Protein AF-0000000084600156 (afdb_homodimer)

Radius of gyration: 28.33 Å; Cα contacts (8 Å, |Δi|>4): 967; chains: 2; bounding box: 82×77×54 Å

InterPro domains:
  IPR011990 Tetratricopeptide-like helical domain superfamily [G3DSA:1.25.40.10] (1-361)
  IPR011990 Tetratricopeptide-like helical domain superfamily [SSF48452] (96-287)

Nearest PDB structures (foldseek):
  8rtc-assembly2_B  TM=8.611E-01  e=3.404E-13  Bacillus phage phi3T
  6t46-assembly2_G  TM=7.101E-01  e=3.518E-12  Bacillus subtilis subsp. natto
  3q15-assembly1_A-2  TM=6.998E-01  e=1.514E-11  Bacillus subtilis
  3q15-assembly2_B-3  TM=7.354E-01  e=2.166E-09  Bacillus subtilis
  3sf4-assembly2_B  TM=6.424E-01  e=2.799E-05  Homo sapiens

Solvent-accessible surface area (backbone atoms only — not comparable to full-atom values): 36882 Å² total; per-residue (Å²): 128,87,70,62,39,60,47,66,60,54,44,51,50,49,53,50,30,49,50,26,55,75,69,62,39,62,70,62,26,55,56,41,51,57,52,48,60,57,45,60,77,35,33,44,92,47,64,57,54,52,36,46,48,51,50,52,52,50,49,49,45,34,68,72,63,75,50,76,57,67,66,62,50,53,51,50,53,60,66,34,44,62,47,45,73,73,45,83,49,58,62,57,44,26,49,49,24,40,51,53,14,50,54,29,40,76,68,70,34,40,41,61,12,51,52,25,40,54,58,19,50,34,37,45,79,70,54,79,52,64,67,60,53,26,49,50,24,38,49,48,14,56,55,29,44,74,54,56,31,36,27,60,12,47,51,26,24,53,53,16,36,55,47,27,58,74,70,65,39,61,71,58,31,44,54,41,47,48,52,49,22,49,53,28,35,78,57,70,35,50,68,65,16,48,55,47,50,56,53,38,56,65,70,20,70,88,32,66,70,60,34,51,52,50,38,48,51,51,16,54,42,27,43,74,70,66,37,44,69,60,14,38,52,33,22,48,56,46,55,64,43,69,90,45,66,90,39,64,72,34,25,50,23,25,40,52,33,14,53,41,27,46,74,71,62,41,51,69,64,14,49,54,29,38,52,50,15,52,55,45,27,56,74,68,66,39,64,70,59,48,50,51,50,50,42,52,42,23,61,75,70,64,62,33,64,73,60,38,55,51,48,49,51,49,26,53,74,69,65,38,28,66,61,37,19,56,52,23,42,52,49,12,53,52,28,43,76,71,67,35,44,68,60,13,34,52,24,39,52,46,15,40,49,26,50,53,53,42,44,33,53,32,48,79,82,125,127,86,70,60,39,59,47,67,61,53,45,51,50,49,51,51,31,49,50,26,55,75,69,63,38,63,68,62,25,55,56,41,50,54,52,48,58,56,46,61,77,35,33,44,92,46,63,58,53,53,35,48,50,52,50,54,52,51,48,51,44,31,68,73,63,73,50,78,57,68,67,63,49,55,51,50,53,61,66,34,43,62,47,42,74,73,45,86,49,59,62,56,44,26,48,49,24,40,50,51,14,52,54,29,41,76,70,71,32,40,39,61,11,51,52,26,39,54,55,18,49,35,38,47,80,70,53,81,52,64,68,59,52,23,50,49,24,39,49,48,14,58,56,30,44,76,56,56,32,35,27,61,11,47,51,27,24,54,54,15,36,56,46,27,58,72,71,64,39,61,70,59,31,44,53,39,47,48,51,50,24,49,53,27,34,78,57,68,35,50,70,63,17,47,54,46,48,54,52,38,56,66,69,20,70,88,32,65,69,60,34,50,52,49,39,49,51,49,15,53,45,28,42,74,70,66,38,44,70,60,15,38,54,31,22,50,54,47,57,65,43,70,91,46,67,89,38,65,70,33,25,50,24,25,40,52,34,15,52,42,27,46,75,71,61,42,50,69,65,14,51,54,30,38,52,51,14,53,56,45,27,57,75,67,67,37,63,69,59,46,48,51,50,50,43,52,42,22,62,75,72,64,62,33,64,72,60,38,54,52,48,48,52,49,26,54,74,70,64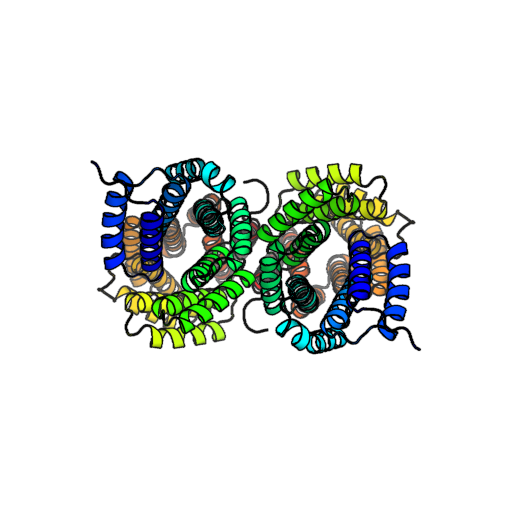,37,29,66,62,37,19,56,51,22,41,50,49,12,54,53,28,43,74,71,67,35,45,67,60,12,34,53,25,38,51,47,15,39,49,27,49,55,53,41,45,36,54,33,48,79,82,125

Secondary structure (DSSP, 8-state):
----B-HHHHHHHHHHHHHHHHHT-HHHHHHHHHHHHHHHHHBPP-HHHHHHHHHHHHHHHHHHHS---HHHHHHHHHHHHHHHHH---HHHHHHHHHHHHHHHHHTT-HHHHHHHHHHHHHTGGG---HHHHHHHHHHHHHHHHHTT-HHHHHHHHHHHHHHHHHHT-HHHHHHHHHHHHHHHHHTT-HHHHHHHHHHHHHHGGG-HHHHHHHHHHHHHHHHHTT-HHHHHHHHHHHHT-GGGTTSHHHHHHHHHHHHHHHHHT-HHHHHHHHHHHHHHHHHTT-HHHHHHHHHHIIIIII--HHHHHHHHHHHHHTT-HHHHHHHHHHHHHHHHHTT-HHHHHHHHHHHHHHHHHHTTTT-S--/----B-HHHHHHHHHHHHHHHHHT-HHHHHHHHHHHHHHHHHBPP-HHHHHHHHHHHHHHHHHHHS---HHHHHHHHHHHHHHHHH---HHHHHHHHHHHHHHHHHTT-HHHHHHHHHHHHHGGGG---HHHHHHHHHHHHHHHHHTT-HHHHHHHHHHHHHHHHHHT-HHHHHHHHHHHHHHHHHTT-HHHHHHHHHHHHHHGGG-HHHHHHHHHHHHHHHHHTT-HHHHHHHHHHHHT-GGGTTSHHHHHHHHHHHHHHHHHT-HHHHHHHHHHHHHHHHHTT-HHHHHHHHHHIIIIII--HHHHHHHHHHHHHTT-HHHHHHHHHHHHHHHHHTT-HHHHHHHHHHHHHHHHHHTTTT-S--

Foldseek 3Di:
DLQADELVVLLVLLVVLLVCLLLVVPVVNVVSVVVSVVNVVRHDDDLLSVLSNLLSVQVSVCVVVVDDDLVVLVVSLVSSVVVLVPDPDLVSLLSSLQSNLVSCLRVQVNLSSVVSLVVSVVSVVVVPDLSVQLVSLQVVLVSCVQLPVNVSSLVSLVSSLVSCVVVVSLLSNLSSLLSVLLSCLVVVVLVVSVVSLVVSCVSCPVPVVSNLSSLQSVLVSCVSVVVLVSSLVSLVVNLPDPVQPLPVSNLVSLLSNLVSCLVVVVNVVSVVSLVSSCVSCVVVVPPLVNLVSVLSCCVRPVVPPVVNVVSLVVCVVVLVLVSLLVVLQVVLVVCVVVVNNVSNVVSNVRNVVSSVVSNCRSPDDD/DLQADELVVLLVLLVVLLVCLLLVVPVVNVVSVVVSVVNVVRHDDDLLSVLSNLLSVQVSVCVVVVDDDLVVLVVSLVSSVVVLVPDPDLVSLLSSLQSNLVSCLRVQVNLSSVVSLVVSVVSVVVVPDLSVQLVSLQVCLVSCVQLPVNVSSLVSLVSSLVSCVVVVSLLSNLSSLLSVLLSCLVVVVLVVSVVSLVVSCVSCPVPVVSNLSSLQSVLVSCVSVVVLVSSLVSLVVNLPDPVQPLPVSNLVSLLSNLVSCLVVVVNVVSVVSLVVSCVSCVVVVPPLSNLVSVLSCCVRPVVPPVVNVVSLVVCVVVLVLVSLLVVLQVVLVVCVVVVNNVSNVVSNVRNVVSSVVSNCRSPDDD

Sequence (732 aa):
MQITIPSEEVGAKIVEWYSCIISRSSDEAILLHEEIKQMLKRMEPSDSILAYYSLVEYRYTMMRDQTTDEKAGDEMIERVSPAVSESLDHMLRYMYYFVSGQHEFMHHRYRSAIRLFRKAERLLEYVKDEAEEAEFQYFMGMALMKINHNAYACSYLEEAIVTFKRLGYTERIIFSTNILAGIYSISDMHEQAKEIMNENVSLSNDYPYAKQLVINTMGINAYREKDFEKAKSYFEQ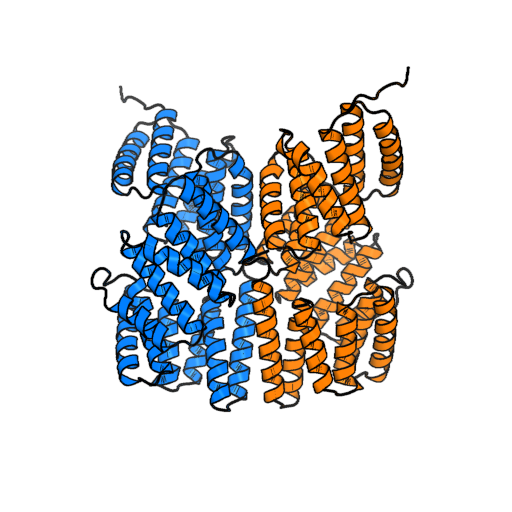NTSADEFTGYFVVAQAHYCLARVLFVLGNHKEAGTELDKAFQEVTKHNNEEFLIRCKILQKIYVEKNYKGLVHEFDLLEKRNMLYACEELAQELSALFQQQQDMEKALYFMKRAYRAKQKSLTLGVGSNMQITIPSEEVGAKIVEWYSCIISRSSDEAILLHEEIKQMLKRMEPSDSILAYYSLVEYRYTMMRDQTTDEKAGDEMIERVSPAVSESLDHMLRYMYYFVSGQHEFMHHRYRSAIRLFRKAERLLEYVKDEAEEAEFQYFMGMALMKINHNAYACSYLEEAIVTFKRLGYTERIIFSTNILAGIYSISDMHEQAKEIMNENVSLSNDYPYAKQLVINTMGINAYREKDFEKAKSYFEQNTSADEFTGYFVVAQAHYCLARVLFVLGNHKEAGTELDKAFQEVTKHNNEEFLIRCKILQKIYVEKNYKGLVHEFDLLEKRNMLYACEELAQELSALFQQQQDMEKALYFMKRAYRAKQKSLTLGVGSN

pLDDT: mean 92.1, std 6.85, range [39.62, 98.56]

Organism: NCBI:txid1246626

Structure (mmCIF, N/CA/C/O backbone):
data_AF-0000000084600156-model_v1
#
loop_
_entity.id
_entity.type
_entity.pdbx_description
1 polymer 'Uncharacterized protein'
#
loop_
_atom_site.group_PDB
_atom_site.id
_atom_site.type_symbol
_atom_site.label_atom_id
_atom_site.label_alt_id
_atom_site.label_comp_id
_atom_site.label_asym_id
_atom_site.label_entity_id
_atom_site.label_seq_id
_atom_site.pdbx_PDB_ins_code
_atom_site.Cartn_x
_atom_site.Cartn_y
_atom_site.Cartn_z
_atom_site.occupancy
_atom_site.B_iso_or_equiv
_atom_site.auth_seq_id
_atom_site.auth_comp_id
_atom_site.auth_asym_id
_atom_site.auth_atom_id
_atom_site.pdbx_PDB_model_num
ATOM 1 N N . MET A 1 1 ? 48.375 -33.844 5.113 1 39.66 1 MET A N 1
ATOM 2 C CA . MET A 1 1 ? 48.125 -32.469 5.547 1 39.66 1 MET A CA 1
ATOM 3 C C . MET A 1 1 ? 46.781 -31.969 5.008 1 39.66 1 MET A C 1
ATOM 5 O O . MET A 1 1 ? 46.562 -31.984 3.799 1 39.66 1 MET A O 1
ATOM 9 N N . GLN A 1 2 ? 45.625 -32.062 5.676 1 53.5 2 GLN A N 1
ATOM 10 C CA . GLN A 1 2 ? 44.25 -31.859 5.215 1 53.5 2 GLN A CA 1
ATOM 11 C C . GLN A 1 2 ? 44.094 -30.484 4.566 1 53.5 2 GLN A C 1
ATOM 13 O O . GLN A 1 2 ? 44.406 -29.469 5.18 1 53.5 2 GLN A O 1
ATOM 18 N N . ILE A 1 3 ? 44.312 -30.391 3.34 1 61.53 3 ILE A N 1
ATOM 19 C CA . ILE A 1 3 ? 44.406 -29.188 2.52 1 61.53 3 ILE A CA 1
ATOM 20 C C . ILE A 1 3 ? 43.219 -28.266 2.814 1 61.53 3 ILE A C 1
ATOM 22 O O . ILE A 1 3 ? 42.062 -28.656 2.639 1 61.53 3 ILE A O 1
ATOM 26 N N . THR A 1 4 ? 43.406 -27.234 3.607 1 81.62 4 THR A N 1
ATOM 27 C CA . THR A 1 4 ? 42.438 -26.219 3.979 1 81.62 4 THR A CA 1
ATOM 28 C C . THR A 1 4 ? 42.125 -25.297 2.799 1 81.62 4 THR A C 1
ATOM 30 O O . THR A 1 4 ? 43.062 -24.797 2.146 1 81.62 4 THR A O 1
ATOM 33 N N . ILE A 1 5 ? 41 -25.312 2.209 1 90.44 5 ILE A N 1
ATOM 34 C CA . ILE A 1 5 ? 40.531 -24.484 1.098 1 90.44 5 ILE A CA 1
ATOM 35 C C . ILE A 1 5 ? 40.344 -23.047 1.57 1 90.44 5 ILE A C 1
ATOM 37 O O . ILE A 1 5 ? 39.719 -22.797 2.604 1 90.44 5 ILE A O 1
ATOM 41 N N . PRO A 1 6 ? 41.062 -22.125 0.856 1 91.38 6 PRO A N 1
ATOM 42 C CA . PRO A 1 6 ? 40.812 -20.719 1.191 1 91.38 6 PRO A CA 1
ATOM 43 C C . PRO A 1 6 ? 39.312 -20.359 1.178 1 91.38 6 PRO A C 1
ATOM 45 O O . PRO A 1 6 ? 38.562 -20.812 0.306 1 91.38 6 PRO A O 1
ATOM 48 N N . SER A 1 7 ? 38.906 -19.594 2.125 1 89.44 7 SER A N 1
ATOM 49 C CA . SER A 1 7 ? 37.5 -19.234 2.268 1 89.44 7 SER A CA 1
ATOM 50 C C . SER A 1 7 ? 37 -18.453 1.055 1 89.44 7 SER A C 1
ATOM 52 O O . SER A 1 7 ? 35.844 -18.594 0.645 1 89.44 7 SER A O 1
ATOM 54 N N . GLU A 1 8 ? 37.844 -17.703 0.443 1 87.94 8 GLU A N 1
ATOM 55 C CA . GLU A 1 8 ? 37.469 -16.906 -0.723 1 87.94 8 GLU A CA 1
ATOM 56 C C . GLU A 1 8 ? 37.094 -17.781 -1.897 1 87.94 8 GLU A C 1
ATOM 58 O O . GLU A 1 8 ? 36.188 -17.438 -2.674 1 87.94 8 GLU A O 1
ATOM 63 N N . GLU A 1 9 ? 37.75 -18.891 -1.96 1 90.88 9 GLU A N 1
ATOM 64 C CA . GLU A 1 9 ? 37.438 -19.828 -3.031 1 90.88 9 GLU A CA 1
ATOM 65 C C . GLU A 1 9 ? 36.062 -20.469 -2.822 1 90.88 9 GLU A C 1
ATOM 67 O O . GLU A 1 9 ? 35.312 -20.672 -3.779 1 90.88 9 GLU A O 1
ATOM 72 N N . VAL A 1 10 ? 35.844 -20.781 -1.617 1 91.12 10 VAL A N 1
ATOM 73 C CA . VAL A 1 10 ? 34.531 -21.344 -1.282 1 91.12 10 VAL A CA 1
ATOM 74 C C . VAL A 1 10 ? 33.438 -20.297 -1.513 1 91.12 10 VAL A C 1
ATOM 76 O O . VAL A 1 10 ? 32.375 -20.609 -2.061 1 91.12 10 VAL A O 1
ATOM 79 N N . GLY A 1 11 ? 33.688 -19.062 -1.144 1 90.06 11 GLY A N 1
ATOM 80 C CA . GLY A 1 11 ? 32.781 -17.969 -1.375 1 90.06 11 GLY A CA 1
ATOM 81 C C . GLY A 1 11 ? 32.406 -17.781 -2.838 1 90.06 11 GLY A C 1
ATOM 82 O O . GLY A 1 11 ? 31.25 -17.594 -3.182 1 90.06 11 GLY A O 1
ATOM 83 N N . ALA A 1 12 ? 33.406 -17.922 -3.631 1 89.44 12 ALA A N 1
ATOM 84 C CA . ALA A 1 12 ? 33.188 -17.781 -5.07 1 89.44 12 ALA A CA 1
ATOM 85 C C . ALA A 1 12 ? 32.281 -18.875 -5.605 1 89.44 12 ALA A C 1
ATOM 87 O O . ALA A 1 12 ? 31.453 -18.625 -6.484 1 89.44 12 ALA A O 1
ATOM 88 N N . LYS A 1 13 ? 32.438 -20.047 -5.09 1 91.5 13 LYS A N 1
ATOM 89 C CA . LYS A 1 13 ? 31.609 -21.172 -5.516 1 91.5 13 LYS A CA 1
ATOM 90 C C . LYS A 1 13 ? 30.172 -21 -5.055 1 91.5 13 LYS A C 1
ATOM 92 O O . LYS A 1 13 ? 29.234 -21.391 -5.758 1 91.5 13 LYS A O 1
ATOM 97 N N . ILE A 1 14 ? 30.016 -20.453 -3.922 1 91.94 14 ILE A N 1
ATOM 98 C CA . ILE A 1 14 ? 28.672 -20.203 -3.422 1 91.94 14 ILE A CA 1
ATOM 99 C C . ILE A 1 14 ? 27.984 -19.156 -4.305 1 91.94 14 ILE A C 1
ATOM 101 O O . ILE A 1 14 ? 26.797 -19.297 -4.617 1 91.94 14 ILE A O 1
ATOM 105 N N . VAL A 1 15 ? 28.734 -18.172 -4.688 1 86.69 15 VAL A N 1
ATOM 106 C CA . VAL A 1 15 ? 28.188 -17.141 -5.57 1 86.69 15 VAL A CA 1
ATOM 107 C C . VAL A 1 15 ? 27.75 -17.781 -6.891 1 86.69 15 VAL A C 1
ATOM 109 O O . VAL A 1 15 ? 26.703 -17.438 -7.434 1 86.69 15 VAL A O 1
ATOM 112 N N . GLU A 1 16 ? 28.562 -18.672 -7.367 1 87.12 16 GLU A N 1
ATOM 113 C CA . GLU A 1 16 ? 28.219 -19.391 -8.594 1 87.12 16 GLU A CA 1
ATOM 114 C C . GLU A 1 16 ? 26.953 -20.219 -8.414 1 87.12 16 GLU A C 1
ATOM 116 O O . GLU A 1 16 ? 26.078 -20.219 -9.289 1 87.12 16 GLU A O 1
ATOM 121 N N . TRP A 1 17 ? 26.906 -20.922 -7.371 1 90.12 17 TRP A N 1
ATOM 122 C CA . TRP A 1 17 ? 25.719 -21.719 -7.039 1 90.12 17 TRP A CA 1
ATOM 123 C C . TRP A 1 17 ? 24.469 -20.828 -6.984 1 90.12 17 TRP A C 1
ATOM 125 O O . TRP A 1 17 ? 23.438 -21.172 -7.566 1 90.12 17 TRP A O 1
ATOM 135 N N . TYR A 1 18 ? 24.609 -19.75 -6.34 1 87.31 18 TYR A N 1
ATOM 136 C CA . TYR A 1 18 ? 23.5 -18.812 -6.191 1 87.31 18 TYR A CA 1
ATOM 137 C C . TYR A 1 18 ? 23.047 -18.281 -7.543 1 87.31 18 TYR A C 1
ATOM 139 O O . TYR A 1 18 ? 21.844 -18.156 -7.797 1 87.31 18 TYR A O 1
ATOM 147 N N . SER A 1 19 ? 23.953 -18 -8.359 1 82.94 19 SER A N 1
ATOM 148 C CA . SER A 1 19 ? 23.641 -17.562 -9.711 1 82.94 19 SER A CA 1
ATOM 149 C C . SER A 1 19 ? 22.844 -18.609 -10.469 1 82.94 19 SER A C 1
ATOM 151 O O . SER A 1 19 ? 21.938 -18.281 -11.234 1 82.94 19 SER A O 1
ATOM 153 N N . CYS A 1 20 ? 23.156 -19.844 -10.234 1 82.62 20 CYS A N 1
ATOM 154 C CA . CYS A 1 20 ? 22.438 -20.953 -10.867 1 82.62 20 CYS A CA 1
ATOM 155 C C . CYS A 1 20 ? 21.016 -21.047 -10.344 1 82.62 20 CYS A C 1
ATOM 157 O O . CYS A 1 20 ? 20.094 -21.344 -11.102 1 82.62 20 CYS A O 1
ATOM 159 N N . ILE A 1 21 ? 20.922 -20.734 -9.148 1 82.69 21 ILE A N 1
ATOM 160 C CA . ILE A 1 21 ? 19.594 -20.766 -8.531 1 82.69 21 ILE A CA 1
ATOM 161 C C . ILE A 1 21 ? 18.719 -19.672 -9.133 1 82.69 21 ILE A C 1
ATOM 163 O O . ILE A 1 21 ? 17.562 -19.922 -9.492 1 82.69 21 ILE A O 1
ATOM 167 N N . ILE A 1 22 ? 19.25 -18.562 -9.297 1 80 22 ILE A N 1
ATOM 168 C CA . ILE A 1 22 ? 18.516 -17.406 -9.797 1 80 22 ILE A CA 1
ATOM 169 C C . ILE A 1 22 ? 18.141 -17.641 -11.258 1 80 22 ILE A C 1
ATOM 171 O O . ILE A 1 22 ? 17.031 -17.312 -11.688 1 80 22 ILE A O 1
ATOM 175 N N . SER A 1 23 ? 19.062 -18.281 -11.984 1 74.12 23 SER A N 1
ATOM 176 C CA . SER A 1 23 ? 18.828 -18.531 -13.406 1 74.12 23 SER A CA 1
ATOM 177 C C . SER A 1 23 ? 17.953 -19.766 -13.617 1 74.12 23 SER A C 1
ATOM 179 O O . SER A 1 23 ? 17.578 -20.078 -14.75 1 74.12 23 SER A O 1
ATOM 181 N N . ARG A 1 24 ? 17.609 -20.469 -12.586 1 67.88 24 ARG A N 1
ATOM 182 C CA . ARG A 1 24 ? 16.734 -21.641 -12.539 1 67.88 24 ARG A CA 1
ATOM 183 C C . ARG A 1 24 ? 17.328 -22.781 -13.344 1 67.88 24 ARG A C 1
ATOM 185 O O . ARG A 1 24 ? 16.594 -23.516 -14.016 1 67.88 24 ARG A O 1
ATOM 192 N N . SER A 1 25 ? 18.547 -22.75 -13.336 1 67.94 25 SER A N 1
ATOM 193 C CA . SER A 1 25 ? 19.219 -23.938 -13.852 1 67.94 25 SER A CA 1
ATOM 194 C C . SER A 1 25 ? 19.344 -25.016 -12.789 1 67.94 25 SER A C 1
ATOM 196 O O . SER A 1 25 ? 20.312 -25.047 -12.039 1 67.94 25 SER A O 1
ATOM 198 N N . SER A 1 26 ? 18.406 -25.875 -12.688 1 70.06 26 SER A N 1
ATOM 199 C CA . SER A 1 26 ? 18.234 -26.781 -11.547 1 70.06 26 SER A CA 1
ATOM 200 C C . SER A 1 26 ? 19.344 -27.828 -11.492 1 70.06 26 SER A C 1
ATOM 202 O O . SER A 1 26 ? 19.906 -28.078 -10.422 1 70.06 26 SER A O 1
ATOM 204 N N . ASP A 1 27 ? 19.766 -28.359 -12.578 1 76.62 27 ASP A N 1
ATOM 205 C CA . ASP A 1 27 ? 20.734 -29.453 -12.57 1 76.62 27 ASP A CA 1
ATOM 206 C C . ASP A 1 27 ? 22.109 -28.953 -12.102 1 76.62 27 ASP A C 1
ATOM 208 O O . ASP A 1 27 ? 22.75 -29.578 -11.258 1 76.62 27 ASP A O 1
ATOM 212 N N . GLU A 1 28 ? 22.516 -27.875 -12.594 1 81.19 28 GLU A N 1
ATOM 213 C CA . GLU A 1 28 ? 23.797 -27.312 -12.211 1 81.19 28 GLU A CA 1
ATOM 214 C C . GLU A 1 28 ? 23.797 -26.875 -10.742 1 81.19 28 GLU A C 1
ATOM 216 O O . GLU A 1 28 ? 24.797 -27.031 -10.047 1 81.19 28 GLU A O 1
ATOM 221 N N . ALA A 1 29 ? 22.703 -26.406 -10.289 1 83.44 29 ALA A N 1
ATOM 222 C CA . ALA A 1 29 ? 22.594 -25.969 -8.906 1 83.44 29 ALA A CA 1
ATOM 223 C C . ALA A 1 29 ? 22.766 -27.141 -7.938 1 83.44 29 ALA A C 1
ATOM 225 O O . ALA A 1 29 ? 23.422 -27 -6.906 1 83.44 29 ALA A O 1
ATOM 226 N N . ILE A 1 30 ? 22.219 -28.281 -8.281 1 84.38 30 ILE A N 1
ATOM 227 C CA . ILE A 1 30 ? 22.312 -29.469 -7.426 1 84.38 30 ILE A CA 1
ATOM 228 C C . ILE A 1 30 ? 23.766 -29.922 -7.328 1 84.38 30 ILE A C 1
ATOM 230 O O . ILE A 1 30 ? 24.25 -30.219 -6.238 1 84.38 30 ILE A O 1
ATOM 234 N N . LEU A 1 31 ? 24.406 -29.969 -8.453 1 87 31 LEU A N 1
ATOM 235 C CA . LEU A 1 31 ? 25.812 -30.406 -8.508 1 87 31 LEU A CA 1
ATOM 236 C C . LEU A 1 31 ? 26.703 -29.469 -7.699 1 87 31 LEU A C 1
ATOM 238 O O . LEU A 1 31 ? 27.547 -29.922 -6.938 1 87 31 LEU A O 1
ATOM 242 N N . LEU A 1 32 ? 26.469 -28.203 -7.863 1 88.62 32 LEU A N 1
ATOM 243 C CA . LEU A 1 32 ? 27.281 -27.219 -7.16 1 88.62 32 LEU A CA 1
ATOM 244 C C . LEU A 1 32 ? 27.031 -27.281 -5.66 1 88.62 32 LEU A C 1
ATOM 246 O O . LEU A 1 32 ? 27.953 -27.094 -4.859 1 88.62 32 LEU A O 1
ATOM 250 N N . HIS A 1 33 ? 25.828 -27.484 -5.285 1 89.5 33 HIS A N 1
ATOM 251 C CA . HIS A 1 33 ? 25.484 -27.562 -3.869 1 89.5 33 HIS A CA 1
ATOM 252 C C . HIS A 1 33 ? 26.25 -28.688 -3.18 1 89.5 33 HIS A C 1
ATOM 254 O O . HIS A 1 33 ? 26.781 -28.5 -2.084 1 89.5 33 HIS A O 1
ATOM 260 N N . GLU A 1 34 ? 26.359 -29.828 -3.816 1 90.38 34 GLU A N 1
ATOM 261 C CA . GLU A 1 34 ? 27.078 -30.969 -3.262 1 90.38 34 GLU A CA 1
ATOM 262 C C . GLU A 1 34 ? 28.578 -30.672 -3.158 1 90.38 34 GLU A C 1
ATOM 264 O O . GLU A 1 34 ? 29.219 -31.047 -2.18 1 90.38 34 GLU A O 1
ATOM 269 N N . GLU A 1 35 ? 29.031 -30.062 -4.145 1 91.44 35 GLU A N 1
ATOM 270 C CA . GLU A 1 35 ? 30.438 -29.688 -4.133 1 91.44 35 GLU A CA 1
ATOM 271 C C . GLU A 1 35 ? 30.75 -28.734 -2.988 1 91.44 35 GLU A C 1
ATOM 273 O O . GLU A 1 35 ? 31.766 -28.875 -2.307 1 91.44 35 GLU A O 1
ATOM 278 N N . ILE A 1 36 ? 29.891 -27.75 -2.809 1 92.94 36 ILE A N 1
ATOM 279 C CA . ILE A 1 36 ? 30.094 -26.734 -1.788 1 92.94 36 ILE A CA 1
ATOM 280 C C . ILE A 1 36 ? 30.047 -27.375 -0.401 1 92.94 36 ILE A C 1
ATOM 282 O O . ILE A 1 36 ? 30.828 -27.016 0.479 1 92.94 36 ILE A O 1
ATOM 286 N N . LYS A 1 37 ? 29.172 -28.344 -0.161 1 91.62 37 LYS A N 1
ATOM 287 C CA . LYS A 1 37 ? 29.062 -29.016 1.126 1 91.62 37 LYS A CA 1
ATOM 288 C C . LYS A 1 37 ? 30.391 -29.703 1.499 1 91.62 37 LYS A C 1
ATOM 290 O O . LYS A 1 37 ? 30.797 -29.672 2.662 1 91.62 37 LYS A O 1
ATOM 295 N N . GLN A 1 38 ? 31.016 -30.188 0.516 1 91.31 38 GLN A N 1
ATOM 296 C CA . GLN A 1 38 ? 32.281 -30.859 0.738 1 91.31 38 GLN A CA 1
ATOM 297 C C . GLN A 1 38 ? 33.406 -29.828 0.973 1 91.31 38 GLN A C 1
ATOM 299 O O . GLN A 1 38 ? 34.281 -30.047 1.813 1 91.31 38 GLN A O 1
ATOM 304 N N . MET A 1 39 ? 33.312 -28.766 0.308 1 92.56 39 MET A N 1
ATOM 305 C CA . MET A 1 39 ? 34.344 -27.719 0.447 1 92.56 39 MET A CA 1
ATOM 306 C C . MET A 1 39 ? 34.25 -27.062 1.819 1 92.56 39 MET A C 1
ATOM 308 O O . MET A 1 39 ? 35.281 -26.688 2.396 1 92.56 39 MET A O 1
ATOM 312 N N . LEU A 1 40 ? 33.094 -26.906 2.318 1 92.31 40 LEU A N 1
ATOM 313 C CA . LEU A 1 40 ? 32.875 -26.25 3.605 1 92.31 40 LEU A CA 1
ATOM 314 C C . LEU A 1 40 ? 33.562 -27.031 4.73 1 92.31 40 LEU A C 1
ATOM 316 O O . LEU A 1 40 ? 34.031 -26.438 5.707 1 92.31 40 LEU A O 1
ATOM 320 N N . LYS A 1 41 ? 33.594 -28.359 4.582 1 90.06 41 LYS A N 1
ATOM 321 C CA . LYS A 1 41 ? 34.219 -29.219 5.594 1 90.06 41 LYS A CA 1
ATOM 322 C C . LYS A 1 41 ? 35.719 -29 5.656 1 90.06 41 LYS A C 1
ATOM 324 O O . LYS A 1 41 ? 36.344 -29.234 6.695 1 90.06 41 LYS A O 1
ATOM 329 N N . ARG A 1 42 ? 36.25 -28.547 4.59 1 91.69 42 ARG A N 1
ATOM 330 C CA . ARG A 1 42 ? 37.719 -28.406 4.492 1 91.69 42 ARG A CA 1
ATOM 331 C C . ARG A 1 42 ? 38.125 -26.953 4.434 1 91.69 42 ARG A C 1
ATOM 333 O O . ARG A 1 42 ? 39.312 -26.641 4.273 1 91.69 42 ARG A O 1
ATOM 340 N N . MET A 1 43 ? 37.156 -26 4.543 1 90.81 43 MET A N 1
ATOM 341 C CA . MET A 1 43 ? 37.406 -24.578 4.398 1 90.81 43 MET A CA 1
ATOM 342 C C . MET A 1 43 ? 38.062 -24 5.656 1 90.81 43 MET A C 1
ATOM 344 O O . MET A 1 43 ? 37.781 -24.453 6.766 1 90.81 43 MET A O 1
ATOM 348 N N . GLU A 1 44 ? 38.969 -23.047 5.445 1 90.5 44 GLU A N 1
ATOM 349 C CA . GLU A 1 44 ? 39.438 -22.25 6.582 1 90.5 44 GLU A CA 1
ATOM 350 C C . GLU A 1 44 ? 38.25 -21.531 7.258 1 90.5 44 GLU A C 1
ATOM 352 O O . GLU A 1 44 ? 37.344 -21.078 6.59 1 90.5 44 GLU A O 1
ATOM 357 N N . PRO A 1 45 ? 38.312 -21.516 8.547 1 86.69 45 PRO A N 1
ATOM 358 C CA . PRO A 1 45 ? 37.188 -20.938 9.266 1 86.69 45 PRO A CA 1
ATOM 359 C C . PRO A 1 45 ? 36.906 -19.484 8.859 1 86.69 45 PRO A C 1
ATOM 361 O O . PRO A 1 45 ? 37.844 -18.688 8.75 1 86.69 45 PRO A O 1
ATOM 364 N N . SER A 1 46 ? 35.719 -19.203 8.453 1 90.62 46 SER A N 1
ATOM 365 C CA . SER A 1 46 ? 35.188 -17.875 8.102 1 90.62 46 SER A CA 1
ATOM 366 C C . SER A 1 46 ? 33.719 -17.75 8.422 1 90.62 46 SER A C 1
ATOM 368 O O . SER A 1 46 ? 32.875 -18.281 7.703 1 90.62 46 SER A O 1
ATOM 370 N N . ASP A 1 47 ? 33.438 -16.922 9.375 1 88.88 47 ASP A N 1
ATOM 371 C CA . ASP A 1 47 ? 32.062 -16.766 9.812 1 88.88 47 ASP A CA 1
ATOM 372 C C . ASP A 1 47 ? 31.219 -16.094 8.734 1 88.88 47 ASP A C 1
ATOM 374 O O . ASP A 1 47 ? 30.047 -16.406 8.586 1 88.88 47 ASP A O 1
ATOM 378 N N . SER A 1 48 ? 31.828 -15.273 8.008 1 90.62 48 SER A N 1
ATOM 379 C CA . SER A 1 48 ? 31.109 -14.547 6.977 1 90.62 48 SER A CA 1
ATOM 380 C C . SER A 1 48 ? 30.688 -15.469 5.836 1 90.62 48 SER A C 1
ATOM 382 O O . SER A 1 48 ? 29.562 -15.391 5.344 1 90.62 48 SER A O 1
ATOM 384 N N . ILE A 1 49 ? 31.578 -16.375 5.492 1 91.5 49 ILE A N 1
ATOM 385 C CA . ILE A 1 49 ? 31.297 -17.281 4.391 1 91.5 49 ILE A CA 1
ATOM 386 C C . ILE A 1 49 ? 30.25 -18.312 4.832 1 91.5 49 ILE A C 1
ATOM 388 O O . ILE A 1 49 ? 2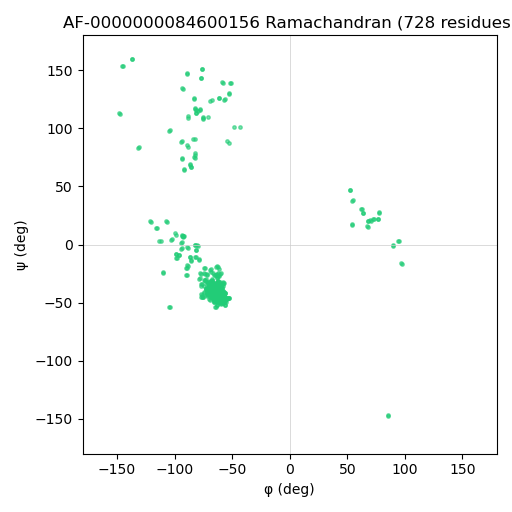9.359 -18.672 4.059 1 91.5 49 ILE A O 1
ATOM 392 N N . LEU A 1 50 ? 30.391 -18.703 6 1 92.44 50 LEU A N 1
ATOM 393 C CA . LEU A 1 50 ? 29.406 -19.641 6.535 1 92.44 50 LEU A CA 1
ATOM 394 C C . LEU A 1 50 ? 28.031 -19 6.621 1 92.44 50 LEU A C 1
ATOM 396 O O . LEU A 1 50 ? 27.016 -19.641 6.34 1 92.44 50 LEU A O 1
ATOM 400 N N . ALA A 1 51 ? 28.031 -17.781 7.031 1 93.62 51 ALA A N 1
ATOM 401 C CA . ALA A 1 51 ? 26.766 -17.047 7.09 1 93.62 51 ALA A CA 1
ATOM 402 C C . ALA A 1 51 ? 26.156 -16.891 5.703 1 93.62 51 ALA A C 1
ATOM 404 O O . ALA A 1 51 ? 24.953 -17.125 5.52 1 93.62 51 ALA A O 1
ATOM 405 N N . TYR A 1 52 ? 26.969 -16.578 4.812 1 93.19 52 TYR A N 1
ATOM 406 C CA . TYR A 1 52 ? 26.516 -16.422 3.439 1 93.19 52 TYR A CA 1
ATOM 407 C C . TYR A 1 52 ? 25.938 -17.734 2.91 1 93.19 52 TYR A C 1
ATOM 409 O O . TYR A 1 52 ? 24.875 -17.75 2.287 1 93.19 52 TYR A O 1
ATOM 417 N N . TYR A 1 53 ? 26.609 -18.766 3.191 1 93.94 53 TYR A N 1
ATOM 418 C CA . TYR A 1 53 ? 26.141 -20.078 2.773 1 93.94 53 TYR A CA 1
ATOM 419 C C . TYR A 1 53 ? 24.781 -20.391 3.387 1 93.94 53 TYR A C 1
ATOM 421 O O . TYR A 1 53 ? 23.875 -20.859 2.695 1 93.94 53 TYR A O 1
ATOM 429 N N . SER A 1 54 ? 24.641 -20.156 4.598 1 93.56 54 SER A N 1
ATOM 430 C CA . SER A 1 54 ? 23.391 -20.438 5.301 1 93.56 54 SER A CA 1
ATOM 431 C C . SER A 1 54 ? 22.234 -19.656 4.699 1 93.56 54 SER A C 1
ATOM 433 O O . SER A 1 54 ? 21.141 -20.188 4.539 1 93.56 54 SER A O 1
ATOM 435 N N . LEU A 1 55 ? 22.469 -18.438 4.379 1 94.25 55 LEU A N 1
ATOM 436 C CA . LEU A 1 55 ? 21.438 -17.594 3.785 1 94.25 55 LEU A CA 1
ATOM 437 C C . LEU A 1 55 ? 21.047 -18.109 2.406 1 94.25 55 LEU A C 1
ATOM 439 O O . LEU A 1 55 ? 19.859 -18.219 2.104 1 94.25 55 LEU A O 1
ATOM 443 N N . VAL A 1 56 ? 22.031 -18.422 1.617 1 92.69 56 VAL A N 1
ATOM 444 C CA . VAL A 1 56 ? 21.766 -18.906 0.266 1 92.69 56 VAL A CA 1
ATOM 445 C C . VAL A 1 56 ? 21.016 -20.234 0.331 1 92.69 56 VAL A C 1
ATOM 447 O O . VAL A 1 56 ? 20.062 -20.453 -0.426 1 92.69 56 VAL A O 1
ATOM 450 N N . GLU A 1 57 ? 21.391 -21.062 1.186 1 91.38 57 GLU A N 1
ATOM 451 C CA . GLU A 1 57 ? 20.734 -22.359 1.338 1 91.38 57 GLU A CA 1
ATOM 452 C C . GLU A 1 57 ? 19.281 -22.188 1.766 1 91.38 57 GLU A C 1
ATOM 454 O O . GLU A 1 57 ? 18.406 -22.891 1.268 1 91.38 57 GLU A O 1
ATOM 459 N N . TYR A 1 58 ? 19.125 -21.359 2.674 1 91.25 58 TYR A N 1
ATOM 460 C CA . TYR A 1 58 ? 17.766 -21.109 3.133 1 91.25 58 TYR A CA 1
ATOM 461 C C . TYR A 1 58 ? 16.906 -20.578 2 1 91.25 58 TYR A C 1
ATOM 463 O O . TYR A 1 58 ? 15.766 -21.016 1.818 1 91.25 58 TYR A O 1
ATOM 471 N N . ARG A 1 59 ? 17.375 -19.656 1.299 1 88.44 59 ARG A N 1
ATOM 472 C CA . ARG A 1 59 ? 16.641 -19.078 0.183 1 88.44 59 ARG A CA 1
ATOM 473 C C . ARG A 1 59 ? 16.359 -20.125 -0.888 1 88.44 59 ARG A C 1
ATOM 475 O O . ARG A 1 59 ? 15.266 -20.156 -1.466 1 88.44 59 ARG A O 1
ATOM 482 N N . TYR A 1 60 ? 17.328 -20.938 -1.124 1 86.06 60 TYR A N 1
ATOM 483 C CA . TYR A 1 60 ? 17.156 -22.031 -2.086 1 86.06 60 TYR A CA 1
ATOM 484 C C . TYR A 1 60 ? 16.016 -22.938 -1.678 1 86.06 60 TYR A C 1
ATOM 486 O O . TYR A 1 60 ? 15.18 -23.312 -2.508 1 86.06 60 TYR A O 1
ATOM 494 N N . THR A 1 61 ? 15.992 -23.234 -0.496 1 84 61 THR A N 1
ATOM 495 C CA . THR A 1 61 ? 14.93 -24.094 0.022 1 84 61 THR A CA 1
ATOM 496 C C . THR A 1 61 ? 13.578 -23.406 -0.097 1 84 61 THR A C 1
ATOM 498 O O . THR A 1 61 ? 12.586 -24.031 -0.464 1 84 61 THR A O 1
ATOM 501 N N . MET A 1 62 ? 13.586 -22.156 0.203 1 83.19 62 MET A N 1
ATOM 502 C CA . MET A 1 62 ? 12.359 -21.375 0.115 1 83.19 62 MET A CA 1
ATOM 503 C C . MET A 1 62 ? 11.828 -21.344 -1.313 1 83.19 62 MET A C 1
ATOM 505 O O . MET A 1 62 ? 10.633 -21.5 -1.536 1 83.19 62 MET A O 1
ATOM 509 N N . MET A 1 63 ? 12.711 -21.172 -2.236 1 79.19 63 MET A N 1
ATOM 510 C CA . MET A 1 63 ? 12.32 -21.078 -3.641 1 79.19 63 MET A CA 1
ATOM 511 C C . MET A 1 63 ? 11.844 -22.422 -4.172 1 79.19 63 MET A C 1
ATOM 513 O O . MET A 1 63 ? 10.891 -22.484 -4.945 1 79.19 63 MET A O 1
ATOM 517 N N . ARG A 1 64 ? 12.43 -23.422 -3.723 1 75.5 64 ARG A N 1
ATOM 518 C CA . ARG A 1 64 ? 12.125 -24.766 -4.195 1 75.5 64 ARG A CA 1
ATOM 519 C C . ARG A 1 64 ? 10.805 -25.266 -3.623 1 75.5 64 ARG A C 1
ATOM 521 O O . ARG A 1 64 ? 9.961 -25.797 -4.355 1 75.5 64 ARG A O 1
ATOM 528 N N . ASP A 1 65 ? 10.617 -25.062 -2.318 1 74.12 65 ASP A N 1
ATOM 529 C CA . ASP A 1 65 ? 9.484 -25.656 -1.624 1 74.12 65 ASP A CA 1
ATOM 530 C C . ASP A 1 65 ? 8.336 -24.672 -1.469 1 74.12 65 ASP A C 1
ATOM 532 O O . ASP A 1 65 ? 7.215 -25.047 -1.135 1 74.12 65 ASP A O 1
ATOM 536 N N . GLN A 1 66 ? 8.602 -23.438 -1.748 1 71.94 66 GLN A N 1
ATOM 537 C CA . GLN A 1 66 ? 7.629 -22.359 -1.574 1 71.94 66 GLN A CA 1
ATOM 538 C C . GLN A 1 66 ? 7.074 -22.344 -0.152 1 71.94 66 GLN A C 1
ATOM 540 O O . GLN A 1 66 ? 5.914 -21.984 0.063 1 71.94 66 GLN A O 1
ATOM 545 N N . THR A 1 67 ? 7.746 -23.031 0.803 1 73.75 67 THR A N 1
ATOM 546 C CA . THR A 1 67 ? 7.449 -23.047 2.232 1 73.75 67 THR A CA 1
ATOM 547 C C . THR A 1 67 ? 8.734 -23.141 3.049 1 73.75 67 THR A C 1
ATOM 549 O O . THR A 1 67 ? 9.805 -23.422 2.502 1 73.75 67 THR A O 1
ATOM 552 N N . THR A 1 68 ? 8.625 -22.641 4.234 1 78.81 68 THR A N 1
ATOM 553 C CA . THR A 1 68 ? 9.773 -22.766 5.125 1 78.81 68 THR A CA 1
ATOM 554 C C . THR A 1 68 ? 9.328 -23.156 6.531 1 78.81 68 THR A C 1
ATOM 556 O O . THR A 1 68 ? 8.156 -23.031 6.875 1 78.81 68 THR A O 1
ATOM 559 N N . ASP A 1 69 ? 10.32 -23.672 7.195 1 86.44 69 ASP A N 1
ATOM 560 C CA . ASP A 1 69 ? 10.117 -23.922 8.617 1 86.44 69 ASP A CA 1
ATOM 561 C C . ASP A 1 69 ? 10.336 -22.641 9.438 1 86.44 69 ASP A C 1
ATOM 563 O O . ASP A 1 69 ? 11.445 -22.109 9.484 1 86.44 69 ASP A O 1
ATOM 567 N N . GLU A 1 70 ? 9.297 -22.203 10.078 1 89.69 70 GLU A N 1
ATOM 568 C CA . GLU A 1 70 ? 9.352 -20.938 10.789 1 89.69 70 GLU A CA 1
ATOM 569 C C . GLU A 1 70 ? 10.43 -20.969 11.867 1 89.69 70 GLU A C 1
ATOM 571 O O . GLU A 1 70 ? 11.266 -20.062 11.945 1 89.69 70 GLU A O 1
ATOM 576 N N . LYS A 1 71 ? 10.469 -22.016 12.703 1 91.94 71 LYS A N 1
ATOM 577 C CA . LYS A 1 71 ? 11.414 -22.109 13.812 1 91.94 71 LYS A CA 1
ATOM 578 C C . LYS A 1 71 ? 12.852 -22.219 13.297 1 91.94 71 LYS A C 1
ATOM 580 O O . LYS A 1 71 ? 13.75 -21.547 13.797 1 91.94 71 LYS A O 1
ATOM 585 N N . ALA A 1 72 ? 13.039 -23.078 12.336 1 90.12 72 ALA A N 1
ATOM 586 C CA . ALA A 1 72 ? 14.367 -23.266 11.766 1 90.12 72 ALA A CA 1
ATOM 587 C C . ALA A 1 72 ? 14.883 -21.969 11.148 1 90.12 72 ALA A C 1
ATOM 589 O O . ALA A 1 72 ? 16.062 -21.641 11.273 1 90.12 72 ALA A O 1
ATOM 590 N N . GLY A 1 73 ? 14.016 -21.281 10.484 1 92.38 73 GLY A N 1
ATOM 591 C CA . GLY A 1 73 ? 14.383 -20.016 9.898 1 92.38 73 GLY A CA 1
ATOM 592 C C . GLY A 1 73 ? 14.758 -18.953 10.922 1 92.38 73 GLY A C 1
ATOM 593 O O . GLY A 1 73 ? 15.758 -18.25 10.766 1 92.38 73 GLY A O 1
ATOM 594 N N . ASP A 1 74 ? 13.945 -18.859 12.047 1 94.12 74 ASP A N 1
ATOM 595 C CA . ASP A 1 74 ? 14.234 -17.922 13.117 1 94.12 74 ASP A CA 1
ATOM 596 C C . ASP A 1 74 ? 15.609 -18.188 13.727 1 94.12 74 ASP A C 1
ATOM 598 O O . ASP A 1 74 ? 16.375 -17.266 13.977 1 94.12 74 ASP A O 1
ATOM 602 N N . GLU A 1 75 ? 15.891 -19.438 13.914 1 93.88 75 GLU A N 1
ATOM 603 C CA . GLU A 1 75 ? 17.156 -19.828 14.508 1 93.88 75 GLU A CA 1
ATOM 604 C C . GLU A 1 75 ? 18.328 -19.5 13.586 1 93.88 75 GLU A C 1
ATOM 606 O O . GLU A 1 75 ? 19.375 -19.047 14.039 1 93.88 75 GLU A O 1
ATOM 611 N N . MET A 1 76 ? 18.156 -19.797 12.367 1 93.38 76 MET A N 1
ATOM 612 C CA . MET A 1 76 ? 19.203 -19.516 11.391 1 93.38 76 MET A CA 1
ATOM 613 C C . MET A 1 76 ? 19.516 -18.016 11.336 1 93.38 76 MET A C 1
ATOM 615 O O . MET A 1 76 ? 20.688 -17.625 11.344 1 93.38 76 MET A O 1
ATOM 619 N N . ILE A 1 77 ? 18.531 -17.188 11.273 1 93.81 77 ILE A N 1
ATOM 620 C CA . ILE A 1 77 ? 18.688 -15.734 11.195 1 93.81 77 ILE A CA 1
ATOM 621 C C . ILE A 1 77 ? 19.406 -15.234 12.445 1 93.81 77 ILE A C 1
ATOM 623 O O . ILE A 1 77 ? 20.297 -14.383 12.359 1 93.81 77 ILE A O 1
ATOM 627 N N . GLU A 1 78 ? 19 -15.781 13.562 1 93.19 78 GLU A N 1
ATOM 628 C CA . GLU A 1 78 ? 19.656 -15.398 14.805 1 93.19 78 GLU A CA 1
ATOM 629 C C . GLU A 1 78 ? 21.141 -15.797 14.805 1 93.19 78 GLU A C 1
ATOM 631 O O . GLU A 1 78 ? 21.984 -15.047 15.289 1 93.19 78 GLU A O 1
ATOM 636 N N . ARG A 1 79 ? 21.422 -16.906 14.305 1 93.19 79 ARG A N 1
ATOM 637 C CA . ARG A 1 79 ? 22.781 -17.453 14.289 1 93.19 79 ARG A CA 1
ATOM 638 C C . ARG A 1 79 ? 23.688 -16.625 13.391 1 93.19 79 ARG A C 1
ATOM 640 O O . ARG A 1 79 ? 24.875 -16.422 13.695 1 93.19 79 ARG A O 1
ATOM 647 N N . VAL A 1 80 ? 23.172 -16.125 12.297 1 94 80 VAL A N 1
ATOM 648 C CA . VAL A 1 80 ? 24.016 -15.438 11.312 1 94 80 VAL A CA 1
ATOM 649 C C . VAL A 1 80 ? 24.109 -13.953 11.656 1 94 80 VAL A C 1
ATOM 651 O O . VAL A 1 80 ? 25.016 -13.266 11.195 1 94 80 VAL A O 1
ATOM 654 N N . SER A 1 81 ? 23.234 -13.406 12.461 1 92.31 81 SER A N 1
ATOM 655 C CA . SER A 1 81 ? 23.078 -11.977 12.734 1 92.31 81 SER A CA 1
ATOM 656 C C . SER A 1 81 ? 24.391 -11.375 13.242 1 92.31 81 SER A C 1
ATOM 658 O O . SER A 1 81 ? 24.812 -10.32 12.766 1 92.31 81 SER A O 1
ATOM 660 N N . PRO A 1 82 ? 25.141 -12.055 14.133 1 90.81 82 PRO A N 1
ATOM 661 C CA . PRO A 1 82 ? 26.391 -11.453 14.617 1 90.81 82 PRO A CA 1
ATOM 662 C C . PRO A 1 82 ? 27.438 -11.281 13.523 1 90.81 82 PRO A C 1
ATOM 664 O O . PRO A 1 82 ? 28.094 -10.25 13.445 1 90.81 82 PRO A O 1
ATOM 667 N N . ALA A 1 83 ? 27.562 -12.258 12.695 1 88.56 83 ALA A N 1
ATOM 668 C CA . ALA A 1 83 ? 28.531 -12.203 11.609 1 88.56 83 ALA A CA 1
ATOM 669 C C . ALA A 1 83 ? 28.203 -11.07 10.633 1 88.56 83 ALA A C 1
ATOM 671 O O . ALA A 1 83 ? 29.094 -10.422 10.094 1 88.56 83 ALA A O 1
ATOM 672 N N . VAL A 1 84 ? 26.969 -10.797 10.453 1 89.31 84 VAL A N 1
ATOM 673 C CA . VAL A 1 84 ? 26.516 -9.773 9.516 1 89.31 84 VAL A CA 1
ATOM 674 C C . VAL A 1 84 ? 26.719 -8.383 10.125 1 89.31 84 VAL A C 1
ATOM 676 O O . VAL A 1 84 ? 27.172 -7.465 9.445 1 89.31 84 VAL A O 1
ATOM 679 N N . SER A 1 85 ? 26.375 -8.312 11.375 1 86.06 85 SER A N 1
ATOM 680 C CA . SER A 1 85 ? 26.484 -7.023 12.055 1 86.06 85 SER A CA 1
ATOM 681 C C . SER A 1 85 ? 27.922 -6.535 12.07 1 86.06 85 SER A C 1
ATOM 683 O O . SER A 1 85 ? 28.172 -5.328 12.023 1 86.06 85 SER A O 1
ATOM 685 N N . GLU A 1 86 ? 28.859 -7.43 12.031 1 84.94 86 GLU A N 1
ATOM 686 C CA . GLU A 1 86 ? 30.266 -7.082 12.133 1 84.94 86 GLU A CA 1
ATOM 687 C C . GLU A 1 86 ? 30.906 -6.957 10.742 1 84.94 86 GLU A C 1
ATOM 689 O O . GLU A 1 86 ? 32 -6.441 10.609 1 84.94 86 GLU A O 1
ATOM 694 N N . SER A 1 87 ? 30.125 -7.352 9.812 1 84.75 87 SER A N 1
ATOM 695 C CA . SER A 1 87 ? 30.703 -7.398 8.469 1 84.75 87 SER A CA 1
ATOM 696 C C . SER A 1 87 ? 30.531 -6.07 7.746 1 84.75 87 SER A C 1
ATOM 698 O O . SER A 1 87 ? 29.5 -5.402 7.906 1 84.75 87 SER A O 1
ATOM 700 N N . LEU A 1 88 ? 31.484 -5.805 6.965 1 80.25 88 LEU A N 1
ATOM 701 C CA . LEU A 1 88 ? 31.422 -4.613 6.125 1 80.25 88 LEU A CA 1
ATOM 702 C C . LEU A 1 88 ? 31.062 -4.984 4.688 1 80.25 88 LEU A C 1
ATOM 704 O O . LEU A 1 88 ? 31 -4.117 3.816 1 80.25 88 LEU A O 1
ATOM 708 N N . ASP A 1 89 ? 30.797 -6.227 4.516 1 89 89 ASP A N 1
ATOM 709 C CA . ASP A 1 89 ? 30.453 -6.695 3.176 1 89 89 ASP A CA 1
ATOM 710 C C . ASP A 1 89 ? 29.016 -6.352 2.822 1 89 89 ASP A C 1
ATOM 712 O O . ASP A 1 89 ? 28.078 -6.91 3.396 1 89 89 ASP A O 1
ATOM 716 N N . HIS A 1 90 ? 28.859 -5.516 1.821 1 88.88 90 HIS A N 1
ATOM 717 C CA . HIS A 1 90 ? 27.547 -5.023 1.429 1 88.88 90 HIS A CA 1
ATOM 718 C C . HIS A 1 90 ? 26.688 -6.145 0.86 1 88.88 90 HIS A C 1
ATOM 720 O O . HIS A 1 90 ? 25.469 -6.156 1.055 1 88.88 90 HIS A O 1
ATOM 726 N N . MET A 1 91 ? 27.344 -7.078 0.243 1 89.44 91 MET A N 1
ATOM 727 C CA . MET A 1 91 ? 26.578 -8.18 -0.341 1 89.44 91 MET A CA 1
ATOM 728 C C . MET A 1 91 ? 26.031 -9.094 0.746 1 89.44 91 MET A C 1
ATOM 730 O O . MET A 1 91 ? 24.875 -9.547 0.663 1 89.44 91 MET A O 1
ATOM 734 N N . LEU A 1 92 ? 26.891 -9.391 1.723 1 92.38 92 LEU A N 1
ATOM 735 C CA . LEU A 1 92 ? 26.438 -10.227 2.83 1 92.38 92 LEU A CA 1
ATOM 736 C C . LEU A 1 92 ? 25.297 -9.555 3.588 1 92.38 92 LEU A C 1
ATOM 738 O O . LEU A 1 92 ? 24.297 -10.203 3.932 1 92.38 92 LEU A O 1
ATOM 742 N N . ARG A 1 93 ? 25.359 -8.273 3.801 1 94.06 93 ARG A N 1
ATOM 743 C CA . ARG A 1 93 ? 24.312 -7.523 4.488 1 94.06 93 ARG A CA 1
ATOM 744 C C . ARG A 1 93 ? 23.031 -7.504 3.674 1 94.06 93 ARG A C 1
ATOM 746 O O . ARG A 1 93 ? 21.938 -7.699 4.219 1 94.06 93 ARG A O 1
ATOM 753 N N . TYR A 1 94 ? 23.219 -7.305 2.371 1 94.75 94 TYR A N 1
ATOM 754 C CA . TYR A 1 94 ? 22.078 -7.344 1.475 1 94.75 94 TYR A CA 1
ATOM 755 C C . TYR A 1 94 ? 21.344 -8.68 1.571 1 94.75 94 TYR A C 1
ATOM 757 O O . TYR A 1 94 ? 20.125 -8.719 1.752 1 94.75 94 TYR A O 1
ATOM 765 N N . MET A 1 95 ? 22.141 -9.711 1.486 1 94.31 95 MET A N 1
ATOM 766 C CA . MET A 1 95 ? 21.547 -11.039 1.507 1 94.31 95 MET A CA 1
ATOM 767 C C . MET A 1 95 ? 20.859 -11.312 2.84 1 94.31 95 MET A C 1
ATOM 769 O O . MET A 1 95 ? 19.781 -11.922 2.877 1 94.31 95 MET A O 1
ATOM 773 N N . TYR A 1 96 ? 21.453 -10.867 3.855 1 96 96 TYR A N 1
ATOM 774 C CA . TYR A 1 96 ? 20.875 -11.047 5.184 1 96 96 TYR A CA 1
ATOM 775 C C . TYR A 1 96 ? 19.516 -10.359 5.285 1 96 96 TYR A C 1
ATOM 777 O O . TYR A 1 96 ? 18.547 -10.977 5.723 1 96 96 TYR A O 1
ATOM 785 N N . TYR A 1 97 ? 19.375 -9.117 4.883 1 96.38 97 TYR A N 1
ATOM 786 C CA . TYR A 1 97 ? 18.125 -8.367 4.98 1 96.38 97 TYR A CA 1
ATOM 787 C C . TYR A 1 97 ? 17.062 -8.945 4.047 1 96.38 97 TYR A C 1
ATOM 789 O O . TYR A 1 97 ? 15.906 -9.086 4.43 1 96.38 97 TYR A O 1
ATOM 797 N N . PHE A 1 98 ? 17.484 -9.281 2.859 1 96.81 98 PHE A N 1
ATOM 798 C CA . PHE A 1 98 ? 16.531 -9.773 1.872 1 96.81 98 PHE A CA 1
ATOM 799 C C . PHE A 1 98 ? 15.953 -11.109 2.303 1 96.81 98 PHE A C 1
ATOM 801 O O . PHE A 1 98 ? 14.727 -11.281 2.336 1 96.81 98 PHE A O 1
ATOM 808 N N . VAL A 1 99 ? 16.859 -12.016 2.686 1 95.94 99 VAL A N 1
ATOM 809 C CA . VAL A 1 99 ? 16.422 -13.352 3.066 1 95.94 99 VAL A CA 1
ATOM 810 C C . VAL A 1 99 ? 15.617 -13.289 4.363 1 95.94 99 VAL A C 1
ATOM 812 O O . VAL A 1 99 ? 14.594 -13.953 4.504 1 95.94 99 VAL A O 1
ATOM 815 N N . SER A 1 100 ? 16.094 -12.484 5.336 1 95.94 100 SER A N 1
ATOM 816 C CA . SER A 1 100 ? 15.344 -12.305 6.57 1 95.94 100 SER A CA 1
ATOM 817 C C . SER A 1 100 ? 13.969 -11.695 6.301 1 95.94 100 SER A C 1
ATOM 819 O O . SER A 1 100 ? 12.977 -12.086 6.926 1 95.94 100 SER A O 1
ATOM 821 N N . GLY A 1 101 ? 13.938 -10.703 5.375 1 96.12 101 GLY A N 1
ATOM 822 C CA . GLY A 1 101 ? 12.664 -10.125 4.98 1 96.12 101 GLY A CA 1
ATOM 823 C C . GLY A 1 101 ? 11.711 -11.133 4.371 1 96.12 101 GLY A C 1
ATOM 824 O O . GLY A 1 101 ? 10.516 -11.148 4.691 1 96.12 101 GLY A O 1
ATOM 825 N N . GLN A 1 102 ? 12.211 -12 3.506 1 94.94 102 GLN A N 1
ATOM 826 C CA . GLN A 1 102 ? 11.398 -13.047 2.898 1 94.94 102 GLN A CA 1
ATOM 827 C C . GLN A 1 102 ? 10.828 -13.984 3.961 1 94.94 102 GLN A C 1
ATOM 829 O O . GLN A 1 102 ? 9.656 -14.359 3.902 1 94.94 102 GLN A O 1
ATOM 834 N N . HIS A 1 103 ? 11.711 -14.352 4.883 1 93.5 103 HIS A N 1
ATOM 835 C CA . HIS A 1 103 ? 11.289 -15.219 5.977 1 93.5 103 HIS A CA 1
ATOM 836 C C . HIS A 1 103 ? 10.172 -14.578 6.789 1 93.5 103 HIS A C 1
ATOM 838 O O . HIS A 1 103 ? 9.148 -15.219 7.062 1 93.5 103 HIS A O 1
ATOM 844 N N . GLU A 1 104 ? 10.336 -13.328 7.191 1 94.19 104 GLU A N 1
ATOM 845 C CA . GLU A 1 104 ? 9.328 -12.609 7.957 1 94.19 104 GLU A CA 1
ATOM 846 C C . GLU A 1 104 ? 8.016 -12.5 7.176 1 94.19 104 GLU A C 1
ATOM 848 O O . GLU A 1 104 ? 6.938 -12.672 7.742 1 94.19 104 GLU A O 1
ATOM 853 N N . PHE A 1 105 ? 8.125 -12.258 5.934 1 93 105 PHE A N 1
ATOM 854 C CA . PHE A 1 105 ? 6.938 -12.094 5.098 1 93 105 PHE A CA 1
ATOM 855 C C . PHE A 1 105 ? 6.164 -13.406 4.996 1 93 105 PHE A C 1
ATOM 857 O O . PHE A 1 105 ? 4.938 -13.414 5.129 1 93 105 PHE A O 1
ATOM 864 N N . MET A 1 106 ? 6.875 -14.453 4.738 1 89.19 106 MET A N 1
ATOM 865 C CA . MET A 1 106 ? 6.254 -15.766 4.566 1 89.19 106 MET A CA 1
ATOM 866 C C . MET A 1 106 ? 5.496 -16.188 5.82 1 89.19 106 MET A C 1
ATOM 868 O O . MET A 1 106 ? 4.5 -16.906 5.738 1 89.19 106 MET A O 1
ATOM 872 N N . HIS A 1 107 ? 5.906 -15.648 6.906 1 88.38 107 HIS A N 1
ATOM 873 C CA . HIS A 1 107 ? 5.25 -16.016 8.156 1 88.38 107 HIS A CA 1
ATOM 874 C C . HIS A 1 107 ? 4.383 -14.867 8.672 1 88.38 107 HIS A C 1
ATOM 876 O O . HIS A 1 107 ? 4.164 -14.742 9.883 1 88.38 107 HIS A O 1
ATOM 882 N N . HIS A 1 108 ? 3.986 -13.93 7.91 1 87.56 108 HIS A N 1
ATOM 883 C CA . HIS A 1 108 ? 2.947 -12.914 8.07 1 87.56 108 HIS A CA 1
ATOM 884 C C . HIS A 1 108 ? 3.367 -11.852 9.07 1 87.56 108 HIS A C 1
ATOM 886 O O . HIS A 1 108 ? 2.523 -11.258 9.75 1 87.56 108 HIS A O 1
ATOM 892 N N . ARG A 1 109 ? 4.668 -11.773 9.242 1 91.75 109 ARG A N 1
ATOM 893 C CA . ARG A 1 109 ? 5.215 -10.656 10.008 1 91.75 109 ARG A CA 1
ATOM 894 C C . ARG A 1 109 ? 5.609 -9.508 9.086 1 91.75 109 ARG A C 1
ATOM 896 O O . ARG A 1 109 ? 6.797 -9.219 8.906 1 91.75 109 ARG A O 1
ATOM 903 N N . TYR A 1 110 ? 4.598 -8.844 8.609 1 93 110 TYR A N 1
ATOM 904 C CA . TYR A 1 110 ? 4.73 -7.926 7.484 1 93 110 TYR A CA 1
ATOM 905 C C . TYR A 1 110 ? 5.473 -6.66 7.891 1 93 110 TYR A C 1
ATOM 907 O O . TYR A 1 110 ? 6.273 -6.125 7.117 1 93 110 TYR A O 1
ATOM 915 N N . ARG A 1 111 ? 5.227 -6.188 9.094 1 92.81 111 ARG A N 1
ATOM 916 C CA . ARG A 1 111 ? 5.906 -4.984 9.562 1 92.81 111 ARG A CA 1
ATOM 917 C C . ARG A 1 111 ? 7.418 -5.16 9.531 1 92.81 111 ARG A C 1
ATOM 919 O O . ARG A 1 111 ? 8.133 -4.336 8.961 1 92.81 111 ARG A O 1
ATOM 926 N N . SER A 1 112 ? 7.875 -6.254 10.109 1 94.56 112 SER A N 1
ATOM 927 C CA . SER A 1 112 ? 9.297 -6.562 10.125 1 94.56 112 SER A CA 1
ATOM 928 C C . SER A 1 112 ? 9.82 -6.824 8.711 1 94.56 112 SER A C 1
ATOM 930 O O . SER A 1 112 ? 10.922 -6.398 8.359 1 94.56 112 SER A O 1
ATOM 932 N N . ALA A 1 113 ? 9.039 -7.512 7.922 1 96.06 113 ALA A N 1
ATOM 933 C CA . ALA A 1 113 ? 9.438 -7.809 6.551 1 96.06 113 ALA A CA 1
ATOM 934 C C . ALA A 1 113 ? 9.703 -6.527 5.766 1 96.06 113 ALA A C 1
ATOM 936 O O . ALA A 1 113 ? 10.75 -6.391 5.129 1 96.06 113 ALA A O 1
ATOM 937 N N . ILE A 1 114 ? 8.812 -5.539 5.898 1 94.81 114 ILE A N 1
ATOM 938 C CA . ILE A 1 114 ? 8.914 -4.293 5.148 1 94.81 114 ILE A CA 1
ATOM 939 C C . ILE A 1 114 ? 10.156 -3.527 5.586 1 94.81 114 ILE A C 1
ATOM 941 O O . ILE A 1 114 ? 10.906 -3.018 4.75 1 94.81 114 ILE A O 1
ATOM 945 N N . ARG A 1 115 ? 10.391 -3.477 6.855 1 94.19 115 ARG A N 1
ATOM 946 C CA . ARG A 1 115 ? 11.594 -2.824 7.371 1 94.19 115 ARG A CA 1
ATOM 947 C C . ARG A 1 115 ? 12.852 -3.455 6.789 1 94.19 115 ARG A C 1
ATOM 949 O O . ARG A 1 115 ? 13.766 -2.75 6.355 1 94.19 115 ARG A O 1
ATOM 956 N N . LEU A 1 116 ? 12.898 -4.758 6.766 1 96.19 116 LEU A N 1
ATOM 957 C CA . LEU A 1 116 ? 14.055 -5.484 6.266 1 96.19 116 LEU A CA 1
ATOM 958 C C . LEU A 1 116 ? 14.195 -5.309 4.758 1 96.19 116 LEU A C 1
ATOM 960 O O . LEU A 1 116 ? 15.312 -5.137 4.25 1 96.19 116 LEU A O 1
ATOM 964 N N . PHE A 1 117 ? 13.055 -5.301 4.039 1 96.5 117 PHE A N 1
ATOM 965 C CA . PHE A 1 117 ? 13.086 -5.098 2.596 1 96.5 117 PHE A CA 1
ATOM 966 C C . PHE A 1 117 ? 13.641 -3.721 2.254 1 96.5 117 PHE A C 1
ATOM 968 O O . PHE A 1 117 ? 14.414 -3.574 1.306 1 96.5 117 PHE A O 1
ATOM 975 N N . ARG A 1 118 ? 13.18 -2.723 2.982 1 94.25 118 ARG A N 1
ATOM 976 C CA . ARG A 1 118 ? 13.672 -1.37 2.736 1 94.25 118 ARG A CA 1
ATOM 977 C C . ARG A 1 118 ? 15.172 -1.279 2.967 1 94.25 118 ARG A C 1
ATOM 979 O O . ARG A 1 118 ? 15.883 -0.623 2.203 1 94.25 118 ARG A O 1
ATOM 986 N N . LYS A 1 119 ? 15.703 -1.938 3.998 1 93.62 119 LYS A N 1
ATOM 987 C CA . LYS A 1 119 ? 17.141 -1.985 4.242 1 93.62 119 LYS A CA 1
ATOM 988 C C . LYS A 1 119 ? 17.875 -2.695 3.102 1 93.62 119 LYS A C 1
ATOM 990 O O . LYS A 1 119 ? 18.938 -2.248 2.662 1 93.62 119 LYS A O 1
ATOM 995 N N . ALA A 1 120 ? 17.297 -3.795 2.654 1 95.81 120 ALA A N 1
ATOM 996 C CA . ALA A 1 120 ? 17.891 -4.523 1.533 1 95.81 120 ALA A CA 1
ATOM 997 C C . ALA A 1 120 ? 17.938 -3.658 0.277 1 95.81 120 ALA A C 1
ATOM 999 O O . ALA A 1 120 ? 18.938 -3.645 -0.442 1 95.81 120 ALA A O 1
ATOM 1000 N N . GLU A 1 121 ? 16.844 -2.941 0.004 1 94.25 121 GLU A N 1
ATOM 1001 C CA . GLU A 1 121 ? 16.75 -2.123 -1.201 1 94.25 121 GLU A CA 1
ATOM 1002 C C . GLU A 1 121 ? 17.812 -1.028 -1.207 1 94.25 121 GLU A C 1
ATOM 1004 O O . GLU A 1 121 ? 18.359 -0.696 -2.26 1 94.25 121 GLU A O 1
ATOM 1009 N N . ARG A 1 122 ? 18.156 -0.481 -0.074 1 91.12 122 ARG A N 1
ATOM 1010 C CA . ARG A 1 122 ? 19.172 0.557 0.029 1 91.12 122 ARG A CA 1
ATOM 1011 C C . ARG A 1 122 ? 20.547 0.023 -0.386 1 91.12 122 ARG A C 1
ATOM 1013 O O . ARG A 1 122 ? 21.391 0.78 -0.854 1 91.12 122 ARG A O 1
ATOM 1020 N N . LEU A 1 123 ? 20.734 -1.287 -0.241 1 92.56 123 LEU A N 1
ATOM 1021 C CA . LEU A 1 123 ? 22.031 -1.897 -0.516 1 92.56 123 LEU A CA 1
ATOM 1022 C C . LEU A 1 123 ? 22.094 -2.43 -1.944 1 92.56 123 LEU A C 1
ATOM 1024 O O . LEU A 1 123 ? 23.125 -2.938 -2.379 1 92.56 123 LEU A O 1
ATOM 1028 N N . LEU A 1 124 ? 20.984 -2.227 -2.721 1 91.56 124 LEU A N 1
ATOM 1029 C CA . LEU A 1 124 ? 20.922 -2.766 -4.074 1 91.56 124 LEU A CA 1
ATOM 1030 C C . LEU A 1 124 ? 21.969 -2.115 -4.973 1 91.56 124 LEU A C 1
ATOM 1032 O O . LEU A 1 124 ? 22.453 -2.732 -5.926 1 91.56 124 LEU A O 1
ATOM 1036 N N . GLU A 1 125 ? 22.359 -0.863 -4.629 1 86.81 125 GLU A N 1
ATOM 1037 C CA . GLU A 1 125 ? 23.344 -0.143 -5.422 1 86.81 125 GLU A CA 1
ATOM 1038 C C . GLU A 1 125 ? 24.688 -0.866 -5.418 1 86.81 125 GLU A C 1
ATOM 1040 O O . GLU A 1 125 ? 25.5 -0.688 -6.332 1 86.81 125 GLU A O 1
ATOM 1045 N N . TYR A 1 126 ? 24.891 -1.756 -4.43 1 88.19 126 TYR A N 1
ATOM 1046 C CA . TYR A 1 126 ? 26.156 -2.463 -4.293 1 88.19 126 TYR A CA 1
ATOM 1047 C C . TYR A 1 126 ? 26.062 -3.861 -4.891 1 88.19 126 TYR A C 1
ATOM 1049 O O . TYR A 1 126 ? 27.078 -4.578 -4.961 1 88.19 126 TYR A O 1
ATOM 1057 N N . VAL A 1 127 ? 24.891 -4.266 -5.258 1 87.5 127 VAL A N 1
ATOM 1058 C CA . VAL A 1 127 ? 24.688 -5.551 -5.914 1 87.5 127 VAL A CA 1
ATOM 1059 C C . VAL A 1 127 ? 25.047 -5.434 -7.395 1 87.5 127 VAL A C 1
ATOM 1061 O O . VAL A 1 127 ? 24.406 -4.684 -8.141 1 87.5 127 VAL A O 1
ATOM 1064 N N . LYS A 1 128 ? 26.047 -6.105 -7.828 1 85.31 128 LYS A N 1
ATOM 1065 C CA . LYS A 1 128 ? 26.562 -5.98 -9.188 1 85.31 128 LYS A CA 1
ATOM 1066 C C . LYS A 1 128 ? 25.875 -6.957 -10.133 1 85.31 128 LYS A C 1
ATOM 1068 O O . LYS A 1 128 ? 25.797 -6.723 -11.344 1 85.31 128 LYS A O 1
ATOM 1073 N N . ASP A 1 129 ? 25.281 -7.973 -9.641 1 87.62 129 ASP A N 1
ATOM 1074 C CA . ASP A 1 129 ? 24.594 -8.977 -10.453 1 87.62 129 ASP A CA 1
ATOM 1075 C C . ASP A 1 129 ? 23.188 -8.5 -10.844 1 87.62 129 ASP A C 1
ATOM 1077 O O . ASP A 1 129 ? 22.297 -8.445 -9.992 1 87.62 129 ASP A O 1
ATOM 1081 N N . GLU A 1 130 ? 22.969 -8.258 -12.125 1 90.75 130 GLU A N 1
ATOM 1082 C CA . GLU A 1 130 ? 21.688 -7.754 -12.617 1 90.75 130 GLU A CA 1
ATOM 1083 C C . GLU A 1 130 ? 20.578 -8.773 -12.398 1 90.75 130 GLU A C 1
ATOM 1085 O O . GLU A 1 130 ? 19.422 -8.398 -12.172 1 90.75 130 GLU A O 1
ATOM 1090 N N . ALA A 1 131 ? 20.906 -10.016 -12.492 1 90.75 131 ALA A N 1
ATOM 1091 C CA . ALA A 1 131 ? 19.906 -11.055 -12.281 1 90.75 131 ALA A CA 1
ATOM 1092 C C . ALA A 1 131 ? 19.406 -11.047 -10.836 1 90.75 131 ALA A C 1
ATOM 1094 O O . ALA A 1 131 ? 18.219 -11.25 -10.586 1 90.75 131 ALA A O 1
ATOM 1095 N N . GLU A 1 132 ? 20.328 -10.812 -9.898 1 91.12 132 GLU A N 1
ATOM 1096 C CA . GLU A 1 132 ? 19.953 -10.719 -8.484 1 91.12 132 GLU A CA 1
ATOM 1097 C C . GLU A 1 132 ? 19.047 -9.516 -8.234 1 91.12 132 GLU A C 1
ATOM 1099 O O . GLU A 1 132 ? 18.078 -9.609 -7.488 1 91.12 132 GLU A O 1
ATOM 1104 N N . GLU A 1 133 ? 19.359 -8.461 -8.844 1 93.5 133 GLU A N 1
ATOM 1105 C CA . GLU A 1 133 ? 18.531 -7.266 -8.711 1 93.5 133 GLU A CA 1
ATOM 1106 C C . GLU A 1 133 ? 17.125 -7.504 -9.266 1 93.5 133 GLU A C 1
ATOM 1108 O O . GLU A 1 133 ? 16.141 -7.094 -8.656 1 93.5 133 GLU A O 1
ATOM 1113 N N . ALA A 1 134 ? 17.078 -8.094 -10.438 1 95.31 134 ALA A N 1
ATOM 1114 C CA . ALA A 1 134 ? 15.781 -8.398 -11.039 1 95.31 134 ALA A CA 1
ATOM 1115 C C . ALA A 1 134 ? 14.977 -9.344 -10.156 1 95.31 134 ALA A C 1
ATOM 1117 O O . ALA A 1 134 ? 13.758 -9.188 -10.016 1 95.31 134 ALA A O 1
ATOM 1118 N N . GLU A 1 135 ? 15.648 -10.312 -9.602 1 93.38 135 GLU A N 1
ATOM 1119 C CA . GLU A 1 135 ? 14.992 -11.258 -8.703 1 93.38 135 GLU A CA 1
ATOM 1120 C C . GLU A 1 135 ? 14.43 -10.539 -7.473 1 93.38 135 GLU A C 1
ATOM 1122 O O . GLU A 1 135 ? 13.336 -10.867 -7.008 1 93.38 135 GLU A O 1
ATOM 1127 N N . PHE A 1 136 ? 15.227 -9.656 -6.961 1 96 136 PHE A N 1
ATOM 1128 C CA . PHE A 1 136 ? 14.75 -8.836 -5.852 1 96 136 PHE A CA 1
ATOM 1129 C C . PHE A 1 136 ? 13.477 -8.102 -6.23 1 96 136 PHE A C 1
ATOM 1131 O O . PHE A 1 136 ? 12.484 -8.141 -5.496 1 96 136 PHE A O 1
ATOM 1138 N N . GLN A 1 137 ? 13.523 -7.41 -7.355 1 97.06 137 GLN A N 1
ATOM 1139 C CA . GLN A 1 137 ? 12.375 -6.641 -7.828 1 97.06 137 GLN A CA 1
ATOM 1140 C C . GLN A 1 137 ? 11.164 -7.539 -8.039 1 97.06 137 GLN A C 1
ATOM 1142 O O . GLN A 1 137 ? 10.039 -7.168 -7.691 1 97.06 137 GLN A O 1
ATOM 1147 N N . TYR A 1 138 ? 11.398 -8.664 -8.602 1 96.25 138 TYR A N 1
ATOM 1148 C CA . TYR A 1 138 ? 10.336 -9.633 -8.852 1 96.25 138 TYR A CA 1
ATOM 1149 C C . TYR A 1 138 ? 9.664 -10.055 -7.547 1 96.25 138 TYR A C 1
ATOM 1151 O O . TYR A 1 138 ? 8.438 -10.023 -7.434 1 96.25 138 TYR A O 1
ATOM 1159 N N . PHE A 1 139 ? 10.492 -10.406 -6.625 1 94.88 139 PHE A N 1
ATOM 1160 C CA . PHE A 1 139 ? 9.961 -10.859 -5.348 1 94.88 139 PHE A CA 1
ATOM 1161 C C . PHE A 1 139 ? 9.18 -9.75 -4.66 1 94.88 139 PHE A C 1
ATOM 1163 O O . PHE A 1 139 ? 8.109 -9.992 -4.094 1 94.88 139 PHE A O 1
ATOM 1170 N N . MET A 1 140 ? 9.734 -8.539 -4.68 1 96.75 140 MET A N 1
ATOM 1171 C CA . MET A 1 140 ? 9.055 -7.398 -4.062 1 96.75 140 MET A CA 1
ATOM 1172 C C . MET A 1 140 ? 7.684 -7.176 -4.688 1 96.75 140 MET A C 1
ATOM 1174 O O . MET A 1 140 ? 6.711 -6.914 -3.98 1 96.75 140 MET A O 1
ATOM 1178 N N . GLY A 1 141 ? 7.66 -7.23 -6 1 96.5 141 GLY A N 1
ATOM 1179 C CA . GLY A 1 141 ? 6.383 -7.09 -6.676 1 96.5 141 GLY A CA 1
ATOM 1180 C C . GLY A 1 141 ? 5.352 -8.109 -6.223 1 96.5 141 GLY A C 1
ATOM 1181 O O . GLY A 1 141 ? 4.215 -7.75 -5.91 1 96.5 141 GLY A O 1
ATOM 1182 N N . MET A 1 142 ? 5.75 -9.336 -6.148 1 94 142 MET A N 1
ATOM 1183 C CA . MET A 1 142 ? 4.871 -10.422 -5.723 1 94 142 MET A CA 1
ATOM 1184 C C . MET A 1 142 ? 4.422 -10.219 -4.277 1 94 142 MET A C 1
ATOM 1186 O O . MET A 1 142 ? 3.238 -10.359 -3.967 1 94 142 MET A O 1
ATOM 1190 N N . ALA A 1 143 ? 5.359 -9.891 -3.408 1 93.62 143 ALA A N 1
ATOM 1191 C CA . ALA A 1 143 ? 5.086 -9.742 -1.981 1 93.62 143 ALA A CA 1
ATOM 1192 C C . ALA A 1 143 ? 4.137 -8.57 -1.727 1 93.62 143 ALA A C 1
ATOM 1194 O O . ALA A 1 143 ? 3.162 -8.711 -0.98 1 93.62 143 ALA A O 1
ATOM 1195 N N . LEU A 1 144 ? 4.387 -7.465 -2.381 1 94.38 144 LEU A N 1
ATOM 1196 C CA . LEU A 1 144 ? 3.609 -6.258 -2.123 1 94.38 144 LEU A CA 1
ATOM 1197 C C . LEU A 1 144 ? 2.197 -6.395 -2.68 1 94.38 144 LEU A C 1
ATOM 1199 O O . LEU A 1 144 ? 1.245 -5.859 -2.107 1 94.38 144 LEU A O 1
ATOM 1203 N N . MET A 1 145 ? 2.072 -7.117 -3.75 1 93.25 145 MET A N 1
ATOM 1204 C CA . MET A 1 145 ? 0.735 -7.383 -4.273 1 93.25 145 MET A CA 1
ATOM 1205 C C . MET A 1 145 ? -0.11 -8.133 -3.246 1 93.25 145 MET A C 1
ATOM 1207 O O . MET A 1 145 ? -1.312 -7.883 -3.127 1 93.25 145 MET A O 1
ATOM 1211 N N . LYS A 1 146 ? 0.462 -8.938 -2.467 1 88.75 146 LYS A N 1
ATOM 1212 C CA . LYS A 1 146 ? -0.246 -9.766 -1.496 1 88.75 146 LYS A CA 1
ATOM 1213 C C . LYS A 1 146 ? -0.832 -8.922 -0.371 1 88.75 146 LYS A C 1
ATOM 1215 O O . LYS A 1 146 ? -1.78 -9.336 0.298 1 88.75 146 LYS A O 1
ATOM 1220 N N . ILE A 1 147 ? -0.318 -7.777 -0.163 1 88.81 147 ILE A N 1
ATOM 1221 C CA . ILE A 1 147 ? -0.82 -6.922 0.906 1 88.81 147 ILE A CA 1
ATOM 1222 C C . ILE A 1 147 ? -1.435 -5.656 0.308 1 88.81 147 ILE A C 1
ATOM 1224 O O . ILE A 1 147 ? -1.492 -4.617 0.967 1 88.81 147 ILE A O 1
ATOM 1228 N N . ASN A 1 148 ? -1.67 -5.641 -0.929 1 89.94 148 ASN A N 1
ATOM 1229 C CA . ASN A 1 148 ? -2.445 -4.645 -1.66 1 89.94 148 ASN A CA 1
ATOM 1230 C C . ASN A 1 148 ? -1.651 -3.357 -1.867 1 89.94 148 ASN A C 1
ATOM 1232 O O . ASN A 1 148 ? -2.23 -2.273 -1.943 1 89.94 148 ASN A O 1
ATOM 1236 N N . HIS A 1 149 ? -0.366 -3.438 -1.801 1 93.19 149 HIS A N 1
ATOM 1237 C CA . HIS A 1 149 ? 0.471 -2.314 -2.205 1 93.19 149 HIS A CA 1
ATOM 1238 C C . HIS A 1 149 ? 0.758 -2.352 -3.703 1 93.19 149 HIS A C 1
ATOM 1240 O O . HIS A 1 149 ? 1.907 -2.518 -4.117 1 93.19 149 HIS A O 1
ATOM 1246 N N . ASN A 1 150 ? -0.304 -2.105 -4.43 1 93.75 150 ASN A N 1
ATOM 1247 C CA . ASN A 1 150 ? -0.31 -2.424 -5.852 1 93.75 150 ASN A CA 1
ATOM 1248 C C . ASN A 1 150 ? 0.565 -1.458 -6.645 1 93.75 150 ASN A C 1
ATOM 1250 O O . ASN A 1 150 ? 1.237 -1.861 -7.598 1 93.75 150 ASN A O 1
ATOM 1254 N N . ALA A 1 151 ? 0.57 -0.195 -6.301 1 93.5 151 ALA A N 1
ATOM 1255 C CA . ALA A 1 151 ? 1.384 0.767 -7.039 1 93.5 151 ALA A CA 1
ATOM 1256 C C . ALA A 1 151 ? 2.867 0.42 -6.945 1 93.5 151 ALA A C 1
ATOM 1258 O O . ALA A 1 151 ? 3.572 0.397 -7.953 1 93.5 151 ALA A O 1
ATOM 1259 N N . TYR A 1 152 ? 3.289 0.134 -5.75 1 94.75 152 TYR A N 1
ATOM 1260 C CA . TYR A 1 152 ? 4.672 -0.284 -5.547 1 94.75 152 TYR A CA 1
ATOM 1261 C C . TYR A 1 152 ? 4.949 -1.608 -6.25 1 94.75 152 TYR A C 1
ATOM 1263 O O . TYR A 1 152 ? 5.996 -1.778 -6.875 1 94.75 152 TYR A O 1
ATOM 1271 N N . ALA A 1 153 ? 4.016 -2.541 -6.094 1 96.19 153 ALA A N 1
ATOM 1272 C CA . ALA A 1 153 ? 4.172 -3.838 -6.746 1 96.19 153 ALA A CA 1
ATOM 1273 C C . ALA A 1 153 ? 4.402 -3.672 -8.242 1 96.19 153 ALA A C 1
ATOM 1275 O O . ALA A 1 153 ? 5.324 -4.27 -8.805 1 96.19 153 ALA A O 1
ATOM 1276 N N . CYS A 1 154 ? 3.615 -2.824 -8.875 1 96.38 154 CYS A N 1
ATOM 1277 C CA . CYS A 1 154 ? 3.746 -2.586 -10.305 1 96.38 154 CYS A CA 1
ATOM 1278 C C . CYS A 1 154 ? 5.113 -2.004 -10.641 1 96.38 154 CYS A C 1
ATOM 1280 O O . CYS A 1 154 ? 5.758 -2.432 -11.594 1 96.38 154 CYS A O 1
ATOM 1282 N N . SER A 1 155 ? 5.535 -1.049 -9.867 1 95.81 155 SER A N 1
ATOM 1283 C CA . SER A 1 155 ? 6.824 -0.411 -10.109 1 95.81 155 SER A CA 1
ATOM 1284 C C . SER A 1 155 ? 7.961 -1.426 -10.055 1 95.81 155 SER A C 1
ATOM 1286 O O . SER A 1 155 ? 8.844 -1.425 -10.922 1 95.81 155 SER A O 1
ATOM 1288 N N . TYR A 1 156 ? 7.949 -2.297 -9.086 1 97.19 156 TYR A N 1
ATOM 1289 C CA . TYR A 1 156 ? 8.969 -3.334 -8.953 1 97.19 156 TYR A CA 1
ATOM 1290 C C . TYR A 1 156 ? 8.906 -4.309 -10.125 1 97.19 156 TYR A C 1
ATOM 1292 O O . TYR A 1 156 ? 9.938 -4.641 -10.711 1 97.19 156 TYR A O 1
ATOM 1300 N N . LEU A 1 157 ? 7.703 -4.73 -10.477 1 97.62 157 LEU A N 1
ATOM 1301 C CA . LEU A 1 157 ? 7.539 -5.707 -11.547 1 97.62 157 LEU A CA 1
ATOM 1302 C C . LEU A 1 157 ? 8 -5.137 -12.883 1 97.62 157 LEU A C 1
ATOM 1304 O O . LEU A 1 157 ? 8.641 -5.836 -13.672 1 97.62 157 LEU A O 1
ATOM 1308 N N . GLU A 1 158 ? 7.699 -3.924 -13.125 1 96.56 158 GLU A N 1
ATOM 1309 C CA . GLU A 1 158 ? 8.117 -3.285 -14.375 1 96.56 158 GLU A CA 1
ATOM 1310 C C . GLU A 1 158 ? 9.633 -3.266 -14.5 1 96.56 158 GLU A C 1
ATOM 1312 O O . GLU A 1 158 ? 10.172 -3.541 -15.578 1 96.56 158 GLU A O 1
ATOM 1317 N N . GLU A 1 159 ? 10.289 -2.939 -13.422 1 95.94 159 GLU A N 1
ATOM 1318 C CA . GLU A 1 159 ? 11.75 -2.939 -13.445 1 95.94 159 GLU A CA 1
ATOM 1319 C C . GLU A 1 159 ? 12.297 -4.352 -13.625 1 95.94 159 GLU A C 1
ATOM 1321 O O . GLU A 1 159 ? 13.281 -4.555 -14.344 1 95.94 159 GLU A O 1
ATOM 1326 N N . ALA A 1 160 ? 11.711 -5.332 -12.961 1 96.94 160 ALA A N 1
ATOM 1327 C CA . ALA A 1 160 ? 12.125 -6.723 -13.125 1 96.94 160 ALA A CA 1
ATOM 1328 C C . ALA A 1 160 ? 11.992 -7.172 -14.578 1 96.94 160 ALA A C 1
ATOM 1330 O O . ALA A 1 160 ? 12.906 -7.773 -15.133 1 96.94 160 ALA A O 1
ATOM 1331 N N . ILE A 1 161 ? 10.852 -6.844 -15.195 1 97.19 161 ILE A N 1
ATOM 1332 C CA . ILE A 1 161 ? 10.547 -7.25 -16.562 1 97.19 161 ILE A CA 1
ATOM 1333 C C . ILE A 1 161 ? 11.594 -6.676 -17.516 1 97.19 161 ILE A C 1
ATOM 1335 O O . ILE A 1 161 ? 12.117 -7.395 -18.375 1 97.19 161 ILE A O 1
ATOM 1339 N N . VAL A 1 162 ? 11.938 -5.414 -17.375 1 96.88 162 VAL A N 1
ATOM 1340 C CA . VAL A 1 162 ? 12.922 -4.762 -18.234 1 96.88 162 VAL A CA 1
ATOM 1341 C C . VAL A 1 162 ? 14.258 -5.492 -18.125 1 96.88 162 VAL A C 1
ATOM 1343 O O . VAL A 1 162 ? 14.891 -5.781 -19.141 1 96.88 162 VAL A O 1
ATOM 1346 N N . THR A 1 163 ? 14.664 -5.789 -16.891 1 96.31 163 THR A N 1
ATOM 1347 C CA . THR A 1 163 ? 15.945 -6.445 -16.672 1 96.31 163 THR A CA 1
ATOM 1348 C C . THR A 1 163 ? 15.922 -7.875 -17.203 1 96.31 163 THR A C 1
ATOM 1350 O O . THR A 1 163 ? 16.875 -8.32 -17.859 1 96.31 163 THR A O 1
ATOM 1353 N N . PHE A 1 164 ? 14.859 -8.641 -16.969 1 94.56 164 PHE A N 1
ATOM 1354 C CA . PHE A 1 164 ? 14.766 -10.016 -17.453 1 94.56 164 PHE A CA 1
ATOM 1355 C C . PHE A 1 164 ? 14.766 -10.062 -18.969 1 94.56 164 PHE A C 1
ATOM 1357 O O . PHE A 1 164 ? 15.305 -10.992 -19.562 1 94.56 164 PHE A O 1
ATOM 1364 N N . LYS A 1 165 ? 14.117 -9.109 -19.562 1 95.69 165 LYS A N 1
ATOM 1365 C CA . LYS A 1 165 ? 14.148 -9.023 -21.031 1 95.69 165 LYS A CA 1
ATOM 1366 C C . LYS A 1 165 ? 15.578 -8.82 -21.531 1 95.69 165 LYS A C 1
ATOM 1368 O O . LYS A 1 165 ? 16 -9.484 -22.484 1 95.69 165 LYS A O 1
ATOM 1373 N N . ARG A 1 166 ? 16.281 -7.965 -20.875 1 95.31 166 ARG A N 1
ATOM 1374 C CA . ARG A 1 166 ? 17.672 -7.719 -21.25 1 95.31 166 ARG A CA 1
ATOM 1375 C C . ARG A 1 166 ? 18.516 -8.969 -21.078 1 95.31 166 ARG A C 1
ATOM 1377 O O . ARG A 1 166 ? 19.422 -9.234 -21.875 1 95.31 166 ARG A O 1
ATOM 1384 N N . LEU A 1 167 ? 18.25 -9.773 -20.094 1 92 167 LEU A N 1
ATOM 1385 C CA . LEU A 1 167 ? 19.016 -10.969 -19.781 1 92 167 LEU A CA 1
ATOM 1386 C C . LEU A 1 167 ? 18.531 -12.164 -20.594 1 92 167 LEU A C 1
ATOM 1388 O O . LEU A 1 167 ? 19.188 -13.203 -20.641 1 92 167 LEU A O 1
ATOM 1392 N N . GLY A 1 168 ? 17.406 -12.062 -21.203 1 91.5 168 GLY A N 1
ATOM 1393 C CA . GLY A 1 168 ? 16.844 -13.125 -22.016 1 91.5 168 GLY A CA 1
ATOM 1394 C C . GLY A 1 168 ? 16.219 -14.242 -21.203 1 91.5 168 GLY A C 1
ATOM 1395 O O . GLY A 1 168 ? 16.219 -15.398 -21.625 1 91.5 168 GLY A O 1
ATOM 1396 N N . TYR A 1 169 ? 15.734 -13.945 -19.984 1 89.69 169 TYR A N 1
ATOM 1397 C CA . TYR A 1 169 ? 15.078 -14.93 -19.125 1 89.69 169 TYR A CA 1
ATOM 1398 C C . TYR A 1 169 ? 13.586 -14.992 -19.406 1 89.69 169 TYR A C 1
ATOM 1400 O O . TYR A 1 169 ? 12.781 -14.438 -18.656 1 89.69 169 TYR A O 1
ATOM 1408 N N . THR A 1 170 ? 13.156 -15.711 -20.359 1 92.75 170 THR A N 1
ATOM 1409 C CA . THR A 1 170 ? 11.812 -15.688 -20.906 1 92.75 170 THR A CA 1
ATOM 1410 C C . THR A 1 170 ? 10.789 -16.141 -19.859 1 92.75 170 THR A C 1
ATOM 1412 O O . THR A 1 170 ? 9.742 -15.508 -19.703 1 92.75 170 THR A O 1
ATOM 1415 N N . GLU A 1 171 ? 11.055 -17.203 -19.203 1 91.5 171 GLU A N 1
ATOM 1416 C CA . GLU A 1 171 ? 10.117 -17.719 -18.203 1 91.5 171 GLU A CA 1
ATOM 1417 C C . GLU A 1 171 ? 9.875 -16.688 -17.109 1 91.5 171 GLU A C 1
ATOM 1419 O O . GLU A 1 171 ? 8.742 -16.5 -16.641 1 91.5 171 GLU A O 1
ATOM 1424 N N . ARG A 1 172 ? 10.961 -15.992 -16.719 1 92.19 172 ARG A N 1
ATOM 1425 C CA . ARG A 1 172 ? 10.852 -14.969 -15.68 1 92.19 172 ARG A CA 1
ATOM 1426 C C . ARG A 1 172 ? 10.047 -13.773 -16.172 1 92.19 172 ARG A C 1
ATOM 1428 O O . ARG A 1 172 ? 9.328 -13.141 -15.398 1 92.19 172 ARG A O 1
ATOM 1435 N N . ILE A 1 173 ? 10.195 -13.5 -17.453 1 95.94 173 ILE A N 1
ATOM 1436 C CA . ILE A 1 173 ? 9.398 -12.445 -18.047 1 95.94 173 ILE A CA 1
ATOM 1437 C C . ILE A 1 173 ? 7.914 -12.789 -17.953 1 95.94 173 ILE A C 1
ATOM 1439 O O . ILE A 1 173 ? 7.105 -11.977 -17.516 1 95.94 173 ILE A O 1
ATOM 1443 N N . ILE A 1 174 ? 7.582 -14.039 -18.281 1 96.69 174 ILE A N 1
ATOM 1444 C CA . ILE A 1 174 ? 6.191 -14.484 -18.281 1 96.69 174 ILE A CA 1
ATOM 1445 C C . ILE A 1 174 ? 5.625 -14.43 -16.875 1 96.69 174 ILE A C 1
ATOM 1447 O O . ILE A 1 174 ? 4.52 -13.93 -16.656 1 96.69 174 ILE A O 1
ATOM 1451 N N . PHE A 1 175 ? 6.379 -14.859 -15.922 1 94.75 175 PHE A N 1
ATOM 1452 C CA . PHE A 1 175 ? 5.914 -14.859 -14.539 1 94.75 175 PHE A CA 1
ATOM 1453 C C . PHE A 1 175 ? 5.66 -13.438 -14.055 1 94.75 175 PHE A C 1
ATOM 1455 O O . PHE A 1 175 ? 4.613 -13.148 -13.469 1 94.75 175 PHE A O 1
ATOM 1462 N N . SER A 1 176 ? 6.605 -12.531 -14.312 1 96.94 176 SER A N 1
ATOM 1463 C CA . SER A 1 176 ? 6.492 -11.148 -13.859 1 96.94 176 SER A CA 1
ATOM 1464 C C . SER A 1 176 ? 5.32 -10.438 -14.539 1 96.94 176 SER A C 1
ATOM 1466 O O . SER A 1 176 ? 4.539 -9.75 -13.875 1 96.94 176 SER A O 1
ATOM 1468 N N . THR A 1 177 ? 5.199 -10.641 -15.836 1 97.94 177 THR A N 1
ATOM 1469 C CA . THR A 1 177 ? 4.113 -10 -16.578 1 97.94 177 THR A CA 1
ATOM 1470 C C . THR A 1 177 ? 2.766 -10.602 -16.188 1 97.94 177 THR A C 1
ATOM 1472 O O . THR A 1 177 ? 1.747 -9.914 -16.188 1 97.94 177 THR A O 1
ATOM 1475 N N . ASN A 1 178 ? 2.787 -11.859 -15.875 1 97.5 178 ASN A N 1
ATOM 1476 C CA . ASN A 1 178 ? 1.55 -12.5 -15.445 1 97.5 178 ASN A CA 1
ATOM 1477 C C . ASN A 1 178 ? 1.036 -11.906 -14.133 1 97.5 178 ASN A C 1
ATOM 1479 O O . ASN A 1 178 ? -0.167 -11.695 -13.969 1 97.5 178 ASN A O 1
ATOM 1483 N N . ILE A 1 179 ? 1.927 -11.672 -13.227 1 97.06 179 ILE A N 1
ATOM 1484 C CA . ILE A 1 179 ? 1.55 -11.031 -11.969 1 97.06 179 ILE A CA 1
ATOM 1485 C C . ILE A 1 179 ? 1.018 -9.625 -12.25 1 97.06 179 ILE A C 1
ATOM 1487 O O . ILE A 1 179 ? -0.011 -9.219 -11.703 1 97.06 179 ILE A O 1
ATOM 1491 N N . LEU A 1 180 ? 1.696 -8.898 -13.125 1 97.62 180 LEU A N 1
ATOM 1492 C CA . LEU A 1 180 ? 1.263 -7.559 -13.516 1 97.62 180 LEU A CA 1
ATOM 1493 C C . LEU A 1 180 ? -0.138 -7.594 -14.117 1 97.62 180 LEU A C 1
ATOM 1495 O O . LEU A 1 180 ? -0.979 -6.754 -13.789 1 97.62 180 LEU A O 1
ATOM 1499 N N . ALA A 1 181 ? -0.388 -8.547 -14.969 1 97.69 181 ALA A N 1
ATOM 1500 C CA . ALA A 1 181 ? -1.715 -8.719 -15.555 1 97.69 181 ALA A CA 1
ATOM 1501 C C . ALA A 1 181 ? -2.76 -8.984 -14.477 1 97.69 181 ALA A C 1
ATOM 1503 O O . ALA A 1 181 ? -3.893 -8.508 -14.57 1 97.69 181 ALA A O 1
ATOM 1504 N N . GLY A 1 182 ? -2.387 -9.781 -13.523 1 96.12 182 GLY A N 1
ATOM 1505 C CA . GLY A 1 182 ? -3.275 -10.023 -12.398 1 96.12 182 GLY A CA 1
ATOM 1506 C C . GLY A 1 182 ? -3.648 -8.758 -11.648 1 96.12 182 GLY A C 1
ATOM 1507 O O . GLY A 1 182 ? -4.816 -8.547 -11.32 1 96.12 182 GLY A O 1
ATOM 1508 N N . ILE A 1 183 ? -2.672 -7.91 -11.383 1 96 183 ILE A N 1
ATOM 1509 C CA . ILE A 1 183 ? -2.906 -6.648 -10.688 1 96 183 ILE A CA 1
ATOM 1510 C C . ILE A 1 183 ? -3.84 -5.77 -11.516 1 96 183 ILE A C 1
ATOM 1512 O O . ILE A 1 183 ? -4.781 -5.176 -10.977 1 96 183 ILE A O 1
ATOM 1516 N N . TYR A 1 184 ? -3.582 -5.691 -12.844 1 96.31 184 TYR A N 1
ATOM 1517 C CA . TYR A 1 184 ? -4.457 -4.922 -13.727 1 96.31 184 TYR A CA 1
ATOM 1518 C C . TYR A 1 184 ? -5.879 -5.473 -13.695 1 96.31 184 TYR A C 1
ATOM 1520 O O . TYR A 1 184 ? -6.844 -4.707 -13.656 1 96.31 184 TYR A O 1
ATOM 1528 N N . SER A 1 185 ? -5.988 -6.742 -13.656 1 95.44 185 SER A N 1
ATOM 1529 C CA . SER A 1 185 ? -7.301 -7.387 -13.633 1 95.44 185 SER A CA 1
ATOM 1530 C C . SER A 1 185 ? -8.07 -7.027 -12.359 1 95.44 185 SER A C 1
ATOM 1532 O O . SER A 1 185 ? -9.234 -6.633 -12.43 1 95.44 185 SER A O 1
ATOM 1534 N N . ILE A 1 186 ? -7.418 -7.152 -11.203 1 91.31 186 ILE A N 1
ATOM 1535 C CA . ILE A 1 186 ? -8.055 -6.844 -9.93 1 91.31 186 ILE A CA 1
ATOM 1536 C C . ILE A 1 186 ? -8.422 -5.363 -9.883 1 91.31 186 ILE A C 1
ATOM 1538 O O . ILE A 1 186 ? -9.398 -4.984 -9.234 1 91.31 186 ILE A O 1
ATOM 1542 N N . SER A 1 187 ? -7.723 -4.52 -10.648 1 91.94 187 SER A N 1
ATOM 1543 C CA . SER A 1 187 ? -7.93 -3.074 -10.672 1 91.94 187 SER A CA 1
ATOM 1544 C C . SER A 1 187 ? -8.914 -2.674 -11.766 1 91.94 187 SER A C 1
ATOM 1546 O O . SER A 1 187 ? -9.023 -1.495 -12.109 1 91.94 187 SER A O 1
ATOM 1548 N N . ASP A 1 188 ? -9.531 -3.609 -12.414 1 91.06 188 ASP A N 1
ATOM 1549 C CA . ASP A 1 188 ? -10.539 -3.426 -13.453 1 91.06 188 ASP A CA 1
ATOM 1550 C C . ASP A 1 188 ? -9.93 -2.809 -14.711 1 91.06 188 ASP A C 1
ATOM 1552 O O . ASP A 1 188 ? -10.602 -2.088 -15.445 1 91.06 188 ASP A O 1
ATOM 1556 N N . MET A 1 189 ? -8.68 -2.912 -14.859 1 94.38 189 MET A N 1
ATOM 1557 C CA . MET A 1 189 ? -7.984 -2.525 -16.078 1 94.38 189 MET A CA 1
ATOM 1558 C C . MET A 1 189 ? -7.848 -3.713 -17.031 1 94.38 189 MET A C 1
ATOM 1560 O O . MET A 1 189 ? -6.734 -4.121 -17.359 1 94.38 189 MET A O 1
ATOM 1564 N N . HIS A 1 190 ? -8.961 -4.207 -17.5 1 96.31 190 HIS A N 1
ATOM 1565 C CA . HIS A 1 190 ? -9.07 -5.484 -18.203 1 96.31 190 HIS A CA 1
ATOM 1566 C C . HIS A 1 190 ? -8.406 -5.418 -19.562 1 96.31 190 HIS A C 1
ATOM 1568 O O . HIS A 1 190 ? -7.777 -6.387 -20 1 96.31 190 HIS A O 1
ATOM 1574 N N . GLU A 1 191 ? -8.508 -4.273 -20.219 1 96.19 191 GLU A N 1
ATOM 1575 C CA . GLU A 1 191 ? -7.914 -4.16 -21.531 1 96.19 191 GLU A CA 1
ATOM 1576 C C . GLU A 1 191 ? -6.391 -4.266 -21.469 1 96.19 191 GLU A C 1
ATOM 1578 O O . GLU A 1 191 ? -5.773 -4.965 -22.266 1 96.19 191 GLU A O 1
ATOM 1583 N N . GLN A 1 192 ? -5.848 -3.578 -20.469 1 95.94 192 GLN A N 1
ATOM 1584 C CA . GLN A 1 192 ? -4.402 -3.66 -20.281 1 95.94 192 GLN A CA 1
ATOM 1585 C C . GLN A 1 192 ? -3.984 -5.066 -19.859 1 95.94 192 GLN A C 1
ATOM 1587 O O . GLN A 1 192 ? -2.949 -5.566 -20.312 1 95.94 192 GLN A O 1
ATOM 1592 N N . ALA A 1 193 ? -4.734 -5.688 -19 1 97.38 193 ALA A N 1
ATOM 1593 C CA . ALA A 1 193 ? -4.461 -7.059 -18.578 1 97.38 193 ALA A CA 1
ATOM 1594 C C . ALA A 1 193 ? -4.453 -8.008 -19.781 1 97.38 193 ALA A C 1
ATOM 1596 O O . ALA A 1 193 ? -3.531 -8.812 -19.938 1 97.38 193 ALA A O 1
ATOM 1597 N N . LYS A 1 194 ? -5.426 -7.859 -20.641 1 97.56 194 LYS A N 1
ATOM 1598 C CA . LYS A 1 194 ? -5.555 -8.734 -21.797 1 97.56 194 LYS A CA 1
ATOM 1599 C C . LYS A 1 194 ? -4.387 -8.539 -22.766 1 97.56 194 LYS A C 1
ATOM 1601 O O . LYS A 1 194 ? -3.916 -9.5 -23.375 1 97.56 194 LYS A O 1
ATOM 1606 N N . GLU A 1 195 ? -3.965 -7.34 -22.922 1 97.19 195 GLU A N 1
ATOM 1607 C CA . GLU A 1 195 ? -2.812 -7.082 -23.781 1 97.19 195 GLU A CA 1
ATOM 1608 C C . GLU A 1 195 ? -1.586 -7.855 -23.312 1 97.19 195 GLU A C 1
ATOM 1610 O O . GLU A 1 195 ? -0.896 -8.484 -24.109 1 97.19 195 GLU A O 1
ATOM 1615 N N . ILE A 1 196 ? -1.353 -7.844 -22.047 1 97.75 196 ILE A N 1
ATOM 1616 C CA . ILE A 1 196 ? -0.216 -8.555 -21.469 1 97.75 196 ILE A CA 1
ATOM 1617 C C . ILE A 1 196 ? -0.416 -10.062 -21.625 1 97.75 196 ILE A C 1
ATOM 1619 O O . ILE A 1 196 ? 0.504 -10.773 -22.031 1 97.75 196 ILE A O 1
ATOM 1623 N N . MET A 1 197 ? -1.561 -10.539 -21.344 1 97.75 197 MET A N 1
ATOM 1624 C CA . MET A 1 197 ? -1.852 -11.969 -21.406 1 97.75 197 MET A CA 1
ATOM 1625 C C . MET A 1 197 ? -1.695 -12.5 -22.812 1 97.75 197 MET A C 1
ATOM 1627 O O . MET A 1 197 ? -1.166 -13.594 -23.016 1 97.75 197 MET A O 1
ATOM 1631 N N . ASN A 1 198 ? -2.156 -11.719 -23.75 1 96.94 198 ASN A N 1
ATOM 1632 C CA . ASN A 1 198 ? -2.02 -12.125 -25.141 1 96.94 198 ASN A CA 1
ATOM 1633 C C . ASN A 1 198 ? -0.555 -12.258 -25.547 1 96.94 198 ASN A C 1
ATOM 1635 O O . ASN A 1 198 ? -0.182 -13.195 -26.25 1 96.94 198 ASN A O 1
ATOM 1639 N N . GLU A 1 199 ? 0.245 -11.344 -25.141 1 97.19 199 GLU A N 1
ATOM 1640 C CA . GLU A 1 199 ? 1.679 -11.438 -25.391 1 97.19 199 GLU A CA 1
ATOM 1641 C C . GLU A 1 199 ? 2.279 -12.664 -24.703 1 97.19 199 GLU A C 1
ATOM 1643 O O . GLU A 1 199 ? 3.131 -13.344 -25.281 1 97.19 199 GLU A O 1
ATOM 1648 N N . ASN A 1 200 ? 1.811 -12.945 -23.516 1 97.94 200 ASN A N 1
ATOM 1649 C CA . ASN A 1 200 ? 2.33 -14.07 -22.75 1 97.94 200 ASN A CA 1
ATOM 1650 C C . ASN A 1 200 ? 1.969 -15.406 -23.391 1 97.94 200 ASN A C 1
ATOM 1652 O O . ASN A 1 200 ? 2.732 -16.375 -23.297 1 97.94 200 ASN A O 1
ATOM 1656 N N . VAL A 1 201 ? 0.812 -15.484 -24.031 1 96.25 201 VAL A N 1
ATOM 1657 C CA . VAL A 1 201 ? 0.409 -16.719 -24.703 1 96.25 201 VAL A CA 1
ATOM 1658 C C . VAL A 1 201 ? 1.426 -17.062 -25.781 1 96.25 201 VAL A C 1
ATOM 1660 O O . VAL A 1 201 ? 1.842 -18.219 -25.906 1 96.25 201 VAL A O 1
ATOM 1663 N N . SER A 1 202 ? 1.848 -16.094 -26.453 1 95.38 202 SER A N 1
ATOM 1664 C CA . SER A 1 202 ? 2.83 -16.297 -27.516 1 95.38 202 SER A CA 1
ATOM 1665 C C . SER A 1 202 ? 4.199 -16.641 -26.938 1 95.38 202 SER A C 1
ATOM 1667 O O . SER A 1 202 ? 4.867 -17.562 -27.422 1 95.38 202 SER A O 1
ATOM 1669 N N . LEU A 1 203 ? 4.543 -16 -25.891 1 95.56 203 LEU A N 1
ATOM 1670 C CA . LEU A 1 203 ? 5.859 -16.188 -25.281 1 95.56 203 LEU A CA 1
ATOM 1671 C C . LEU A 1 203 ? 5.957 -17.547 -24.594 1 95.56 203 LEU A C 1
ATOM 1673 O O . LEU A 1 203 ? 7.051 -18.094 -24.453 1 95.56 203 LEU A O 1
ATOM 1677 N N . SER A 1 204 ? 4.848 -18.109 -24.172 1 95.88 204 SER A N 1
ATOM 1678 C CA . SER A 1 204 ? 4.867 -19.297 -23.312 1 95.88 204 SER A CA 1
ATOM 1679 C C . SER A 1 204 ? 4.762 -20.578 -24.141 1 95.88 204 SER A C 1
ATOM 1681 O O . SER A 1 204 ? 4.672 -21.672 -23.578 1 95.88 204 SER A O 1
ATOM 1683 N N . ASN A 1 205 ? 4.824 -20.516 -25.406 1 93 205 ASN A N 1
ATOM 1684 C CA . ASN A 1 205 ? 4.648 -21.672 -26.281 1 93 205 ASN A CA 1
ATOM 1685 C C . ASN A 1 205 ? 5.664 -22.766 -25.969 1 93 205 ASN A C 1
ATOM 1687 O O . ASN A 1 205 ? 5.352 -23.953 -26.062 1 93 205 ASN A O 1
ATOM 1691 N N . ASP A 1 206 ? 6.836 -22.375 -25.578 1 92 206 ASP A N 1
ATOM 1692 C CA . ASP A 1 206 ? 7.883 -23.344 -25.281 1 92 206 ASP A CA 1
ATOM 1693 C C . ASP A 1 206 ? 7.992 -23.578 -23.766 1 92 206 ASP A C 1
ATOM 1695 O O . ASP A 1 206 ? 8.938 -24.219 -23.297 1 92 206 ASP A O 1
ATOM 1699 N N . TYR A 1 207 ? 7.082 -23.078 -23.031 1 91.88 207 TYR A N 1
ATOM 1700 C CA . TYR A 1 207 ? 7.078 -23.188 -21.578 1 91.88 207 TYR A CA 1
ATOM 1701 C C . TYR A 1 207 ? 5.715 -23.641 -21.078 1 91.88 207 TYR A C 1
ATOM 1703 O O . TYR A 1 207 ? 4.914 -22.828 -20.609 1 91.88 207 TYR A O 1
ATOM 1711 N N . PRO A 1 208 ? 5.48 -24.906 -21.094 1 90.88 208 PRO A N 1
ATOM 1712 C CA . PRO A 1 208 ? 4.145 -25.453 -20.859 1 90.88 208 PRO A CA 1
ATOM 1713 C C . PRO A 1 208 ? 3.58 -25.047 -19.5 1 90.88 208 PRO A C 1
ATOM 1715 O O . PRO A 1 208 ? 2.398 -24.703 -19.391 1 90.88 208 PRO A O 1
ATOM 1718 N N . TYR A 1 209 ? 4.359 -25.125 -18.469 1 90.56 209 TYR A N 1
ATOM 1719 C CA . TYR A 1 209 ? 3.85 -24.766 -17.156 1 90.56 209 TYR A CA 1
ATOM 1720 C C . TYR A 1 209 ? 3.484 -23.281 -17.109 1 90.56 209 TYR A C 1
ATOM 1722 O O . TYR A 1 209 ? 2.438 -22.922 -16.562 1 90.56 209 TYR A O 1
ATOM 1730 N N . ALA A 1 210 ? 4.375 -22.438 -17.656 1 92.62 210 ALA A N 1
ATOM 1731 C CA . ALA A 1 210 ? 4.082 -21.016 -17.719 1 92.62 210 ALA A CA 1
ATOM 1732 C C . ALA A 1 210 ? 2.799 -20.75 -18.5 1 92.62 210 ALA A C 1
ATOM 1734 O O . ALA A 1 210 ? 2.006 -19.891 -18.125 1 92.62 210 ALA A O 1
ATOM 1735 N N . LYS A 1 211 ? 2.609 -21.5 -19.516 1 94.12 211 LYS A N 1
ATOM 1736 C CA . LYS A 1 211 ? 1.403 -21.359 -20.328 1 94.12 211 LYS A CA 1
ATOM 1737 C C . LYS A 1 211 ? 0.152 -21.688 -19.516 1 94.12 211 LYS A C 1
ATOM 1739 O O . LYS A 1 211 ? -0.865 -21 -19.641 1 94.12 211 LYS A O 1
ATOM 1744 N N . GLN A 1 212 ? 0.271 -22.703 -18.734 1 94.31 212 GLN A N 1
ATOM 1745 C CA . GLN A 1 212 ? -0.841 -23.078 -17.859 1 94.31 212 GLN A CA 1
ATOM 1746 C C . GLN A 1 212 ? -1.214 -21.922 -16.922 1 94.31 212 GLN A C 1
ATOM 1748 O O . GLN A 1 212 ? -2.396 -21.656 -16.703 1 94.31 212 GLN A O 1
ATOM 1753 N N . LEU A 1 213 ? -0.262 -21.297 -16.422 1 94.94 213 LEU A N 1
ATOM 1754 C CA . LEU A 1 213 ? -0.49 -20.172 -15.5 1 94.94 213 LEU A CA 1
ATOM 1755 C C . LEU A 1 213 ? -1.132 -19 -16.234 1 94.94 213 LEU A C 1
ATOM 1757 O O . LEU A 1 213 ? -2.02 -18.344 -15.688 1 94.94 213 LEU A O 1
ATOM 1761 N N . VAL A 1 214 ? -0.657 -18.734 -17.406 1 97.06 214 VAL A N 1
ATOM 1762 C CA . VAL A 1 214 ? -1.193 -17.641 -18.219 1 97.06 214 VAL A CA 1
ATOM 1763 C C . VAL A 1 214 ? -2.67 -17.891 -18.516 1 97.06 214 VAL A C 1
ATOM 1765 O O . VAL A 1 214 ? -3.504 -17 -18.359 1 97.06 214 VAL A O 1
ATOM 1768 N N . ILE A 1 215 ? -2.99 -19.109 -18.875 1 96.5 215 ILE A N 1
ATOM 1769 C CA . ILE A 1 215 ? -4.367 -19.469 -19.188 1 96.5 215 ILE A CA 1
ATOM 1770 C C . ILE A 1 215 ? -5.242 -19.328 -17.953 1 96.5 215 ILE A C 1
ATOM 1772 O O . ILE A 1 215 ? -6.383 -18.875 -18.031 1 96.5 215 ILE A O 1
ATOM 1776 N N . ASN A 1 216 ? -4.715 -19.734 -16.875 1 96.31 216 ASN A N 1
ATOM 1777 C CA . ASN A 1 216 ? -5.441 -19.547 -15.625 1 96.31 216 ASN A CA 1
ATOM 1778 C C . ASN A 1 216 ? -5.766 -18.078 -15.367 1 96.31 216 ASN A C 1
ATOM 1780 O O . ASN A 1 216 ? -6.891 -17.75 -15 1 96.31 216 ASN A O 1
ATOM 1784 N N . THR A 1 217 ? -4.82 -17.234 -15.57 1 97.12 217 THR A N 1
ATOM 1785 C CA . THR A 1 217 ? -5.004 -15.805 -15.367 1 97.12 217 THR A CA 1
ATOM 1786 C C . THR A 1 217 ? -6.02 -15.25 -16.359 1 97.12 217 THR A C 1
ATOM 1788 O O . THR A 1 217 ? -6.832 -14.391 -16 1 97.12 217 THR A O 1
ATOM 1791 N N . MET A 1 218 ? -5.988 -15.742 -17.531 1 97.94 218 MET A N 1
ATOM 1792 C CA . MET A 1 218 ? -6.973 -15.336 -18.531 1 97.94 218 MET A CA 1
ATOM 1793 C C . MET A 1 218 ? -8.383 -15.727 -18.094 1 97.94 218 MET A C 1
ATOM 1795 O O . MET A 1 218 ? -9.32 -14.945 -18.266 1 97.94 218 MET A O 1
ATOM 1799 N N . GLY A 1 219 ? -8.492 -16.922 -17.578 1 98.19 219 GLY A N 1
ATOM 1800 C CA . GLY A 1 219 ? -9.781 -17.359 -17.078 1 98.19 219 GLY A CA 1
ATOM 1801 C C . GLY A 1 219 ? -10.305 -16.484 -15.953 1 98.19 219 GLY A C 1
ATOM 1802 O O . GLY A 1 219 ? -11.469 -16.094 -15.961 1 98.19 219 GLY A O 1
ATOM 1803 N N . ILE A 1 220 ? -9.469 -16.156 -15.023 1 97 220 ILE A N 1
ATOM 1804 C CA . ILE A 1 220 ? -9.836 -15.328 -13.883 1 97 220 ILE A CA 1
ATOM 1805 C C . ILE A 1 220 ? -10.266 -13.945 -14.359 1 97 220 ILE A C 1
ATOM 1807 O O . ILE A 1 220 ? -11.273 -13.406 -13.898 1 97 220 ILE A O 1
ATOM 1811 N N . ASN A 1 221 ? -9.5 -13.383 -15.281 1 98 221 ASN A N 1
ATOM 1812 C CA . ASN A 1 221 ? -9.844 -12.078 -15.828 1 98 221 ASN A CA 1
ATOM 1813 C C . ASN A 1 221 ? -11.195 -12.102 -16.547 1 98 221 ASN A C 1
ATOM 1815 O O . ASN A 1 221 ? -12 -11.188 -16.391 1 98 221 ASN A O 1
ATOM 1819 N N . ALA A 1 222 ? -11.391 -13.117 -17.344 1 98.25 222 ALA A N 1
ATOM 1820 C CA . ALA A 1 222 ? -12.672 -13.266 -18.031 1 98.25 222 ALA A CA 1
ATOM 1821 C C . ALA A 1 222 ? -13.828 -13.359 -17.047 1 98.25 222 ALA A C 1
ATOM 1823 O O . ALA A 1 222 ? -14.891 -12.773 -17.266 1 98.25 222 ALA A O 1
ATOM 1824 N N . TYR A 1 223 ? -13.633 -14.102 -16 1 97.44 223 TYR A N 1
ATOM 1825 C CA . TYR A 1 223 ? -14.648 -14.211 -14.961 1 97.44 223 TYR A CA 1
ATOM 1826 C C . TYR A 1 223 ? -14.969 -12.852 -14.359 1 97.44 223 TYR A C 1
ATOM 1828 O O . TYR A 1 223 ? -16.141 -12.508 -14.18 1 97.44 223 TYR A O 1
ATOM 1836 N N . ARG A 1 224 ? -13.984 -12.055 -14.125 1 94.31 224 ARG A N 1
ATOM 1837 C CA . ARG A 1 224 ? -14.156 -10.734 -13.531 1 94.31 224 ARG A CA 1
ATOM 1838 C C . ARG A 1 224 ? -14.898 -9.805 -14.484 1 94.31 224 ARG A C 1
ATOM 1840 O O . ARG A 1 224 ? -15.664 -8.938 -14.047 1 94.31 224 ARG A O 1
ATOM 1847 N N . GLU A 1 225 ? -14.711 -10.047 -15.734 1 96.19 225 GLU A N 1
ATOM 1848 C CA . GLU A 1 225 ? -15.414 -9.266 -16.75 1 96.19 225 GLU A CA 1
ATOM 1849 C C . GLU A 1 225 ? -16.828 -9.805 -16.969 1 96.19 225 GLU A C 1
ATOM 1851 O O . GLU A 1 225 ? -17.547 -9.32 -17.844 1 96.19 225 GLU A O 1
ATOM 1856 N N . LYS A 1 226 ? -17.188 -10.844 -16.266 1 94.94 226 LYS A N 1
ATOM 1857 C CA . LYS A 1 226 ? -18.5 -11.5 -16.344 1 94.94 226 LYS A CA 1
ATOM 1858 C C . LYS A 1 226 ? -18.688 -12.18 -17.688 1 94.94 226 LYS A C 1
ATOM 1860 O O . LYS A 1 226 ? -19.828 -12.312 -18.172 1 94.94 226 LYS A O 1
ATOM 1865 N N . ASP A 1 227 ? -17.625 -12.336 -18.391 1 97.44 227 ASP A N 1
ATOM 1866 C CA . ASP A 1 227 ? -17.656 -13.219 -19.562 1 97.44 227 ASP A CA 1
ATOM 1867 C C . ASP A 1 227 ? -17.484 -14.68 -19.156 1 97.44 227 ASP A C 1
ATOM 1869 O O . ASP A 1 227 ? -16.438 -15.273 -19.375 1 97.44 227 ASP A O 1
ATOM 1873 N N . PHE A 1 228 ? -18.484 -15.273 -18.656 1 97.75 228 PHE A N 1
ATOM 1874 C CA . PHE A 1 228 ? -18.438 -16.562 -17.984 1 97.75 228 PHE A CA 1
ATOM 1875 C C . PHE A 1 228 ? -18.188 -17.688 -18.969 1 97.75 228 PHE A C 1
ATOM 1877 O O . PHE A 1 228 ? -17.516 -18.672 -18.641 1 97.75 228 PHE A O 1
ATOM 1884 N N . GLU A 1 229 ? -18.703 -17.531 -20.172 1 98.25 229 GLU A N 1
ATOM 1885 C CA . GLU A 1 229 ? -18.484 -18.562 -21.172 1 98.25 229 GLU A CA 1
ATOM 1886 C C . GLU A 1 229 ? -17 -18.656 -21.547 1 98.25 229 GLU A C 1
ATOM 1888 O O . GLU A 1 229 ? -16.453 -19.766 -21.656 1 98.25 229 GLU A O 1
ATOM 1893 N N . LYS A 1 230 ? -16.391 -17.531 -21.703 1 97.81 230 LYS A N 1
ATOM 1894 C CA . LYS A 1 230 ? -14.961 -17.531 -22 1 97.81 230 LYS A CA 1
ATOM 1895 C C . LYS A 1 230 ? -14.156 -18.062 -20.812 1 97.81 230 LYS A C 1
ATOM 1897 O O . LYS A 1 230 ? -13.18 -18.797 -21 1 97.81 230 LYS A O 1
ATOM 1902 N N . ALA A 1 231 ? -14.469 -17.594 -19.609 1 98.44 231 ALA A N 1
ATOM 1903 C CA . ALA A 1 231 ? -13.812 -18.094 -18.406 1 98.44 231 ALA A CA 1
ATOM 1904 C C . ALA A 1 231 ? -13.891 -19.625 -18.328 1 98.44 231 ALA A C 1
ATOM 1906 O O . ALA A 1 231 ? -12.883 -20.297 -18.078 1 98.44 231 ALA A O 1
ATOM 1907 N N . LYS A 1 232 ? -15.055 -20.125 -18.578 1 98.56 232 LYS A N 1
ATOM 1908 C CA . LYS A 1 232 ? -15.266 -21.562 -18.594 1 98.56 232 LYS A CA 1
ATOM 1909 C C . LYS A 1 232 ? -14.305 -22.25 -19.562 1 98.56 232 LYS A C 1
ATOM 1911 O O . LYS A 1 232 ? -13.664 -23.234 -19.203 1 98.56 232 LYS A O 1
ATOM 1916 N N . SER A 1 233 ? -14.25 -21.719 -20.75 1 98.25 233 SER A N 1
ATOM 1917 C CA . SER A 1 233 ? -13.398 -22.312 -21.781 1 98.25 233 SER A CA 1
ATOM 1918 C C . SER A 1 233 ? -11.938 -22.359 -21.328 1 98.25 233 SER A C 1
ATOM 1920 O O . SER A 1 233 ? -11.258 -23.359 -21.531 1 98.25 233 SER A O 1
ATOM 1922 N N . TYR A 1 234 ? -11.445 -21.297 -20.734 1 97.75 234 TYR A N 1
ATOM 1923 C CA . TYR A 1 234 ? -10.062 -21.25 -20.266 1 97.75 234 TYR A CA 1
ATOM 1924 C C . TYR A 1 234 ? -9.82 -22.281 -19.172 1 97.75 234 TYR A C 1
ATOM 1926 O O . TYR A 1 234 ? -8.812 -22.984 -19.172 1 97.75 234 TYR A O 1
ATOM 1934 N N . PHE A 1 235 ? -10.719 -22.375 -18.188 1 97.88 235 PHE A N 1
ATOM 1935 C CA . PHE A 1 235 ? -10.539 -23.297 -17.078 1 97.88 235 PHE A CA 1
ATOM 1936 C C . PHE A 1 235 ? -10.648 -24.75 -17.547 1 97.88 235 PHE A C 1
ATOM 1938 O O . PHE A 1 235 ? -9.945 -25.625 -17.047 1 97.88 235 PHE A O 1
ATOM 1945 N N . GLU A 1 236 ? -11.523 -24.938 -18.547 1 97.44 236 GLU A N 1
ATOM 1946 C CA . GLU A 1 236 ? -11.609 -26.266 -19.141 1 97.44 236 GLU A CA 1
ATOM 1947 C C . GLU A 1 236 ? -10.297 -26.672 -19.812 1 97.44 236 GLU A C 1
ATOM 1949 O O . GLU A 1 236 ? -9.859 -27.812 -19.688 1 97.44 236 GLU A O 1
ATOM 1954 N N . GLN A 1 237 ? -9.766 -25.75 -20.5 1 95.06 237 GLN A N 1
ATOM 1955 C CA . GLN A 1 237 ? -8.461 -26.016 -21.109 1 95.06 237 GLN A CA 1
ATOM 1956 C C . GLN A 1 237 ? -7.422 -26.391 -20.062 1 95.06 237 GLN A C 1
ATOM 1958 O O . GLN A 1 237 ? -6.613 -27.297 -20.281 1 95.06 237 GLN A O 1
ATOM 1963 N N . ASN A 1 238 ? -7.422 -25.75 -18.938 1 94.19 238 ASN A N 1
ATOM 1964 C CA . ASN A 1 238 ? -6.461 -26 -17.859 1 94.19 238 ASN A CA 1
ATOM 1965 C C . ASN A 1 238 ? -6.688 -27.359 -17.203 1 94.19 238 ASN A C 1
ATOM 1967 O O . ASN A 1 238 ? -5.73 -28.062 -16.875 1 94.19 238 ASN A O 1
ATOM 1971 N N . THR A 1 239 ? -7.895 -27.703 -16.969 1 94.44 239 THR A N 1
ATOM 1972 C CA . THR A 1 239 ? -8.195 -28.953 -16.281 1 94.44 239 THR A CA 1
ATOM 1973 C C . THR A 1 239 ? -7.973 -30.141 -17.203 1 94.44 239 THR A C 1
ATOM 1975 O O . THR A 1 239 ? -7.793 -31.266 -16.734 1 94.44 239 THR A O 1
ATOM 1978 N N . SER A 1 240 ? -7.969 -29.906 -18.484 1 91.12 240 SER A N 1
ATOM 1979 C CA . SER A 1 240 ? -7.84 -30.984 -19.453 1 91.12 240 SER A CA 1
ATOM 1980 C C . SER A 1 240 ? -6.375 -31.312 -19.734 1 91.12 240 SER A C 1
ATOM 1982 O O . SER A 1 240 ? -6.062 -32.312 -20.359 1 91.12 240 SER A O 1
ATOM 1984 N N . ALA A 1 241 ? -5.52 -30.469 -19.266 1 86.12 241 ALA A N 1
ATOM 1985 C CA . ALA A 1 241 ? -4.098 -30.703 -19.5 1 86.12 241 ALA A CA 1
ATOM 1986 C C . ALA A 1 241 ? -3.572 -31.812 -18.609 1 86.12 241 ALA A C 1
ATOM 1988 O O . ALA A 1 241 ? -3.291 -31.594 -17.422 1 86.12 241 ALA A O 1
ATOM 1989 N N . ASP A 1 242 ? -3.252 -32.969 -19.078 1 83.5 242 ASP A N 1
ATOM 1990 C CA . ASP A 1 242 ? -2.857 -34.156 -18.312 1 83.5 242 ASP A CA 1
ATOM 1991 C C . ASP A 1 242 ? -1.438 -34 -17.781 1 83.5 242 ASP A C 1
ATOM 1993 O O . ASP A 1 242 ? -1.101 -34.594 -16.75 1 83.5 242 ASP A O 1
ATOM 1997 N N . GLU A 1 243 ? -0.712 -33.188 -18.469 1 86.94 243 GLU A N 1
ATOM 1998 C CA . GLU A 1 243 ? 0.704 -33.062 -18.141 1 86.94 243 GLU A CA 1
ATOM 1999 C C . GLU A 1 243 ? 0.893 -32.5 -16.734 1 86.94 243 GLU A C 1
ATOM 2001 O O . GLU A 1 243 ? 1.932 -32.719 -16.094 1 86.94 243 GLU A O 1
ATOM 2006 N N . PHE A 1 244 ? -0.082 -31.875 -16.188 1 87.94 244 PHE A N 1
ATOM 2007 C CA . PHE A 1 244 ? 0.109 -31.203 -14.906 1 87.94 244 PHE A CA 1
ATOM 2008 C C . PHE A 1 244 ? -0.853 -31.734 -13.852 1 87.94 244 PHE A C 1
ATOM 2010 O O . PHE A 1 244 ? -1.131 -31.062 -12.859 1 87.94 244 PHE A O 1
ATOM 2017 N N . THR A 1 245 ? -1.317 -32.875 -14.141 1 85.44 245 THR A N 1
ATOM 2018 C CA . THR A 1 245 ? -2.15 -33.531 -13.141 1 85.44 245 THR A CA 1
ATOM 2019 C C . THR A 1 245 ? -1.426 -33.594 -11.797 1 85.44 245 THR A C 1
ATOM 2021 O O . THR A 1 245 ? -0.245 -33.938 -11.742 1 85.44 245 THR A O 1
ATOM 2024 N N . GLY A 1 246 ? -2.094 -33.188 -10.758 1 85.88 246 GLY A N 1
ATOM 2025 C CA . GLY A 1 246 ? -1.504 -33.219 -9.43 1 85.88 246 GLY A CA 1
ATOM 2026 C C . GLY A 1 246 ? -0.928 -31.859 -9.023 1 85.88 246 GLY A C 1
ATOM 2027 O O . GLY A 1 246 ? -0.615 -31.656 -7.848 1 85.88 246 GLY A O 1
ATOM 2028 N N . TYR A 1 247 ? -0.723 -31 -9.945 1 86.81 247 TYR A N 1
ATOM 2029 C CA . TYR A 1 247 ? -0.243 -29.672 -9.625 1 86.81 247 TYR A CA 1
ATOM 2030 C C . TYR A 1 247 ? -1.366 -28.812 -9.055 1 86.81 247 TYR A C 1
ATOM 2032 O O . TYR A 1 247 ? -2.535 -29 -9.398 1 86.81 247 TYR A O 1
ATOM 2040 N N . PHE A 1 248 ? -0.981 -27.922 -8.258 1 88 248 PHE A N 1
ATOM 2041 C CA . PHE A 1 248 ? -1.972 -27.094 -7.582 1 88 248 PHE A CA 1
ATOM 2042 C C . PHE A 1 248 ? -2.742 -26.25 -8.578 1 88 248 PHE A C 1
ATOM 2044 O O . PHE A 1 248 ? -3.936 -26 -8.398 1 88 248 PHE A O 1
ATOM 2051 N N . VAL A 1 249 ? -2.068 -25.812 -9.656 1 88.81 249 VAL A N 1
ATOM 2052 C CA . VAL A 1 249 ? -2.719 -24.969 -10.656 1 88.81 249 VAL A CA 1
ATOM 2053 C C . VAL A 1 249 ? -3.939 -25.672 -11.227 1 88.81 249 VAL A C 1
ATOM 2055 O O . VAL A 1 249 ? -4.949 -25.047 -11.539 1 88.81 249 VAL A O 1
ATOM 2058 N N . VAL A 1 250 ? -3.908 -26.953 -11.328 1 91.94 250 VAL A N 1
ATOM 2059 C CA . VAL A 1 250 ? -5.027 -27.734 -11.844 1 91.94 250 VAL A CA 1
ATOM 2060 C C . VAL A 1 250 ? -6.133 -27.812 -10.797 1 91.94 250 VAL A C 1
ATOM 2062 O O . VAL A 1 250 ? -7.316 -27.719 -11.125 1 91.94 250 VAL A O 1
ATOM 2065 N N . ALA A 1 251 ? -5.742 -28 -9.539 1 93.19 251 ALA A N 1
ATOM 2066 C CA . ALA A 1 251 ? -6.715 -27.984 -8.445 1 93.19 251 ALA A CA 1
ATOM 2067 C C . ALA A 1 251 ? -7.484 -26.672 -8.422 1 93.19 251 ALA A C 1
ATOM 2069 O O . ALA A 1 251 ? -8.711 -26.672 -8.305 1 93.19 251 ALA A O 1
ATOM 2070 N N . GLN A 1 252 ? -6.773 -25.625 -8.578 1 94.62 252 GLN A N 1
ATOM 2071 C CA . GLN A 1 252 ? -7.375 -24.297 -8.641 1 94.62 252 GLN A CA 1
ATOM 2072 C C . GLN A 1 252 ? -8.328 -24.172 -9.82 1 94.62 252 GLN A C 1
ATOM 2074 O O . GLN A 1 252 ? -9.398 -23.578 -9.711 1 94.62 252 GLN A O 1
ATOM 2079 N N . ALA A 1 253 ? -7.879 -24.703 -10.883 1 96.06 253 ALA A N 1
ATOM 2080 C CA . ALA A 1 253 ? -8.688 -24.625 -12.094 1 96.06 253 ALA A CA 1
ATOM 2081 C C . ALA A 1 253 ? -10.008 -25.375 -11.922 1 96.06 253 ALA A C 1
ATOM 2083 O O . ALA A 1 253 ? -11.047 -24.938 -12.414 1 96.06 253 ALA A O 1
ATOM 2084 N N . HIS A 1 254 ? -9.953 -26.516 -11.25 1 97.31 254 HIS A N 1
ATOM 2085 C CA . HIS A 1 254 ? -11.188 -27.234 -10.969 1 97.31 254 HIS A CA 1
ATOM 2086 C C . HIS A 1 254 ? -12.148 -26.391 -10.125 1 97.31 254 HIS A C 1
ATOM 2088 O O . HIS A 1 254 ? -13.352 -26.375 -10.391 1 97.31 254 HIS A O 1
ATOM 2094 N N . TYR A 1 255 ? -11.641 -25.766 -9.18 1 97.88 255 TYR A N 1
ATOM 2095 C CA . TYR A 1 255 ? -12.461 -24.891 -8.359 1 97.88 255 TYR A CA 1
ATOM 2096 C C . TYR A 1 255 ? -13.078 -23.781 -9.195 1 97.88 255 TYR A C 1
ATOM 2098 O O . TYR A 1 255 ? -14.273 -23.5 -9.102 1 97.88 255 TYR A O 1
ATOM 2106 N N . CYS A 1 256 ? -12.242 -23.109 -9.969 1 97.88 256 CYS A N 1
ATOM 2107 C CA . CYS A 1 256 ? -12.711 -21.984 -10.789 1 97.88 256 CYS A CA 1
ATOM 2108 C C . CYS A 1 256 ? -13.75 -22.453 -11.797 1 97.88 256 CYS A C 1
ATOM 2110 O O . CYS A 1 256 ? -14.742 -21.75 -12.047 1 97.88 256 CYS A O 1
ATOM 2112 N N . LEU A 1 257 ? -13.484 -23.609 -12.328 1 98.25 257 LEU A N 1
ATOM 2113 C CA . LEU A 1 257 ? -14.445 -24.172 -13.273 1 98.25 257 LEU A CA 1
ATOM 2114 C C . LEU A 1 257 ? -15.773 -24.469 -12.594 1 98.25 257 LEU A C 1
ATOM 2116 O O . LEU A 1 257 ? -16.844 -24.156 -13.133 1 98.25 257 LEU A O 1
ATOM 2120 N N . ALA A 1 258 ? -15.734 -25.047 -11.438 1 98.44 258 ALA A N 1
ATOM 2121 C CA . ALA A 1 258 ? -16.953 -25.297 -10.68 1 98.44 258 ALA A CA 1
ATOM 2122 C C . ALA A 1 258 ? -17.719 -24 -10.438 1 98.44 258 ALA A C 1
ATOM 2124 O O . ALA A 1 258 ? -18.938 -23.938 -10.664 1 98.44 258 ALA A O 1
ATOM 2125 N N . ARG A 1 259 ? -16.984 -23 -10.031 1 97.31 259 ARG A N 1
ATOM 2126 C CA . ARG A 1 259 ? -17.562 -21.703 -9.719 1 97.31 259 ARG A CA 1
ATOM 2127 C C . ARG A 1 259 ? -18.281 -21.125 -10.938 1 97.31 259 ARG A C 1
ATOM 2129 O O . ARG A 1 259 ? -19.438 -20.703 -10.844 1 97.31 259 ARG A O 1
ATOM 2136 N N . VAL A 1 260 ? -17.609 -21.125 -12.047 1 98.12 260 VAL A N 1
ATOM 2137 C CA . VAL A 1 260 ? -18.188 -20.531 -13.25 1 98.12 260 VAL A CA 1
ATOM 2138 C C . VAL A 1 260 ? -19.359 -21.359 -13.734 1 98.12 260 VAL A C 1
ATOM 2140 O O . VAL A 1 260 ? -20.359 -20.812 -14.211 1 98.12 260 VAL A O 1
ATOM 2143 N N . LEU A 1 261 ? -19.312 -22.625 -13.602 1 98.25 261 LEU A N 1
ATOM 2144 C CA . LEU A 1 261 ? -20.406 -23.5 -14 1 98.25 261 LEU A CA 1
ATOM 2145 C C . LEU A 1 261 ? -21.641 -23.25 -13.141 1 98.25 261 LEU A C 1
ATOM 2147 O O . LEU A 1 261 ? -22.766 -23.25 -13.641 1 98.25 261 LEU A O 1
ATOM 2151 N N . PHE A 1 262 ? -21.453 -23.047 -11.867 1 96.69 262 PHE A N 1
ATOM 2152 C CA . PHE A 1 262 ? -22.578 -22.734 -10.984 1 96.69 262 PHE A CA 1
ATOM 2153 C C . PHE A 1 262 ? -23.25 -21.438 -11.422 1 96.69 262 PHE A C 1
ATOM 2155 O O . PHE A 1 262 ? -24.469 -21.359 -11.477 1 96.69 262 PHE A O 1
ATOM 2162 N N . VAL A 1 263 ? -22.469 -20.469 -11.75 1 94.62 263 VAL A N 1
ATOM 2163 C CA . VAL A 1 263 ? -22.984 -19.172 -12.141 1 94.62 263 VAL A CA 1
ATOM 2164 C C . VAL A 1 263 ? -23.766 -19.297 -13.453 1 94.62 263 VAL A C 1
ATOM 2166 O O . VAL A 1 263 ? -24.781 -18.625 -13.633 1 94.62 263 VAL A O 1
ATOM 2169 N N . LEU A 1 264 ? -23.328 -20.188 -14.305 1 96.44 264 LEU A N 1
ATOM 2170 C CA . LEU A 1 264 ? -23.953 -20.375 -15.609 1 96.44 264 LEU A CA 1
ATOM 2171 C C . LEU A 1 264 ? -25.188 -21.266 -15.492 1 96.44 264 LEU A C 1
ATOM 2173 O O . LEU A 1 264 ? -25.938 -21.438 -16.453 1 96.44 264 LEU A O 1
ATOM 2177 N N . GLY A 1 265 ? -25.391 -21.891 -14.375 1 94.94 265 GLY A N 1
ATOM 2178 C CA . GLY A 1 265 ? -26.578 -22.688 -14.141 1 94.94 265 GLY A CA 1
ATOM 2179 C C . GLY A 1 265 ? -26.375 -24.156 -14.438 1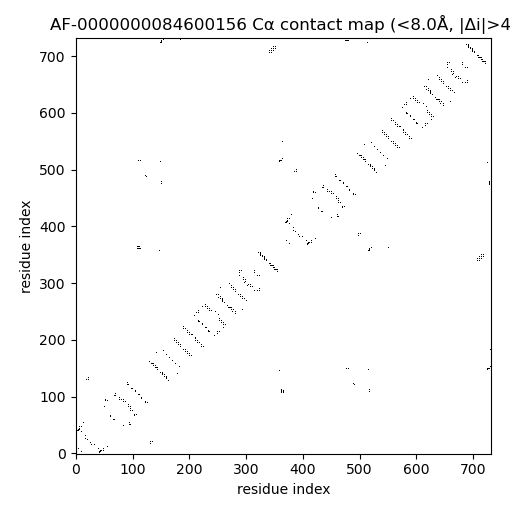 94.94 265 GLY A C 1
ATOM 2180 O O . GLY A 1 265 ? -27.328 -24.938 -14.383 1 94.94 265 GLY A O 1
ATOM 2181 N N . ASN A 1 266 ? -25.172 -24.516 -14.805 1 96.69 266 ASN A N 1
ATOM 2182 C CA . ASN A 1 266 ? -24.859 -25.922 -15.039 1 96.69 266 ASN A CA 1
ATOM 2183 C C . ASN A 1 266 ? -24.531 -26.641 -13.734 1 96.69 266 ASN A C 1
ATOM 2185 O O . ASN A 1 266 ? -23.406 -27.094 -13.523 1 96.69 266 ASN A O 1
ATOM 2189 N N . HIS A 1 267 ? -25.453 -26.953 -12.922 1 95.94 267 HIS A N 1
ATOM 2190 C CA . HIS A 1 267 ? -25.297 -27.375 -11.531 1 95.94 267 HIS A CA 1
ATOM 2191 C C . HIS A 1 267 ? -24.703 -28.781 -11.438 1 95.94 267 HIS A C 1
ATOM 2193 O O . HIS A 1 267 ? -23.891 -29.047 -10.562 1 95.94 267 HIS A O 1
ATOM 2199 N N . LYS A 1 268 ? -25.172 -29.625 -12.312 1 96.75 268 LYS A N 1
ATOM 2200 C CA . LYS A 1 268 ? -24.688 -31 -12.25 1 96.75 268 LYS A CA 1
ATOM 2201 C C . LYS A 1 268 ? -23.188 -31.078 -12.539 1 96.75 268 LYS A C 1
ATOM 2203 O O . LYS A 1 268 ? -22.438 -31.656 -11.766 1 96.75 268 LYS A O 1
ATOM 2208 N N . GLU A 1 269 ? -22.828 -30.516 -13.656 1 97.44 269 GLU A N 1
ATOM 2209 C CA . GLU A 1 269 ? -21.406 -30.484 -14.016 1 97.44 269 GLU A CA 1
ATOM 2210 C C . GLU A 1 269 ? -20.594 -29.734 -12.969 1 97.44 269 GLU A C 1
ATOM 2212 O O . GLU A 1 269 ? -19.453 -30.125 -12.664 1 97.44 269 GLU A O 1
ATOM 2217 N N . ALA A 1 270 ? -21.094 -28.656 -12.453 1 97.94 270 ALA A N 1
ATOM 2218 C CA . ALA A 1 270 ? -20.438 -27.859 -11.414 1 97.94 270 ALA A CA 1
ATOM 2219 C C . ALA A 1 270 ? -20.156 -28.719 -10.18 1 97.94 270 ALA A C 1
ATOM 2221 O O . ALA A 1 270 ? -19.078 -28.625 -9.594 1 97.94 270 ALA A O 1
ATOM 2222 N N . GLY A 1 271 ? -21.156 -29.484 -9.805 1 97.06 271 GLY A N 1
ATOM 2223 C CA . GLY A 1 271 ? -20.984 -30.359 -8.664 1 97.06 271 GLY A CA 1
ATOM 2224 C C . GLY A 1 271 ? -19.844 -31.344 -8.844 1 97.06 271 GLY A C 1
ATOM 2225 O O . GLY A 1 271 ? -19.094 -31.609 -7.902 1 97.06 271 GLY A O 1
ATOM 2226 N N . THR A 1 272 ? -19.75 -31.906 -10.031 1 97.62 272 THR A N 1
ATOM 2227 C CA . THR A 1 272 ? -18.688 -32.844 -10.328 1 97.62 272 THR A CA 1
ATOM 2228 C C . THR A 1 272 ? -17.328 -32.188 -10.219 1 97.62 272 THR A C 1
ATOM 2230 O O . THR A 1 272 ? -16.406 -32.75 -9.625 1 97.62 272 THR A O 1
ATOM 2233 N N . GLU A 1 273 ? -17.234 -31 -10.812 1 97.94 273 GLU A N 1
ATOM 2234 C CA . GLU A 1 273 ? -15.969 -30.266 -10.758 1 97.94 273 GLU A CA 1
ATOM 2235 C C . GLU A 1 273 ? -15.625 -29.859 -9.328 1 97.94 273 GLU A C 1
ATOM 2237 O O . GLU A 1 273 ? -14.453 -29.844 -8.945 1 97.94 273 GLU A O 1
ATOM 2242 N N . LEU A 1 274 ? -16.594 -29.484 -8.562 1 98.19 274 LEU A N 1
ATOM 2243 C CA . LEU A 1 274 ? -16.375 -29.125 -7.164 1 98.19 274 LEU A CA 1
ATOM 2244 C C . LEU A 1 274 ? -15.82 -30.297 -6.371 1 98.19 274 LEU A C 1
ATOM 2246 O O . LEU A 1 274 ? -14.922 -30.141 -5.547 1 98.19 274 LEU A O 1
ATOM 2250 N N . ASP A 1 275 ? -16.359 -31.469 -6.645 1 97.38 275 ASP A N 1
ATOM 2251 C CA . ASP A 1 275 ? -15.867 -32.688 -5.98 1 97.38 275 ASP A CA 1
ATOM 2252 C C . ASP A 1 275 ? -14.406 -32.938 -6.312 1 97.38 275 ASP A C 1
ATOM 2254 O O . ASP A 1 275 ? -13.609 -33.281 -5.434 1 97.38 275 ASP A O 1
ATOM 2258 N N . LYS A 1 276 ? -14.086 -32.781 -7.547 1 96.31 276 LYS A N 1
ATOM 2259 C CA . LYS A 1 276 ? -12.688 -32.906 -7.957 1 96.31 276 LYS A CA 1
ATOM 2260 C C . LYS A 1 276 ? -11.805 -31.891 -7.27 1 96.31 276 LYS A C 1
ATOM 2262 O O . LYS A 1 276 ? -10.695 -32.219 -6.828 1 96.31 276 LYS A O 1
ATOM 2267 N N . ALA A 1 277 ? -12.281 -30.656 -7.234 1 97.25 277 ALA A N 1
ATOM 2268 C CA . ALA A 1 277 ? -11.539 -29.594 -6.57 1 97.25 277 ALA A CA 1
ATOM 2269 C C . ALA A 1 277 ? -11.273 -29.938 -5.105 1 97.25 277 ALA A C 1
ATOM 2271 O O . ALA A 1 277 ? -10.148 -29.812 -4.629 1 97.25 277 ALA A O 1
ATOM 2272 N N . PHE A 1 278 ? -12.289 -30.453 -4.406 1 96.19 278 PHE A N 1
ATOM 2273 C CA . PHE A 1 278 ? -12.156 -30.828 -3.006 1 96.19 278 PHE A CA 1
ATOM 2274 C C . PHE A 1 278 ? -11.055 -31.875 -2.828 1 96.19 278 PHE A C 1
ATOM 2276 O O . PHE A 1 278 ? -10.219 -31.75 -1.934 1 96.19 278 PHE A O 1
ATOM 2283 N N . GLN A 1 279 ? -11.078 -32.781 -3.658 1 94.94 279 GLN A N 1
ATOM 2284 C CA . GLN A 1 279 ? -10.117 -33.875 -3.562 1 94.94 279 GLN A CA 1
ATOM 2285 C C . GLN A 1 279 ? -8.695 -33.375 -3.805 1 94.94 279 GLN A C 1
ATOM 2287 O O . GLN A 1 279 ? -7.781 -33.688 -3.037 1 94.94 279 GLN A O 1
ATOM 2292 N N . GLU A 1 280 ? -8.5 -32.625 -4.84 1 93.62 280 GLU A N 1
ATOM 2293 C CA . GLU A 1 280 ? -7.168 -32.156 -5.234 1 93.62 280 GLU A CA 1
ATOM 2294 C C . GLU A 1 280 ? -6.625 -31.125 -4.25 1 93.62 280 GLU A C 1
ATOM 2296 O O . GLU A 1 280 ? -5.441 -31.156 -3.906 1 93.62 280 GLU A O 1
ATOM 2301 N N . VAL A 1 281 ? -7.477 -30.188 -3.816 1 94.12 281 VAL A N 1
ATOM 2302 C CA . VAL A 1 281 ? -7.031 -29.141 -2.904 1 94.12 281 VAL A CA 1
ATOM 2303 C C . VAL A 1 281 ? -6.648 -29.766 -1.559 1 94.12 281 VAL A C 1
ATOM 2305 O O . VAL A 1 281 ? -5.715 -29.297 -0.9 1 94.12 281 VAL A O 1
ATOM 2308 N N . THR A 1 282 ? -7.359 -30.781 -1.13 1 93.56 282 THR A N 1
ATOM 2309 C CA . THR A 1 282 ? -7.059 -31.484 0.11 1 93.56 282 THR A CA 1
ATOM 2310 C C . THR A 1 282 ? -5.691 -32.156 0.034 1 93.56 282 THR A C 1
ATOM 2312 O O . THR A 1 282 ? -4.93 -32.125 1.004 1 93.56 282 THR A O 1
ATOM 2315 N N . LYS A 1 283 ? -5.344 -32.688 -1.114 1 91.44 283 LYS A N 1
ATOM 2316 C CA . LYS A 1 283 ? -4.039 -33.312 -1.312 1 91.44 283 LYS A CA 1
ATOM 2317 C C . LYS A 1 283 ? -2.912 -32.312 -1.151 1 91.44 283 LYS A C 1
ATOM 2319 O O . LYS A 1 283 ? -1.823 -32.656 -0.686 1 91.44 283 LYS A O 1
ATOM 2324 N N . HIS A 1 284 ? -3.184 -31.094 -1.542 1 88.12 284 HIS A N 1
ATOM 2325 C CA . HIS A 1 284 ? -2.18 -30.047 -1.469 1 88.12 284 HIS A CA 1
ATOM 2326 C C . HIS A 1 284 ? -2.225 -29.328 -0.121 1 88.12 284 HIS A C 1
ATOM 2328 O O . HIS A 1 284 ? -1.444 -28.406 0.125 1 88.12 284 HIS A O 1
ATOM 2334 N N . ASN A 1 285 ? -3.139 -29.688 0.762 1 86.25 285 ASN A N 1
ATOM 2335 C CA . ASN A 1 285 ? -3.322 -29.109 2.09 1 86.25 285 ASN A CA 1
ATOM 2336 C C . ASN A 1 285 ? -3.494 -27.594 2.025 1 86.25 285 ASN A C 1
ATOM 2338 O O . ASN A 1 285 ? -2.92 -26.859 2.836 1 86.25 285 ASN A O 1
ATOM 2342 N N . ASN A 1 286 ? -4.188 -27.141 1.013 1 88.25 286 ASN A N 1
ATOM 2343 C CA . ASN A 1 286 ? -4.445 -25.703 0.898 1 88.25 286 ASN A CA 1
ATOM 2344 C C . ASN A 1 286 ? -5.719 -25.297 1.638 1 88.25 286 ASN A C 1
ATOM 2346 O O . ASN A 1 286 ? -6.828 -25.531 1.149 1 88.25 286 ASN A O 1
ATOM 2350 N N . GLU A 1 287 ? -5.555 -24.625 2.684 1 90.44 287 GLU A N 1
ATOM 2351 C CA . GLU A 1 287 ? -6.684 -24.312 3.557 1 90.44 287 GLU A CA 1
ATOM 2352 C C . GLU A 1 287 ? -7.613 -23.297 2.91 1 90.44 287 GLU A C 1
ATOM 2354 O O . GLU A 1 287 ? -8.836 -23.391 3.037 1 90.44 287 GLU A O 1
ATOM 2359 N N . GLU A 1 288 ? -7.047 -22.328 2.289 1 92.5 288 GLU A N 1
ATOM 2360 C CA . GLU A 1 288 ? -7.852 -21.266 1.685 1 92.5 288 GLU A CA 1
ATOM 2361 C C . GLU A 1 288 ? -8.82 -21.828 0.649 1 92.5 288 GLU A C 1
ATOM 2363 O O . GLU A 1 288 ? -10.016 -21.547 0.689 1 92.5 288 GLU A O 1
ATOM 2368 N N . PHE A 1 289 ? -8.336 -22.734 -0.22 1 94.75 289 PHE A N 1
ATOM 2369 C CA . PHE A 1 289 ? -9.18 -23.25 -1.296 1 94.75 289 PHE A CA 1
ATOM 2370 C C . PHE A 1 289 ? -10.148 -24.297 -0.768 1 94.75 289 PHE A C 1
ATOM 2372 O O . PHE A 1 289 ? -11.211 -24.516 -1.349 1 94.75 289 PHE A O 1
ATOM 2379 N N . LEU A 1 290 ? -9.742 -24.875 0.308 1 95.75 290 LEU A N 1
ATOM 2380 C CA . LEU A 1 290 ? -10.703 -25.766 0.951 1 95.75 290 LEU A CA 1
ATOM 2381 C C . LEU A 1 290 ? -11.922 -24.984 1.436 1 95.75 290 LEU A C 1
ATOM 2383 O O . LEU A 1 290 ? -13.062 -25.406 1.217 1 95.75 290 LEU A O 1
ATOM 2387 N N . ILE A 1 291 ? -11.672 -23.875 2.068 1 96.62 291 ILE A N 1
ATOM 2388 C CA . ILE A 1 291 ? -12.758 -23.031 2.555 1 96.62 291 ILE A CA 1
ATOM 2389 C C . ILE A 1 291 ? -13.555 -22.484 1.373 1 96.62 291 ILE A C 1
ATOM 2391 O O . ILE A 1 291 ? -14.781 -22.438 1.418 1 96.62 291 ILE A O 1
ATOM 2395 N N . ARG A 1 292 ? -12.891 -22.094 0.291 1 96.75 292 ARG A N 1
ATOM 2396 C CA . ARG A 1 292 ? -13.57 -21.625 -0.913 1 96.75 292 ARG A CA 1
ATOM 2397 C C . ARG A 1 292 ? -14.531 -22.672 -1.449 1 96.75 292 ARG A C 1
ATOM 2399 O O . ARG A 1 292 ? -15.656 -22.359 -1.829 1 96.75 292 ARG A O 1
ATOM 2406 N N . CYS A 1 293 ? -14.047 -23.891 -1.479 1 97.62 293 CYS A N 1
ATOM 2407 C CA . CYS A 1 293 ? -14.891 -24.984 -1.942 1 97.62 293 CYS A CA 1
ATOM 2408 C C . CYS A 1 293 ? -16.109 -25.141 -1.046 1 97.62 293 CYS A C 1
ATOM 2410 O O . CYS A 1 293 ? -17.219 -25.328 -1.537 1 97.62 293 CYS A O 1
ATOM 2412 N N . LYS A 1 294 ? -15.922 -25.062 0.212 1 97.25 294 LYS A N 1
ATOM 2413 C CA . LYS A 1 294 ? -17.031 -25.188 1.159 1 97.25 294 LYS A CA 1
ATOM 2414 C C . LYS A 1 294 ? -18.047 -24.062 0.963 1 97.25 294 LYS A C 1
ATOM 2416 O O . LYS A 1 294 ? -19.25 -24.297 1.077 1 97.25 294 LYS A O 1
ATOM 2421 N N . ILE A 1 295 ? -17.562 -22.922 0.71 1 97.06 295 ILE A N 1
ATOM 2422 C CA . ILE A 1 295 ? -18.438 -21.781 0.484 1 97.06 295 ILE A CA 1
ATOM 2423 C C . ILE A 1 295 ? -19.297 -22.031 -0.753 1 97.06 295 ILE A C 1
ATOM 2425 O O . ILE A 1 295 ? -20.516 -21.844 -0.721 1 97.06 295 ILE A O 1
ATOM 2429 N N . LEU A 1 296 ? -18.688 -22.5 -1.827 1 96.25 296 LEU A N 1
ATOM 2430 C CA . LEU A 1 296 ? -19.438 -22.812 -3.039 1 96.25 296 LEU A CA 1
ATOM 2431 C C . LEU A 1 296 ? -20.5 -23.875 -2.766 1 96.25 296 LEU A C 1
ATOM 2433 O O . LEU A 1 296 ? -21.625 -23.766 -3.23 1 96.25 296 LEU A O 1
ATOM 2437 N N . GLN A 1 297 ? -20.078 -24.875 -2.035 1 96.38 297 GLN A N 1
ATOM 2438 C CA . GLN A 1 297 ? -21 -25.953 -1.685 1 96.38 297 GLN A CA 1
ATOM 2439 C C . GLN A 1 297 ? -22.188 -25.438 -0.889 1 96.38 297 GLN A C 1
ATOM 2441 O O . GLN A 1 297 ? -23.328 -25.812 -1.146 1 96.38 297 GLN A O 1
ATOM 2446 N N . LYS A 1 298 ? -21.938 -24.578 0.015 1 95.62 298 LYS A N 1
ATOM 2447 C CA . LYS A 1 298 ? -22.984 -24.062 0.896 1 95.62 298 LYS A CA 1
ATOM 2448 C C . LYS A 1 298 ? -23.906 -23.094 0.156 1 95.62 298 LYS A C 1
ATOM 2450 O O . LYS A 1 298 ? -25.094 -23 0.465 1 95.62 298 LYS A O 1
ATOM 2455 N N . ILE A 1 299 ? -23.375 -22.422 -0.798 1 93.88 299 ILE A N 1
ATOM 2456 C CA . ILE A 1 299 ? -24.172 -21.469 -1.563 1 93.88 299 ILE A CA 1
ATOM 2457 C C . ILE A 1 299 ? -25.062 -22.203 -2.547 1 93.88 299 ILE A C 1
ATOM 2459 O O . ILE A 1 299 ? -26.281 -21.969 -2.586 1 93.88 299 ILE A O 1
ATOM 2463 N N . TYR A 1 300 ? -24.578 -23.188 -3.281 1 92.88 300 TYR A N 1
ATOM 2464 C CA . TYR A 1 300 ? -25.25 -23.672 -4.477 1 92.88 300 TYR A CA 1
ATOM 2465 C C . TYR A 1 300 ? -25.828 -25.078 -4.25 1 92.88 300 TYR A C 1
ATOM 2467 O O . TYR A 1 300 ? -26.766 -25.484 -4.941 1 92.88 300 TYR A O 1
ATOM 2475 N N . VAL A 1 301 ? -25.266 -25.766 -3.359 1 92.62 301 VAL A N 1
ATOM 2476 C CA . VAL A 1 301 ? -25.719 -27.141 -3.174 1 92.62 301 VAL A CA 1
ATOM 2477 C C . VAL A 1 301 ? -26.578 -27.234 -1.919 1 92.62 301 VAL A C 1
ATOM 2479 O O . VAL A 1 301 ? -27.75 -27.609 -1.993 1 92.62 301 VAL A O 1
ATOM 2482 N N . GLU A 1 302 ? -26.016 -26.766 -0.808 1 93.25 302 GLU A N 1
ATOM 2483 C CA . GLU A 1 302 ? -26.672 -26.953 0.479 1 93.25 302 GLU A CA 1
ATOM 2484 C C . GLU A 1 302 ? -27.625 -25.781 0.771 1 93.25 302 GLU A C 1
ATOM 2486 O O . GLU A 1 302 ? -28.562 -25.938 1.551 1 93.25 302 GLU A O 1
ATOM 2491 N N . LYS A 1 303 ? -27.391 -24.641 0.241 1 89.94 303 LYS A N 1
ATOM 2492 C CA . LYS A 1 303 ? -28.141 -23.422 0.55 1 89.94 303 LYS A CA 1
ATOM 2493 C C . LYS A 1 303 ? -28.188 -23.172 2.055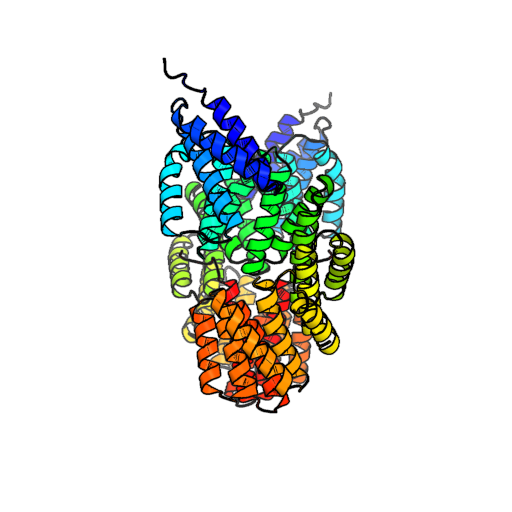 1 89.94 303 LYS A C 1
ATOM 2495 O O . LYS A 1 303 ? -29.266 -22.984 2.623 1 89.94 303 LYS A O 1
ATOM 2500 N N . ASN A 1 304 ? -27.062 -23.281 2.648 1 92.69 304 ASN A N 1
ATOM 2501 C CA . ASN A 1 304 ? -26.891 -23.172 4.09 1 92.69 304 ASN A CA 1
ATOM 2502 C C . ASN A 1 304 ? -26.266 -21.828 4.473 1 92.69 304 ASN A C 1
ATOM 2504 O O . ASN A 1 304 ? -25.047 -21.703 4.555 1 92.69 304 ASN A O 1
ATOM 2508 N N . TYR A 1 305 ? -27.109 -20.922 4.855 1 91.12 305 TYR A N 1
ATOM 2509 C CA . TYR A 1 305 ? -26.672 -19.562 5.145 1 91.12 305 TYR A CA 1
ATOM 2510 C C . TYR A 1 305 ? -25.828 -19.531 6.414 1 91.12 305 TYR A C 1
ATOM 2512 O O . TYR A 1 305 ? -24.797 -18.844 6.461 1 91.12 305 TYR A O 1
ATOM 2520 N N . LYS A 1 306 ? -26.297 -20.188 7.504 1 92.56 306 LYS A N 1
ATOM 2521 C CA . LYS A 1 306 ? -25.547 -20.203 8.758 1 92.56 306 LYS A CA 1
ATOM 2522 C C . LYS A 1 306 ? -24.141 -20.766 8.547 1 92.56 306 LYS A C 1
ATOM 2524 O O . LYS A 1 306 ? -23.172 -20.25 9.094 1 92.56 306 LYS A O 1
ATOM 2529 N N . GLY A 1 307 ? -24.094 -21.844 7.812 1 94.88 307 GLY A N 1
ATOM 2530 C CA . GLY A 1 307 ? -22.812 -22.422 7.488 1 94.88 307 GLY A CA 1
ATOM 2531 C C . GLY A 1 307 ? -21.922 -21.5 6.676 1 94.88 307 GLY A C 1
ATOM 2532 O O . GLY A 1 307 ? -20.688 -21.516 6.828 1 94.88 307 GLY A O 1
ATOM 2533 N N . LEU A 1 308 ? -22.516 -20.75 5.805 1 95.19 308 LEU A N 1
ATOM 2534 C CA . LEU A 1 308 ? -21.797 -19.781 4.973 1 95.19 308 LEU A CA 1
ATOM 2535 C C . LEU A 1 308 ? -21.109 -18.734 5.836 1 95.19 308 LEU A C 1
ATOM 2537 O O . LEU A 1 308 ? -19.922 -18.438 5.629 1 95.19 308 LEU A O 1
ATOM 2541 N N . VAL A 1 309 ? -21.812 -18.188 6.809 1 95.81 309 VAL A N 1
ATOM 2542 C CA . VAL A 1 309 ? -21.266 -17.188 7.711 1 95.81 309 VAL A CA 1
ATOM 2543 C C . VAL A 1 309 ? -20.078 -17.75 8.477 1 95.81 309 VAL A C 1
ATOM 2545 O O . VAL A 1 309 ? -19.062 -17.062 8.656 1 95.81 309 VAL A O 1
ATOM 2548 N N . HIS A 1 310 ? -20.188 -19.016 8.852 1 96.31 310 HIS A N 1
ATOM 2549 C CA . HIS A 1 310 ? -19.109 -19.672 9.562 1 96.31 310 HIS A CA 1
ATOM 2550 C C . HIS A 1 310 ? -17.844 -19.75 8.719 1 96.31 310 HIS A C 1
ATOM 2552 O O . HIS A 1 310 ? -16.75 -19.516 9.211 1 96.31 310 HIS A O 1
ATOM 2558 N N . GLU A 1 311 ? -17.984 -20.109 7.438 1 97.19 311 GLU A N 1
ATOM 2559 C CA . GLU A 1 311 ? -16.828 -20.188 6.543 1 97.19 311 GLU A CA 1
ATOM 2560 C C . GLU A 1 311 ? -16.156 -18.828 6.383 1 97.19 311 GLU A C 1
ATOM 2562 O O . GLU A 1 311 ? -14.922 -18.75 6.328 1 97.19 311 GLU A O 1
ATOM 2567 N N . PHE A 1 312 ? -16.891 -17.75 6.27 1 97.19 312 PHE A N 1
ATOM 2568 C CA . PHE A 1 312 ? -16.328 -16.406 6.137 1 97.19 312 PHE A CA 1
ATOM 2569 C C . PHE A 1 312 ? -15.609 -15.992 7.418 1 97.19 312 PHE A C 1
ATOM 2571 O O . PHE A 1 312 ? -14.57 -15.336 7.367 1 97.19 312 PHE A O 1
ATOM 2578 N N . ASP A 1 313 ? -16.156 -16.375 8.57 1 96.44 313 ASP A N 1
ATOM 2579 C CA . ASP A 1 313 ? -15.461 -16.125 9.828 1 96.44 313 ASP A CA 1
ATOM 2580 C C . ASP A 1 313 ? -14.102 -16.812 9.859 1 96.44 313 ASP A C 1
ATOM 2582 O O . ASP A 1 313 ? -13.125 -16.25 10.352 1 96.44 313 ASP A O 1
ATOM 2586 N N . LEU A 1 314 ? -14.109 -17.984 9.305 1 95.88 314 LEU A N 1
ATOM 2587 C CA . LEU A 1 314 ? -12.867 -18.75 9.25 1 95.88 314 LEU A CA 1
ATOM 2588 C C . LEU A 1 314 ? -11.852 -18.062 8.344 1 95.88 314 LEU A C 1
ATOM 2590 O O . LEU A 1 314 ? -10.664 -18 8.664 1 95.88 314 LEU A O 1
ATOM 2594 N N . LEU A 1 315 ? -12.289 -17.531 7.152 1 95.44 315 LEU A N 1
ATOM 2595 C CA . LEU A 1 315 ? -11.406 -16.781 6.254 1 95.44 315 LEU A CA 1
ATOM 2596 C C . LEU A 1 315 ? -10.789 -15.594 6.965 1 95.44 315 LEU A C 1
ATOM 2598 O O . LEU A 1 315 ? -9.578 -15.367 6.863 1 95.44 315 LEU A O 1
ATOM 2602 N N . GLU A 1 316 ? -11.586 -14.859 7.684 1 92.62 316 GLU A N 1
ATOM 2603 C CA . GLU A 1 316 ? -11.109 -13.672 8.391 1 92.62 316 GLU A CA 1
ATOM 2604 C C . GLU A 1 316 ? -10.156 -14.055 9.523 1 92.62 316 GLU A C 1
ATOM 2606 O O . GLU A 1 316 ? -9.117 -13.414 9.711 1 92.62 316 GLU A O 1
ATOM 2611 N N . LYS A 1 317 ? -10.469 -15.117 10.242 1 91.62 317 LYS A N 1
ATOM 2612 C CA . LYS A 1 317 ? -9.664 -15.578 11.367 1 91.62 317 LYS A CA 1
ATOM 2613 C C . LYS A 1 317 ? -8.281 -16.031 10.906 1 91.62 317 LYS A C 1
ATOM 2615 O O . LYS A 1 317 ? -7.285 -15.836 11.609 1 91.62 317 LYS A O 1
ATOM 2620 N N . ARG A 1 318 ? -8.266 -16.625 9.727 1 89.44 318 ARG A N 1
ATOM 2621 C CA . ARG A 1 318 ? -7.016 -17.141 9.188 1 89.44 318 ARG A CA 1
ATOM 2622 C C . ARG A 1 318 ? -6.316 -16.109 8.312 1 89.44 318 ARG A C 1
ATOM 2624 O O . ARG A 1 318 ? -5.367 -16.438 7.598 1 89.44 318 ARG A O 1
ATOM 2631 N N . ASN A 1 319 ? -6.82 -14.898 8.281 1 86.06 319 ASN A N 1
ATOM 2632 C CA . ASN A 1 319 ? -6.262 -13.75 7.578 1 86.06 319 ASN A CA 1
ATOM 2633 C C . ASN A 1 319 ? -6.242 -13.977 6.07 1 86.06 319 ASN A C 1
ATOM 2635 O O . ASN A 1 319 ? -5.297 -13.578 5.391 1 86.06 319 ASN A O 1
ATOM 2639 N N . MET A 1 320 ? -7.176 -14.797 5.652 1 91.94 320 MET A N 1
ATOM 2640 C CA . MET A 1 320 ? -7.391 -14.945 4.215 1 91.94 320 MET A CA 1
ATOM 2641 C C . MET A 1 320 ? -8.344 -13.875 3.695 1 91.94 320 MET A C 1
ATOM 2643 O O . MET A 1 320 ? -9.422 -14.195 3.189 1 91.94 320 MET A O 1
ATOM 2647 N N . LEU A 1 321 ? -7.855 -12.648 3.752 1 92.12 321 LEU A N 1
ATOM 2648 C CA . LEU A 1 321 ? -8.695 -11.461 3.619 1 92.12 321 LEU A CA 1
ATOM 2649 C C . LEU A 1 321 ? -9.078 -11.227 2.162 1 92.12 321 LEU A C 1
ATOM 2651 O O . LEU A 1 321 ? -10.188 -10.781 1.871 1 92.12 321 LEU A O 1
ATOM 2655 N N . TYR A 1 322 ? -8.219 -11.547 1.289 1 89.56 322 TYR A N 1
ATOM 2656 C CA . TYR A 1 322 ? -8.531 -11.391 -0.127 1 89.56 322 TYR A CA 1
ATOM 2657 C C . TYR A 1 322 ? -9.695 -12.289 -0.534 1 89.56 322 TYR A C 1
ATOM 2659 O O . TYR A 1 322 ? -10.625 -11.844 -1.208 1 89.56 322 TYR A O 1
ATOM 2667 N N . ALA A 1 323 ? -9.578 -13.523 -0.138 1 92.38 323 ALA A N 1
ATOM 2668 C CA . ALA A 1 323 ? -10.648 -14.469 -0.449 1 92.38 323 ALA A CA 1
ATOM 2669 C C . ALA A 1 323 ? -11.969 -14.031 0.171 1 92.38 323 ALA A C 1
ATOM 2671 O O . ALA A 1 323 ? -13.016 -14.094 -0.474 1 92.38 323 ALA A O 1
ATOM 2672 N N . CYS A 1 324 ? -11.859 -13.594 1.387 1 95.44 324 CYS A N 1
ATOM 2673 C CA . CYS A 1 324 ? -13.055 -13.117 2.086 1 95.44 324 CYS A CA 1
ATOM 2674 C C . CYS A 1 324 ? -13.688 -11.953 1.343 1 95.44 324 CYS A C 1
ATOM 2676 O O . CYS A 1 324 ? -14.898 -11.953 1.109 1 95.44 324 CYS A O 1
ATOM 2678 N N . GLU A 1 325 ? -12.875 -11.055 0.951 1 95.06 325 GLU A N 1
ATOM 2679 C CA . GLU A 1 325 ? -13.352 -9.859 0.257 1 95.06 325 GLU A CA 1
ATOM 2680 C C . GLU A 1 325 ? -14.008 -10.219 -1.073 1 95.06 325 GLU A C 1
ATOM 2682 O O . GLU A 1 325 ? -15.133 -9.805 -1.35 1 95.06 325 GLU A O 1
ATOM 2687 N N . GLU A 1 326 ? -13.336 -10.961 -1.87 1 92.62 326 GLU A N 1
ATOM 2688 C CA . GLU A 1 326 ? -13.805 -11.32 -3.207 1 92.62 326 GLU A CA 1
ATOM 2689 C C . GLU A 1 326 ? -15.125 -12.078 -3.148 1 92.62 326 GLU A C 1
ATOM 2691 O O . GLU A 1 326 ? -16.078 -11.727 -3.844 1 92.62 326 GLU A O 1
ATOM 2696 N N . LEU A 1 327 ? -15.172 -13.07 -2.311 1 95.81 327 LEU A N 1
ATOM 2697 C CA . LEU A 1 327 ? -16.344 -13.922 -2.242 1 95.81 327 LEU A CA 1
ATOM 2698 C C . LEU A 1 327 ? -17.516 -13.18 -1.606 1 95.81 327 LEU A C 1
ATOM 2700 O O . LEU A 1 327 ? -18.672 -13.352 -2.023 1 95.81 327 LEU A O 1
ATOM 2704 N N . ALA A 1 328 ? -17.203 -12.383 -0.608 1 97.12 328 ALA A N 1
ATOM 2705 C CA . ALA A 1 328 ? -18.266 -11.609 0.033 1 97.12 328 ALA A CA 1
ATOM 2706 C C . ALA A 1 328 ? -18.906 -10.625 -0.948 1 97.12 328 ALA A C 1
ATOM 2708 O O . ALA A 1 328 ? -20.125 -10.445 -0.959 1 97.12 328 ALA A O 1
ATOM 2709 N N . GLN A 1 329 ? -18.109 -9.992 -1.702 1 95.94 329 GLN A N 1
ATOM 2710 C CA . GLN A 1 329 ? -18.625 -9.07 -2.709 1 95.94 329 GLN A CA 1
ATOM 2711 C C . GLN A 1 329 ? -19.516 -9.789 -3.711 1 95.94 329 GLN A C 1
ATOM 2713 O O . GLN A 1 329 ? -20.578 -9.289 -4.07 1 95.94 329 GLN A O 1
ATOM 2718 N N . GLU A 1 330 ? -19.094 -10.875 -4.137 1 93.38 330 GLU A N 1
ATOM 2719 C CA . GLU A 1 330 ? -19.875 -11.664 -5.082 1 93.38 330 GLU A CA 1
ATOM 2720 C C . GLU A 1 330 ? -21.203 -12.102 -4.469 1 93.38 330 GLU A C 1
ATOM 2722 O O . GLU A 1 330 ? -22.234 -12.047 -5.125 1 93.38 330 GLU A O 1
ATOM 2727 N N . LEU A 1 331 ? -21.141 -12.57 -3.242 1 95.69 331 LEU A N 1
ATOM 2728 C CA . LEU A 1 331 ? -22.359 -13.008 -2.564 1 95.69 331 LEU A CA 1
ATOM 2729 C C . LEU A 1 331 ? -23.312 -11.844 -2.375 1 95.69 331 LEU A C 1
ATOM 2731 O O . LEU A 1 331 ? -24.531 -12.023 -2.463 1 95.69 331 LEU A O 1
ATOM 2735 N N . SER A 1 332 ? -22.75 -10.703 -2.047 1 97.31 332 SER A N 1
ATOM 2736 C CA . SER A 1 332 ? -23.594 -9.516 -1.936 1 97.31 332 SER A CA 1
ATOM 2737 C C . SER A 1 332 ? -24.375 -9.273 -3.221 1 97.31 332 SER A C 1
ATOM 2739 O O . SER A 1 332 ? -25.578 -9.023 -3.18 1 97.31 332 SER A O 1
ATOM 2741 N N . ALA A 1 333 ? -23.734 -9.344 -4.324 1 94.56 333 ALA A N 1
ATOM 2742 C CA . ALA A 1 333 ? -24.391 -9.148 -5.617 1 94.56 333 ALA A CA 1
ATOM 2743 C C . ALA A 1 333 ? -25.453 -10.211 -5.863 1 94.56 333 ALA A C 1
ATOM 2745 O O . ALA A 1 333 ? -26.516 -9.914 -6.395 1 94.56 333 ALA A O 1
ATOM 2746 N N . LEU A 1 334 ? -25.156 -11.43 -5.531 1 92.56 334 LEU A N 1
ATOM 2747 C CA . LEU A 1 334 ? -26.109 -12.531 -5.699 1 92.56 334 LEU A CA 1
ATOM 2748 C C . LEU A 1 334 ? -27.375 -12.281 -4.898 1 92.56 334 LEU A C 1
ATOM 2750 O O . LEU A 1 334 ? -28.484 -12.422 -5.422 1 92.56 334 LEU A O 1
ATOM 2754 N N . PHE A 1 335 ? -27.266 -11.953 -3.645 1 95.38 335 PHE A N 1
ATOM 2755 C CA . PHE A 1 335 ? -28.406 -11.727 -2.783 1 95.38 335 PHE A CA 1
ATOM 2756 C C . PHE A 1 335 ? -29.188 -10.492 -3.234 1 95.38 335 PHE A C 1
ATOM 2758 O O . PHE A 1 335 ? -30.422 -10.453 -3.104 1 95.38 335 PHE A O 1
ATOM 2765 N N . GLN A 1 336 ? -28.484 -9.539 -3.717 1 95.62 336 GLN A N 1
ATOM 2766 C CA . GLN A 1 336 ? -29.172 -8.383 -4.273 1 95.62 336 GLN A CA 1
ATOM 2767 C C . GLN A 1 336 ? -30.062 -8.781 -5.449 1 95.62 336 GLN A C 1
ATOM 2769 O O . GLN A 1 336 ? -31.203 -8.328 -5.551 1 95.62 336 GLN A O 1
ATOM 2774 N N . GLN A 1 337 ? -29.562 -9.578 -6.344 1 92.94 337 GLN A N 1
ATOM 2775 C CA . GLN A 1 337 ? -30.328 -10.086 -7.473 1 92.94 337 GLN A CA 1
ATOM 2776 C C . GLN A 1 337 ? -31.562 -10.859 -7.004 1 92.94 337 GLN A C 1
ATOM 2778 O O . GLN A 1 337 ? -32.594 -10.828 -7.648 1 92.94 337 GLN A O 1
ATOM 2783 N N . GLN A 1 338 ? -31.438 -11.57 -5.914 1 92.38 338 GLN A N 1
ATOM 2784 C CA . GLN A 1 338 ? -32.531 -12.344 -5.332 1 92.38 338 GLN A CA 1
ATOM 2785 C C . GLN A 1 338 ? -33.469 -11.445 -4.535 1 92.38 338 GLN A C 1
ATOM 2787 O O . GLN A 1 338 ? -34.375 -11.93 -3.871 1 92.38 338 GLN A O 1
ATOM 2792 N N . GLN A 1 339 ? -33.188 -10.172 -4.445 1 94.31 339 GLN A N 1
ATOM 2793 C CA . GLN A 1 339 ? -34 -9.148 -3.793 1 94.31 339 GLN A CA 1
ATOM 2794 C C . GLN A 1 339 ? -34 -9.328 -2.277 1 94.31 339 GLN A C 1
ATOM 2796 O O . GLN A 1 339 ? -34.969 -9.031 -1.607 1 94.31 339 GLN A O 1
ATOM 2801 N N . ASP A 1 340 ? -33 -10.008 -1.84 1 95.12 340 ASP A N 1
ATOM 2802 C CA . ASP A 1 340 ? -32.75 -10.07 -0.402 1 95.12 340 ASP A CA 1
ATOM 2803 C C . ASP A 1 340 ? -31.75 -9.008 0.031 1 95.12 340 ASP A C 1
ATOM 2805 O O . ASP A 1 340 ? -30.562 -9.297 0.183 1 95.12 340 ASP A O 1
ATOM 2809 N N . MET A 1 341 ? -32.219 -7.844 0.357 1 96 341 MET A N 1
ATOM 2810 C CA . MET A 1 341 ? -31.359 -6.676 0.586 1 96 341 MET A CA 1
ATOM 2811 C C . MET A 1 341 ? -30.625 -6.797 1.914 1 96 341 MET A C 1
ATOM 2813 O O . MET A 1 341 ? -29.5 -6.305 2.051 1 96 341 MET A O 1
ATOM 2817 N N . GLU A 1 342 ? -31.188 -7.406 2.834 1 95 342 GLU A N 1
ATOM 2818 C CA . GLU A 1 342 ? -30.547 -7.562 4.141 1 95 342 GLU A CA 1
ATOM 2819 C C . GLU A 1 342 ? -29.281 -8.398 4.035 1 95 342 GLU A C 1
ATOM 2821 O O . GLU A 1 342 ? -28.234 -8.016 4.562 1 95 342 GLU A O 1
ATOM 2826 N N . LYS A 1 343 ? -29.406 -9.555 3.322 1 94.94 343 LYS A N 1
ATOM 2827 C CA . LYS A 1 343 ? -28.234 -10.398 3.131 1 94.94 343 LYS A CA 1
ATOM 2828 C C . LYS A 1 343 ? -27.219 -9.734 2.205 1 94.94 343 LYS A C 1
ATOM 2830 O O . LYS A 1 343 ? -26 -9.875 2.393 1 94.94 343 LYS A O 1
ATOM 2835 N N . ALA A 1 344 ? -27.719 -9.008 1.214 1 97.5 344 ALA A N 1
ATOM 2836 C CA . ALA A 1 344 ? -26.828 -8.281 0.305 1 97.5 344 ALA A CA 1
ATOM 2837 C C . ALA A 1 344 ? -26 -7.254 1.061 1 97.5 344 ALA A C 1
ATOM 2839 O O . ALA A 1 344 ? -24.781 -7.168 0.867 1 97.5 344 ALA A O 1
ATOM 2840 N N . LEU A 1 345 ? -26.688 -6.535 1.92 1 97.75 345 LEU A N 1
ATOM 2841 C CA . LEU A 1 345 ? -26 -5.527 2.715 1 97.75 345 LEU A CA 1
ATOM 2842 C C . LEU A 1 345 ? -25 -6.18 3.674 1 97.75 345 LEU A C 1
ATOM 2844 O O . LEU A 1 345 ? -23.891 -5.684 3.852 1 97.75 345 LEU A O 1
ATOM 2848 N N . TYR A 1 346 ? -25.391 -7.262 4.285 1 96.75 346 TYR A N 1
ATOM 2849 C CA . TYR A 1 346 ? -24.531 -7.973 5.227 1 96.75 346 TYR A CA 1
ATOM 2850 C C . TYR A 1 346 ? -23.203 -8.359 4.574 1 96.75 346 TYR A C 1
ATOM 2852 O O . TYR A 1 346 ? -22.141 -8.102 5.133 1 96.75 346 TYR A O 1
ATOM 2860 N N . PHE A 1 347 ? -23.234 -8.914 3.416 1 97.44 347 PHE A N 1
ATOM 2861 C CA . PHE A 1 347 ? -22.031 -9.406 2.766 1 97.44 347 PHE A CA 1
ATOM 2862 C C . PHE A 1 347 ? -21.234 -8.266 2.145 1 97.44 347 PHE A C 1
ATOM 2864 O O . PHE A 1 347 ? -20 -8.32 2.068 1 97.44 347 PHE A O 1
ATOM 2871 N N . MET A 1 348 ? -21.906 -7.234 1.75 1 97.81 348 MET A N 1
ATOM 2872 C CA . MET A 1 348 ? -21.172 -6.066 1.272 1 97.81 348 MET A CA 1
ATOM 2873 C C . MET A 1 348 ? -20.359 -5.434 2.4 1 97.81 348 MET A C 1
ATOM 2875 O O . MET A 1 348 ? -19.203 -5.035 2.197 1 97.81 348 MET A O 1
ATOM 2879 N N . LYS A 1 349 ? -20.953 -5.332 3.553 1 96.81 349 LYS A N 1
ATOM 2880 C CA . LYS A 1 349 ? -20.25 -4.828 4.723 1 96.81 349 LYS A CA 1
ATOM 2881 C C . LYS A 1 349 ? -19.047 -5.707 5.059 1 96.81 349 LYS A C 1
ATOM 2883 O O . LYS A 1 349 ? -17.984 -5.203 5.449 1 96.81 349 LYS A O 1
ATOM 2888 N N . ARG A 1 350 ? -19.266 -6.977 4.898 1 95.94 350 ARG A N 1
ATOM 2889 C CA . ARG A 1 350 ? -18.188 -7.914 5.164 1 95.94 350 ARG A CA 1
ATOM 2890 C C . ARG A 1 350 ? -17.047 -7.734 4.16 1 95.94 350 ARG A C 1
ATOM 2892 O O . ARG A 1 350 ? -15.875 -7.785 4.527 1 95.94 350 ARG A O 1
ATOM 2899 N N . ALA A 1 351 ? -17.422 -7.586 2.883 1 96.5 351 ALA A N 1
ATOM 2900 C CA . ALA A 1 351 ? -16.406 -7.324 1.857 1 96.5 351 ALA A CA 1
ATOM 2901 C C . ALA A 1 351 ? -15.625 -6.051 2.17 1 96.5 351 ALA A C 1
ATOM 2903 O O . ALA A 1 351 ? -14.391 -6.039 2.094 1 96.5 351 ALA A O 1
ATOM 2904 N N . TYR A 1 352 ? -16.312 -5.039 2.562 1 95.25 352 TYR A N 1
ATOM 2905 C CA . TYR A 1 352 ? -15.695 -3.764 2.912 1 95.25 352 TYR A CA 1
ATOM 2906 C C . TYR A 1 352 ? -14.766 -3.916 4.105 1 95.25 352 TYR A C 1
ATOM 2908 O O . TYR A 1 352 ? -13.641 -3.41 4.09 1 95.25 352 TYR A O 1
ATOM 2916 N N . ARG A 1 353 ? -15.227 -4.602 5.082 1 93.69 353 ARG A N 1
ATOM 2917 C CA . ARG A 1 353 ? -14.445 -4.805 6.297 1 93.69 353 ARG A CA 1
ATOM 2918 C C . ARG A 1 353 ? -13.18 -5.609 6.008 1 93.69 353 ARG A C 1
ATOM 2920 O O . ARG A 1 353 ? -12.117 -5.32 6.551 1 93.69 353 ARG A O 1
ATOM 2927 N N . ALA A 1 354 ? -13.359 -6.633 5.227 1 94 354 ALA A N 1
ATOM 2928 C CA . ALA A 1 354 ? -12.203 -7.441 4.852 1 94 354 ALA A CA 1
ATOM 2929 C C . ALA A 1 354 ? -11.164 -6.602 4.117 1 94 354 ALA A C 1
ATOM 2931 O O . ALA A 1 354 ? -9.961 -6.75 4.348 1 94 354 ALA A O 1
ATOM 2932 N N . LYS A 1 355 ? -11.578 -5.766 3.266 1 91.88 355 LYS A N 1
ATOM 2933 C CA . LYS A 1 355 ? -10.68 -4.875 2.541 1 91.88 355 LYS A CA 1
ATOM 2934 C C . LYS A 1 355 ? -9.969 -3.914 3.494 1 91.88 355 LYS A C 1
ATOM 2936 O O . LYS A 1 355 ? -8.766 -3.699 3.383 1 91.88 355 LYS A O 1
ATOM 2941 N N . GLN A 1 356 ? -10.711 -3.348 4.391 1 90.12 356 GLN A N 1
ATOM 2942 C CA . GLN A 1 356 ? -10.141 -2.453 5.395 1 90.12 356 GLN A CA 1
ATOM 2943 C C . GLN A 1 356 ? -9.07 -3.164 6.223 1 90.12 356 GLN A C 1
ATOM 2945 O O . GLN A 1 356 ? -8 -2.607 6.473 1 90.12 356 GLN A O 1
ATOM 2950 N N . LYS A 1 357 ? -9.367 -4.363 6.582 1 90.12 357 LYS A N 1
ATOM 2951 C CA . LYS A 1 357 ? -8.43 -5.145 7.387 1 90.12 357 LYS A CA 1
ATOM 2952 C C . LYS A 1 357 ? -7.16 -5.461 6.598 1 90.12 357 LYS A C 1
ATOM 2954 O O . LYS A 1 357 ? -6.066 -5.488 7.164 1 90.12 357 LYS A O 1
ATOM 2959 N N . SER A 1 358 ? -7.363 -5.723 5.359 1 89.88 358 SER A N 1
ATOM 2960 C CA . SER A 1 358 ? -6.207 -6.035 4.527 1 89.88 358 SER A CA 1
ATOM 2961 C C . SER A 1 358 ? -5.254 -4.844 4.438 1 89.88 358 SER A C 1
ATOM 2963 O O . SER A 1 358 ? -4.039 -5.023 4.32 1 89.88 358 SER A O 1
ATOM 2965 N N . LEU A 1 359 ? -5.719 -3.664 4.555 1 88.44 359 LEU A N 1
ATOM 2966 C CA . LEU A 1 359 ? -4.914 -2.449 4.477 1 88.44 359 LEU A CA 1
ATOM 2967 C C . LEU A 1 359 ? -4.18 -2.195 5.785 1 88.44 359 LEU A C 1
ATOM 2969 O O . LEU A 1 359 ? -3.258 -1.376 5.836 1 88.44 359 LEU A O 1
ATOM 2973 N N . THR A 1 360 ? -4.539 -2.896 6.82 1 89.44 360 THR A N 1
ATOM 2974 C CA . THR A 1 360 ? -3.9 -2.719 8.117 1 89.44 360 THR A CA 1
ATOM 2975 C C . THR A 1 360 ? -2.76 -3.715 8.305 1 89.44 360 THR A C 1
ATOM 2977 O O . THR A 1 360 ? -2.035 -3.66 9.305 1 89.44 360 THR A O 1
ATOM 2980 N N . LEU A 1 361 ? -2.627 -4.586 7.301 1 88.5 361 LEU A N 1
ATOM 2981 C CA . LEU A 1 361 ? -1.524 -5.535 7.395 1 88.5 361 LEU A CA 1
ATOM 2982 C C . LEU A 1 361 ? -0.182 -4.809 7.422 1 88.5 361 LEU A C 1
ATOM 2984 O O . LEU A 1 361 ? 0.093 -3.973 6.559 1 88.5 361 LEU A O 1
ATOM 2988 N N . GLY A 1 362 ? 0.615 -5.121 8.461 1 89.5 362 GLY A N 1
ATOM 2989 C CA . GLY A 1 362 ? 1.924 -4.504 8.602 1 89.5 362 GLY A CA 1
ATOM 2990 C C . GLY A 1 362 ? 1.889 -3.213 9.398 1 89.5 362 GLY A C 1
ATOM 2991 O O . GLY A 1 362 ? 2.924 -2.572 9.602 1 89.5 362 GLY A O 1
ATOM 2992 N N . VAL A 1 363 ? 0.616 -2.861 9.805 1 90.94 363 VAL A N 1
ATOM 2993 C CA . VAL A 1 363 ? 0.462 -1.654 10.609 1 90.94 363 VAL A CA 1
ATOM 2994 C C . VAL A 1 363 ? 0.5 -2.018 12.094 1 90.94 363 VAL A C 1
ATOM 2996 O O . VAL A 1 363 ? -0.154 -2.971 12.523 1 90.94 363 VAL A O 1
ATOM 2999 N N . GLY A 1 364 ? 1.253 -1.282 12.891 1 77.06 364 GLY A N 1
ATOM 3000 C CA . GLY A 1 364 ? 1.258 -1.446 14.336 1 77.06 364 GLY A CA 1
ATOM 3001 C C . GLY A 1 364 ? 2.213 -2.525 14.812 1 77.06 364 GLY A C 1
ATOM 3002 O O . GLY A 1 364 ? 3.316 -2.664 14.273 1 77.06 364 GLY A O 1
ATOM 3003 N N . SER A 1 365 ? 1.849 -3.242 15.945 1 64.25 365 SER A N 1
ATOM 3004 C CA . SER A 1 365 ? 2.797 -4.078 16.672 1 64.25 365 SER A CA 1
ATOM 3005 C C . SER A 1 365 ? 2.941 -5.449 16.031 1 64.25 365 SER A C 1
ATOM 3007 O O . SER A 1 365 ? 1.995 -5.957 15.422 1 64.25 365 SER A O 1
ATOM 3009 N N . ASN A 1 366 ? 4.262 -5.848 15.68 1 52.28 366 ASN A N 1
ATOM 3010 C CA . ASN A 1 366 ? 4.543 -7.223 15.289 1 52.28 366 ASN A CA 1
ATOM 3011 C C . ASN A 1 366 ? 3.969 -8.219 16.297 1 52.28 366 ASN A C 1
ATOM 3013 O O . ASN A 1 366 ? 3.939 -7.953 17.5 1 52.28 366 ASN A O 1
ATOM 3017 N N . MET B 1 1 ? 37.812 43.969 -11.688 1 39.62 1 MET B N 1
ATOM 3018 C CA . MET B 1 1 ? 37.812 42.562 -12.078 1 39.62 1 MET B CA 1
ATOM 3019 C C . MET B 1 1 ? 36.719 41.781 -11.359 1 39.62 1 MET B C 1
ATOM 3021 O O . MET B 1 1 ? 36.656 41.781 -10.133 1 39.62 1 MET B O 1
ATOM 3025 N N . GLN B 1 2 ? 35.438 41.594 -11.852 1 53.34 2 GLN B N 1
ATOM 3026 C CA . GLN B 1 2 ? 34.219 41.094 -11.195 1 53.34 2 GLN B CA 1
ATOM 3027 C C . GLN B 1 2 ? 34.5 39.75 -10.516 1 53.34 2 GLN B C 1
ATOM 3029 O O . GLN B 1 2 ? 34.969 38.812 -11.156 1 53.34 2 GLN B O 1
ATOM 3034 N N . ILE B 1 3 ? 34.938 39.781 -9.344 1 60.84 3 ILE B N 1
ATOM 3035 C CA . ILE B 1 3 ? 35.406 38.656 -8.523 1 60.84 3 ILE B CA 1
ATOM 3036 C C . ILE B 1 3 ? 34.438 37.469 -8.672 1 60.84 3 ILE B C 1
ATOM 3038 O O . ILE B 1 3 ? 33.25 37.594 -8.367 1 60.84 3 ILE B O 1
ATOM 3042 N N . THR B 1 4 ? 34.781 36.5 -9.469 1 81.31 4 THR B N 1
ATOM 3043 C CA . THR B 1 4 ? 34.031 35.281 -9.727 1 81.31 4 THR B CA 1
ATOM 3044 C C . THR B 1 4 ? 34.156 34.312 -8.539 1 81.31 4 THR B C 1
ATOM 3046 O O . THR B 1 4 ? 35.25 34.062 -8.039 1 81.31 4 THR B O 1
ATOM 3049 N N . ILE B 1 5 ? 33.125 34.094 -7.777 1 89.88 5 ILE B N 1
ATOM 3050 C CA . ILE B 1 5 ? 33.031 33.188 -6.629 1 89.88 5 ILE B CA 1
ATOM 3051 C C . ILE B 1 5 ? 33.125 31.75 -7.098 1 89.88 5 ILE B C 1
ATOM 3053 O O . ILE B 1 5 ? 32.438 31.344 -8.039 1 89.88 5 ILE B O 1
ATOM 3057 N N . PRO B 1 6 ? 34.125 31.031 -6.496 1 91.12 6 PRO B N 1
ATOM 3058 C CA . PRO B 1 6 ? 34.188 29.609 -6.82 1 91.12 6 PRO B CA 1
ATOM 3059 C C . PRO B 1 6 ? 32.844 28.906 -6.617 1 91.12 6 PRO B C 1
ATOM 3061 O O . PRO B 1 6 ? 32.125 29.188 -5.645 1 91.12 6 PRO B O 1
ATOM 3064 N N . SER B 1 7 ? 32.469 28.031 -7.516 1 89.25 7 SER B N 1
ATOM 3065 C CA . SER B 1 7 ? 31.188 27.344 -7.477 1 89.25 7 SER B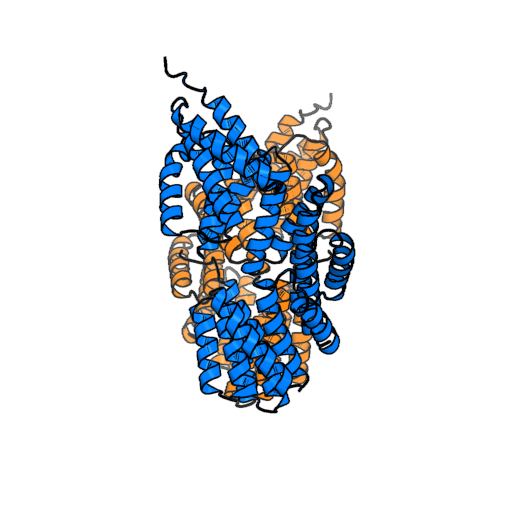 CA 1
ATOM 3066 C C . SER B 1 7 ? 31.062 26.484 -6.227 1 89.25 7 SER B C 1
ATOM 3068 O O . SER B 1 7 ? 29.969 26.359 -5.664 1 89.25 7 SER B O 1
ATOM 3070 N N . GLU B 1 8 ? 32.156 25.969 -5.742 1 87.88 8 GLU B N 1
ATOM 3071 C CA . GLU B 1 8 ? 32.125 25.109 -4.559 1 87.88 8 GLU B CA 1
ATOM 3072 C C . GLU B 1 8 ? 31.703 25.891 -3.32 1 87.88 8 GLU B C 1
ATOM 3074 O O . GLU B 1 8 ? 31.031 25.344 -2.441 1 87.88 8 GLU B O 1
ATOM 3079 N N . GLU B 1 9 ? 32.094 27.125 -3.322 1 90.81 9 GLU B N 1
ATOM 3080 C CA . GLU B 1 9 ? 31.703 27.984 -2.199 1 90.81 9 GLU B CA 1
ATOM 3081 C C . GLU B 1 9 ? 30.203 28.266 -2.215 1 90.81 9 GLU B C 1
ATOM 3083 O O . GLU B 1 9 ? 29.562 28.281 -1.164 1 90.81 9 GLU B O 1
ATOM 3088 N N . VAL B 1 10 ? 29.766 28.5 -3.379 1 91.19 10 VAL B N 1
ATOM 3089 C CA . VAL B 1 10 ? 28.328 28.734 -3.527 1 91.19 10 VAL B CA 1
ATOM 3090 C C . VAL B 1 10 ? 27.562 27.469 -3.176 1 91.19 10 VAL B C 1
ATOM 3092 O O . VAL B 1 10 ? 26.531 27.531 -2.488 1 91.19 10 VAL B O 1
ATOM 3095 N N . GLY B 1 11 ? 28.047 26.328 -3.594 1 90.12 11 GLY B N 1
ATOM 3096 C CA . GLY B 1 11 ? 27.438 25.047 -3.262 1 90.12 11 GLY B CA 1
ATOM 3097 C C . GLY B 1 11 ? 27.328 24.812 -1.768 1 90.12 11 GLY B C 1
ATOM 3098 O O . GLY B 1 11 ? 26.297 24.344 -1.277 1 90.12 11 GLY B O 1
ATOM 3099 N N . ALA B 1 12 ? 28.359 25.188 -1.121 1 89.69 12 ALA B N 1
ATOM 3100 C CA . ALA B 1 12 ? 28.391 25.016 0.329 1 89.69 12 ALA B CA 1
ATOM 3101 C C . ALA B 1 12 ? 27.312 25.859 1.002 1 89.69 12 ALA B C 1
ATOM 3103 O O . ALA B 1 12 ? 26.703 25.438 1.978 1 89.69 12 ALA B O 1
ATOM 3104 N N . LYS B 1 13 ? 27.125 27.047 0.492 1 91.62 13 LYS B N 1
ATOM 3105 C CA . LYS B 1 13 ? 26.109 27.938 1.045 1 91.62 13 LYS B CA 1
ATOM 3106 C C . LYS B 1 13 ? 24.703 27.422 0.78 1 91.62 13 LYS B C 1
ATOM 3108 O O . LYS B 1 13 ? 23.812 27.578 1.607 1 91.62 13 LYS B O 1
ATOM 3113 N N . ILE B 1 14 ? 24.547 26.844 -0.326 1 92 14 ILE B N 1
ATOM 3114 C CA . ILE B 1 14 ? 23.234 26.266 -0.648 1 92 14 ILE B CA 1
ATOM 3115 C C . ILE B 1 14 ? 22.938 25.109 0.299 1 92 14 ILE B C 1
ATOM 3117 O O . ILE B 1 14 ? 21.812 24.953 0.769 1 92 14 ILE B O 1
ATOM 3121 N N . VAL B 1 15 ? 23.938 24.328 0.561 1 87 15 VAL B N 1
ATOM 3122 C CA . VAL B 1 15 ? 23.781 23.219 1.489 1 87 15 VAL B CA 1
ATOM 3123 C C . VAL B 1 15 ? 23.391 23.734 2.867 1 87 15 VAL B C 1
ATOM 3125 O O . VAL B 1 15 ? 22.531 23.172 3.535 1 87 15 VAL B O 1
ATOM 3128 N N . GLU B 1 16 ? 24.031 24.797 3.242 1 87.25 16 GLU B N 1
ATOM 3129 C CA . GLU B 1 16 ? 23.688 25.422 4.516 1 87.25 16 GLU B CA 1
ATOM 3130 C C . GLU B 1 16 ? 22.25 25.922 4.523 1 87.25 16 GLU B C 1
ATOM 3132 O O . GLU B 1 16 ? 21.531 25.734 5.508 1 87.25 16 GLU B O 1
ATOM 3137 N N . TRP B 1 17 ? 21.891 26.594 3.514 1 90.25 17 TRP B N 1
ATOM 3138 C CA . TRP B 1 17 ? 20.516 27.078 3.359 1 90.25 17 TRP B CA 1
ATOM 3139 C C . TRP B 1 17 ? 19.531 25.922 3.449 1 90.25 17 TRP B C 1
ATOM 3141 O O . TRP B 1 17 ? 18.531 26.016 4.172 1 90.25 17 TRP B O 1
ATOM 3151 N N . TYR B 1 18 ? 19.844 24.891 2.771 1 87.38 18 TYR B N 1
ATOM 3152 C CA . TYR B 1 18 ? 18.969 23.719 2.752 1 87.38 18 TYR B CA 1
ATOM 3153 C C . TYR B 1 18 ? 18.828 23.109 4.145 1 87.38 18 TYR B C 1
ATOM 3155 O O . TYR B 1 18 ? 17.734 22.719 4.551 1 87.38 18 TYR B O 1
ATOM 3163 N N . SER B 1 19 ? 19.891 23.062 4.82 1 83.19 19 SER B N 1
ATOM 3164 C CA . SER B 1 19 ? 19.859 22.562 6.195 1 83.19 19 SER B CA 1
ATOM 3165 C C . SER B 1 19 ? 18.953 23.406 7.07 1 83.19 19 SER B C 1
ATOM 3167 O O . SER B 1 19 ? 18.25 22.891 7.941 1 83.19 19 SER B O 1
ATOM 3169 N N . CYS B 1 20 ? 18.922 24.688 6.82 1 82.94 20 CYS B N 1
ATOM 3170 C CA . CYS B 1 20 ? 18.047 25.594 7.562 1 82.94 20 CYS B CA 1
ATOM 3171 C C . CYS B 1 20 ? 16.594 25.344 7.234 1 82.94 20 CYS B C 1
ATOM 3173 O O . CYS B 1 20 ? 15.727 25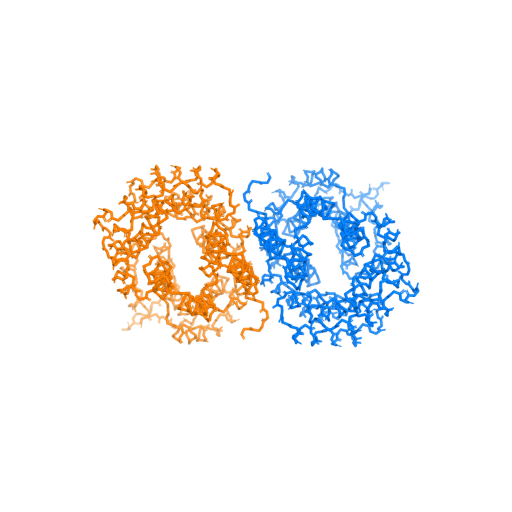.422 8.109 1 82.94 20 CYS B O 1
ATOM 3175 N N . ILE B 1 21 ? 16.406 25.016 6.062 1 83 21 ILE B N 1
ATOM 3176 C CA . ILE B 1 21 ? 15.047 24.719 5.621 1 83 21 ILE B CA 1
ATOM 3177 C C . ILE B 1 21 ? 14.539 23.453 6.32 1 83 21 ILE B C 1
ATOM 3179 O O . ILE B 1 21 ? 13.422 23.438 6.836 1 83 21 ILE B O 1
ATOM 3183 N N . ILE B 1 22 ? 15.352 22.516 6.387 1 80.38 22 ILE B N 1
ATOM 3184 C CA . ILE B 1 22 ? 14.977 21.219 6.965 1 80.38 22 ILE B CA 1
ATOM 3185 C C . ILE B 1 22 ? 14.75 21.375 8.469 1 80.38 22 ILE B C 1
ATOM 3187 O O . ILE B 1 22 ? 13.812 20.812 9.023 1 80.38 22 ILE B O 1
ATOM 3191 N N . SER B 1 23 ? 15.586 22.219 9.078 1 74.75 23 SER B N 1
ATOM 3192 C CA . SER B 1 23 ? 15.492 22.422 10.516 1 74.75 23 SER B CA 1
ATOM 3193 C C . SER B 1 23 ? 14.383 23.406 10.867 1 74.75 23 SER B C 1
ATOM 3195 O O . SER B 1 23 ? 14.086 23.625 12.039 1 74.75 23 SER B O 1
ATOM 3197 N N . ARG B 1 24 ? 13.742 24 9.891 1 68.69 24 ARG B N 1
ATOM 3198 C CA . ARG B 1 24 ? 12.625 24.938 9.984 1 68.69 24 ARG B CA 1
ATOM 3199 C C . ARG B 1 24 ? 13.023 26.203 10.727 1 68.69 24 ARG B C 1
ATOM 3201 O O . ARG B 1 24 ? 12.234 26.75 11.5 1 68.69 24 ARG B O 1
ATOM 3208 N N . SER B 1 25 ? 14.219 26.453 10.562 1 68.19 25 SER B N 1
ATOM 3209 C CA . SER B 1 25 ? 14.664 27.781 11 1 68.19 25 SER B CA 1
ATOM 3210 C C . SER B 1 25 ? 14.367 28.844 9.945 1 68.19 25 SER B C 1
ATOM 3212 O O . SER B 1 25 ? 15.195 29.094 9.07 1 68.19 25 SER B O 1
ATOM 3214 N N . SER B 1 26 ? 13.25 29.469 9.992 1 70.25 26 SER B N 1
ATOM 3215 C CA . SER B 1 26 ? 12.711 30.281 8.906 1 70.25 26 SER B CA 1
ATOM 3216 C C . SER B 1 26 ? 13.531 31.562 8.711 1 70.25 26 SER B C 1
ATOM 3218 O O . SER B 1 26 ? 13.859 31.922 7.586 1 70.25 26 SER B O 1
ATOM 3220 N N . ASP B 1 27 ? 13.945 32.188 9.758 1 76.88 27 ASP B N 1
ATOM 3221 C CA . ASP B 1 27 ? 14.633 33.469 9.625 1 76.88 27 ASP B CA 1
ATOM 3222 C C . ASP B 1 27 ? 16 33.312 8.977 1 76.88 27 ASP B C 1
ATOM 3224 O O . ASP B 1 27 ? 16.359 34.062 8.07 1 76.88 27 ASP B O 1
ATOM 3228 N N . GLU B 1 28 ? 16.703 32.375 9.391 1 81.44 28 GLU B N 1
ATOM 3229 C CA . GLU B 1 28 ? 18.031 32.125 8.828 1 81.44 28 GLU B CA 1
ATOM 3230 C C . GLU B 1 28 ? 17.938 31.688 7.371 1 81.44 28 GLU B C 1
ATOM 3232 O O . GLU B 1 28 ? 18.766 32.062 6.551 1 81.44 28 GLU B O 1
ATOM 3237 N N . ALA B 1 29 ? 16.938 30.969 7.059 1 83.75 29 ALA B N 1
ATOM 3238 C CA . ALA B 1 29 ? 16.75 30.484 5.691 1 83.75 29 ALA B CA 1
ATOM 3239 C C . ALA B 1 29 ? 16.5 31.656 4.73 1 83.75 29 ALA B C 1
ATOM 3241 O O . ALA B 1 29 ? 17.031 31.672 3.619 1 83.75 29 ALA B O 1
ATOM 3242 N N . ILE B 1 30 ? 15.75 32.625 5.164 1 84.31 30 ILE B N 1
ATOM 3243 C CA . ILE B 1 30 ? 15.438 33.781 4.328 1 84.31 30 ILE B CA 1
ATOM 3244 C C . ILE B 1 30 ? 16.703 34.594 4.047 1 84.31 30 ILE B C 1
ATOM 3246 O O . ILE B 1 30 ? 16.969 34.969 2.904 1 84.31 30 ILE B O 1
ATOM 3250 N N . LEU B 1 31 ? 17.484 34.781 5.066 1 87.25 31 LEU B N 1
ATOM 3251 C CA . LEU B 1 31 ? 18.719 35.562 4.938 1 87.25 31 LEU B CA 1
ATOM 3252 C C . LEU B 1 31 ? 19.703 34.844 4 1 87.25 31 LEU B C 1
ATOM 3254 O O . LEU B 1 31 ? 20.312 35.469 3.141 1 87.25 31 LEU B O 1
ATOM 3258 N N . LEU B 1 32 ? 19.797 33.562 4.18 1 88.75 32 LEU B N 1
ATOM 3259 C CA . LEU B 1 32 ? 20.719 32.781 3.357 1 88.75 32 LEU B CA 1
ATOM 3260 C C . LEU B 1 32 ? 20.25 32.781 1.904 1 88.75 32 LEU B C 1
ATOM 3262 O O . LEU B 1 32 ? 21.078 32.812 0.987 1 88.75 32 LEU B O 1
ATOM 3266 N N . HIS B 1 33 ? 19 32.688 1.699 1 89.5 33 HIS B N 1
ATOM 3267 C CA . HIS B 1 33 ? 18.469 32.656 0.342 1 89.5 33 HIS B CA 1
ATOM 3268 C C . HIS B 1 33 ? 18.844 33.906 -0.425 1 89.5 33 HIS B C 1
ATOM 3270 O O . HIS B 1 33 ? 19.25 33.844 -1.586 1 89.5 33 HIS B O 1
ATOM 3276 N N . GLU B 1 34 ? 18.766 35.062 0.211 1 90.31 34 GLU B N 1
ATOM 3277 C CA . GLU B 1 34 ? 19.125 36.312 -0.416 1 90.31 34 GLU B CA 1
ATOM 3278 C C . GLU B 1 34 ? 20.609 36.375 -0.724 1 90.31 34 GLU B C 1
ATOM 3280 O O . GLU B 1 34 ? 21.016 36.906 -1.773 1 90.31 34 GLU B O 1
ATOM 3285 N N . GLU B 1 35 ? 21.328 35.938 0.184 1 91.38 35 GLU B N 1
ATOM 3286 C CA . GLU B 1 35 ? 22.766 35.906 -0.021 1 91.38 35 GLU B CA 1
ATOM 3287 C C . GLU B 1 35 ? 23.141 35.031 -1.215 1 91.38 35 GLU B C 1
ATOM 3289 O O . GLU B 1 35 ? 24 35.406 -2.021 1 91.38 35 GLU B O 1
ATOM 3294 N N . ILE B 1 36 ? 22.531 33.875 -1.299 1 92.88 36 ILE B N 1
ATOM 3295 C CA . ILE B 1 36 ? 22.828 32.906 -2.355 1 92.88 36 ILE B CA 1
ATOM 3296 C C . ILE B 1 36 ? 22.438 33.5 -3.711 1 92.88 36 ILE B C 1
ATOM 3298 O O . ILE B 1 36 ? 23.172 33.344 -4.695 1 92.88 36 ILE B O 1
ATOM 3302 N N . LYS B 1 37 ? 21.344 34.25 -3.812 1 91.56 37 LYS B N 1
ATOM 3303 C CA . LYS B 1 37 ? 20.906 34.875 -5.059 1 91.56 37 LYS B CA 1
ATOM 3304 C C . LYS B 1 37 ? 21.969 35.812 -5.59 1 91.56 37 LYS B C 1
ATOM 3306 O O . LYS B 1 37 ? 22.203 35.875 -6.797 1 91.56 37 LYS B O 1
ATOM 3311 N N . GLN B 1 38 ? 22.578 36.469 -4.691 1 91.25 38 GLN B N 1
ATOM 3312 C CA . GLN B 1 38 ? 23.625 37.406 -5.066 1 91.25 38 GLN B CA 1
ATOM 3313 C C . GLN B 1 38 ? 24.906 36.688 -5.469 1 91.25 38 GLN B C 1
ATOM 3315 O O . GLN B 1 38 ? 25.578 37.094 -6.414 1 91.25 38 GLN B O 1
ATOM 3320 N N . MET B 1 39 ? 25.172 35.625 -4.809 1 92.56 39 MET B N 1
ATOM 3321 C CA . MET B 1 39 ? 26.375 34.875 -5.102 1 92.56 39 MET B CA 1
ATOM 3322 C C . MET B 1 39 ? 26.266 34.188 -6.461 1 92.56 39 MET B C 1
ATOM 3324 O O . MET B 1 39 ? 27.266 34.062 -7.176 1 92.56 39 MET B O 1
ATOM 3328 N N . LEU B 1 40 ? 25.109 33.75 -6.809 1 92.25 40 LEU B N 1
ATOM 3329 C CA . LEU B 1 40 ? 24.891 33.031 -8.07 1 92.25 40 LEU B CA 1
ATOM 3330 C C . LEU B 1 40 ? 25.203 33.938 -9.258 1 92.25 40 LEU B C 1
ATOM 3332 O O . LEU B 1 40 ? 25.656 33.469 -10.297 1 92.25 40 LEU B O 1
ATOM 3336 N N . LYS B 1 41 ? 24.953 35.25 -9.094 1 90.06 41 LYS B N 1
ATOM 3337 C CA . LYS B 1 41 ? 25.188 36.219 -10.164 1 90.06 41 LYS B CA 1
ATOM 3338 C C . LYS B 1 41 ? 26.688 36.375 -10.43 1 90.06 41 LYS B C 1
ATOM 3340 O O . LYS B 1 41 ? 27.094 36.719 -11.539 1 90.06 41 LYS B O 1
ATOM 3345 N N . ARG B 1 42 ? 27.469 36.062 -9.461 1 91.62 42 ARG B N 1
ATOM 3346 C CA . ARG B 1 42 ? 28.906 36.281 -9.562 1 91.62 42 ARG B CA 1
ATOM 3347 C C . ARG B 1 42 ? 29.672 34.969 -9.586 1 91.62 42 ARG B C 1
ATOM 3349 O O . ARG B 1 42 ? 30.906 34.938 -9.586 1 91.62 42 ARG B O 1
ATOM 3356 N N . MET B 1 43 ? 28.938 33.812 -9.578 1 90.69 43 MET B N 1
ATOM 3357 C CA . MET B 1 43 ? 29.547 32.5 -9.492 1 90.69 43 MET B CA 1
ATOM 3358 C C . MET B 1 43 ? 30.141 32.062 -10.828 1 90.69 43 MET B C 1
ATOM 3360 O O . MET B 1 43 ? 29.609 32.438 -11.883 1 90.69 43 MET B O 1
ATOM 3364 N N . GLU B 1 44 ? 31.281 31.359 -10.758 1 90.56 44 GLU B N 1
ATOM 3365 C CA . GLU B 1 44 ? 31.75 30.672 -11.953 1 90.56 44 GLU B CA 1
ATOM 3366 C C . GLU B 1 44 ? 30.719 29.688 -12.484 1 90.56 44 GLU B C 1
ATOM 3368 O O . GLU B 1 44 ? 30.016 29.031 -11.711 1 90.56 44 GLU B O 1
ATOM 3373 N N . PRO B 1 45 ? 30.594 29.672 -13.766 1 86.62 45 PRO B N 1
ATOM 3374 C CA . PRO B 1 45 ? 29.547 28.828 -14.344 1 86.62 45 PRO B CA 1
ATOM 3375 C C . PRO B 1 45 ? 29.672 27.359 -13.93 1 86.62 45 PRO B C 1
ATOM 3377 O O . PRO B 1 45 ? 30.766 26.797 -13.961 1 86.62 45 PRO B O 1
ATOM 3380 N N . SER B 1 46 ? 28.641 26.812 -13.383 1 90.75 46 SER B N 1
ATOM 3381 C CA . SER B 1 46 ? 28.516 25.406 -12.992 1 90.75 46 SER B CA 1
ATOM 3382 C C . SER B 1 46 ? 27.078 24.922 -13.117 1 90.75 46 SER B C 1
ATOM 3384 O O . SER B 1 46 ? 26.234 25.25 -12.281 1 90.75 46 SER B O 1
ATOM 3386 N N . ASP B 1 47 ? 26.891 24.031 -14.031 1 89.06 47 ASP B N 1
ATOM 3387 C CA . ASP B 1 47 ? 25.547 23.547 -14.289 1 89.06 47 ASP B CA 1
ATOM 3388 C C . ASP B 1 47 ? 25.031 22.703 -13.125 1 89.06 47 ASP B C 1
ATOM 3390 O O . ASP B 1 47 ? 23.844 22.734 -12.812 1 89.06 47 ASP B O 1
ATOM 3394 N N . SER B 1 48 ? 25.906 22.078 -12.508 1 90.75 48 SER B N 1
ATOM 3395 C CA . SER B 1 48 ? 25.531 21.203 -11.398 1 90.75 48 SER B CA 1
ATOM 3396 C C . SER B 1 48 ? 25.062 22.016 -10.195 1 90.75 48 SER B C 1
ATOM 3398 O O . SER B 1 48 ? 24.062 21.688 -9.555 1 90.75 48 SER B O 1
ATOM 3400 N N . ILE B 1 49 ? 25.75 23.094 -9.945 1 91.62 49 ILE B N 1
ATOM 3401 C CA . ILE B 1 49 ? 25.391 23.938 -8.797 1 91.62 49 ILE B CA 1
ATOM 3402 C C . ILE B 1 49 ? 24.094 24.672 -9.078 1 91.62 49 ILE B C 1
ATOM 3404 O O . ILE B 1 49 ? 23.25 24.828 -8.188 1 91.62 49 ILE B O 1
ATOM 3408 N N . LEU B 1 50 ? 23.969 25.078 -10.25 1 92.44 50 LEU B N 1
ATOM 3409 C CA . LEU B 1 50 ? 22.734 25.75 -10.633 1 92.44 50 LEU B CA 1
ATOM 3410 C C . LEU B 1 50 ? 21.547 24.781 -10.547 1 92.44 50 LEU B C 1
ATOM 3412 O O . LEU B 1 50 ? 20.453 25.172 -10.117 1 92.44 50 LEU B O 1
ATOM 3416 N N . ALA B 1 51 ? 21.781 23.609 -10.969 1 93.69 51 ALA B N 1
ATOM 3417 C CA . ALA B 1 51 ? 20.734 22.594 -10.867 1 93.69 51 ALA B CA 1
ATOM 3418 C C . ALA B 1 51 ? 20.375 22.328 -9.414 1 93.69 51 ALA B C 1
ATOM 3420 O O . ALA B 1 51 ? 19.188 22.25 -9.07 1 93.69 51 ALA B O 1
ATOM 3421 N N . TYR B 1 52 ? 21.359 22.219 -8.648 1 93.25 52 TYR B N 1
ATOM 3422 C CA . TYR B 1 52 ? 21.141 21.984 -7.223 1 93.25 52 TYR B CA 1
ATOM 3423 C C . TYR B 1 52 ? 20.344 23.125 -6.598 1 93.25 52 TYR B C 1
ATOM 3425 O O . TYR B 1 52 ? 19.406 22.891 -5.84 1 93.25 52 TYR B O 1
ATOM 3433 N N . TYR B 1 53 ? 20.703 24.281 -6.957 1 94.06 53 TYR B N 1
ATOM 3434 C CA . TYR B 1 53 ? 19.984 25.453 -6.453 1 94.06 53 TYR B CA 1
ATOM 3435 C C . TYR B 1 53 ? 18.531 25.422 -6.875 1 94.06 53 TYR B C 1
ATOM 3437 O O . TYR B 1 53 ? 17.625 25.672 -6.059 1 94.06 53 TYR B O 1
ATOM 3445 N N . SER B 1 54 ? 18.281 25.141 -8.055 1 93.62 54 SER B N 1
ATOM 3446 C CA . SER B 1 54 ? 16.922 25.109 -8.578 1 93.62 54 SER B CA 1
ATOM 3447 C C . SER B 1 54 ? 16.078 24.078 -7.84 1 93.62 54 SER B C 1
ATOM 3449 O O . SER B 1 54 ? 14.914 24.328 -7.523 1 93.62 54 SER B O 1
ATOM 3451 N N . LEU B 1 55 ? 16.641 22.969 -7.578 1 94.38 55 LEU B N 1
ATOM 3452 C CA . LEU B 1 55 ? 15.938 21.906 -6.867 1 94.38 55 LEU B CA 1
ATOM 3453 C C . LEU B 1 55 ? 15.617 22.328 -5.438 1 94.38 55 LEU B C 1
ATOM 3455 O O . LEU B 1 55 ? 14.484 22.156 -4.977 1 94.38 55 LEU B O 1
ATOM 3459 N N . VAL B 1 56 ? 16.594 22.875 -4.777 1 92.88 56 VAL B N 1
ATOM 3460 C CA . VAL B 1 56 ? 16.406 23.312 -3.398 1 92.88 56 VAL B CA 1
ATOM 3461 C C . VAL B 1 56 ? 15.359 24.422 -3.338 1 92.88 56 VAL B C 1
ATOM 3463 O O . VAL B 1 56 ? 14.492 24.406 -2.459 1 92.88 56 VAL B O 1
ATOM 3466 N N . GLU B 1 57 ? 15.406 25.281 -4.227 1 91.5 57 GLU B N 1
ATOM 3467 C CA . GLU B 1 57 ? 14.445 26.391 -4.266 1 91.5 57 GLU B CA 1
ATOM 3468 C C . GLU B 1 57 ? 13.023 25.875 -4.5 1 91.5 57 GLU B C 1
ATOM 3470 O O . GLU B 1 57 ? 12.078 26.359 -3.877 1 91.5 57 GLU B O 1
ATOM 3475 N N . TYR B 1 58 ? 12.969 25.016 -5.387 1 91.44 58 TYR B N 1
ATOM 3476 C CA . TYR B 1 58 ? 11.656 24.438 -5.668 1 91.44 58 TYR B CA 1
ATOM 3477 C C . TYR B 1 58 ? 11.102 23.734 -4.438 1 91.44 58 TYR B C 1
ATOM 3479 O O . TYR B 1 58 ? 9.93 23.906 -4.098 1 91.44 58 TYR B O 1
ATOM 3487 N N . ARG B 1 59 ? 11.883 22.969 -3.826 1 88.69 59 ARG B N 1
ATOM 3488 C CA . ARG B 1 59 ? 11.453 22.25 -2.633 1 88.69 59 ARG B CA 1
ATOM 3489 C C . ARG B 1 59 ? 11.07 23.203 -1.515 1 88.69 59 ARG B C 1
ATOM 3491 O O . ARG B 1 59 ? 10.102 22.984 -0.795 1 88.69 59 ARG B O 1
ATOM 3498 N N . TYR B 1 60 ? 11.844 24.234 -1.399 1 86.44 60 TYR B N 1
ATOM 3499 C CA . TYR B 1 60 ? 11.555 25.266 -0.405 1 86.44 60 TYR B CA 1
ATOM 3500 C C . TYR B 1 60 ? 10.18 25.875 -0.638 1 86.44 60 TYR B C 1
ATOM 3502 O O . TYR B 1 60 ? 9.398 26.047 0.304 1 86.44 60 TYR B O 1
ATOM 3510 N N . THR B 1 61 ? 9.938 26.125 -1.802 1 84.06 61 THR B N 1
ATOM 3511 C CA . THR B 1 61 ? 8.641 26.703 -2.16 1 84.06 61 THR B CA 1
ATOM 3512 C C . THR B 1 61 ? 7.516 25.703 -1.87 1 84.06 61 THR B C 1
ATOM 3514 O O . THR B 1 61 ? 6.461 26.094 -1.358 1 84.06 61 THR B O 1
ATOM 3517 N N . MET B 1 62 ? 7.785 24.516 -2.184 1 83.56 62 MET B N 1
ATOM 3518 C CA . MET B 1 62 ? 6.805 23.453 -1.944 1 83.56 62 MET B CA 1
ATOM 3519 C C . MET B 1 62 ? 6.496 23.328 -0.457 1 83.56 62 MET B C 1
ATOM 3521 O O . MET B 1 62 ? 5.332 23.203 -0.071 1 83.56 62 MET B O 1
ATOM 3525 N N . MET B 1 63 ? 7.504 23.375 0.331 1 79.5 63 MET B N 1
ATOM 3526 C CA . MET B 1 63 ? 7.344 23.203 1.772 1 79.5 63 MET B CA 1
ATOM 3527 C C . MET B 1 63 ? 6.641 24.406 2.389 1 79.5 63 MET B C 1
ATOM 3529 O O . MET B 1 63 ? 5.816 24.25 3.291 1 79.5 63 MET B O 1
ATOM 3533 N N . ARG B 1 64 ? 6.906 25.5 1.878 1 75.69 64 ARG B N 1
ATOM 3534 C CA . ARG B 1 64 ? 6.355 26.734 2.412 1 75.69 64 ARG B CA 1
ATOM 3535 C C . ARG B 1 64 ? 4.887 26.891 2.039 1 75.69 64 ARG B C 1
ATOM 3537 O O . ARG B 1 64 ? 4.055 27.219 2.889 1 75.69 64 ARG B O 1
ATOM 3544 N N . ASP B 1 65 ? 4.582 26.625 0.778 1 74.38 65 ASP B N 1
ATOM 3545 C CA . ASP B 1 65 ? 3.252 26.938 0.258 1 74.38 65 ASP B CA 1
ATOM 3546 C C . ASP B 1 65 ? 2.369 25.688 0.242 1 74.38 65 ASP B C 1
ATOM 3548 O O . ASP B 1 65 ? 1.151 25.781 0.076 1 74.38 65 ASP B O 1
ATOM 3552 N N . GLN B 1 66 ? 2.959 24.562 0.451 1 72.06 66 GLN B N 1
ATOM 3553 C CA . GLN B 1 66 ? 2.26 23.281 0.385 1 72.06 66 GLN B CA 1
ATOM 3554 C C . GLN B 1 66 ? 1.538 23.125 -0.95 1 72.06 66 GLN B C 1
ATOM 3556 O O . GLN B 1 66 ? 0.474 22.5 -1.014 1 72.06 66 GLN B O 1
ATOM 3561 N N . THR B 1 67 ? 1.897 23.922 -1.973 1 74 67 THR B N 1
ATOM 3562 C CA . THR B 1 67 ? 1.412 23.859 -3.346 1 74 67 THR B CA 1
ATOM 3563 C C . THR B 1 67 ? 2.514 24.25 -4.328 1 74 67 THR B C 1
ATOM 3565 O O . THR B 1 67 ? 3.557 24.766 -3.926 1 74 67 THR B O 1
ATOM 3568 N N . THR B 1 68 ? 2.346 23.719 -5.504 1 79.12 68 THR B N 1
ATOM 3569 C CA . THR B 1 68 ? 3.305 24.094 -6.535 1 79.12 68 THR B CA 1
ATOM 3570 C C . THR B 1 68 ? 2.596 24.359 -7.863 1 79.12 68 THR B C 1
ATOM 3572 O O . THR B 1 68 ? 1.444 23.953 -8.047 1 79.12 68 THR B O 1
ATOM 3575 N N . ASP B 1 69 ? 3.348 25.094 -8.641 1 86.5 69 ASP B N 1
ATOM 3576 C CA . ASP B 1 69 ? 2.9 25.266 -10.016 1 86.5 69 ASP B CA 1
ATOM 3577 C C . ASP B 1 69 ? 3.297 24.078 -10.883 1 86.5 69 ASP B C 1
ATOM 3579 O O . ASP B 1 69 ? 4.484 23.812 -11.086 1 86.5 69 ASP B O 1
ATOM 3583 N N . GLU B 1 70 ? 2.318 23.391 -11.398 1 89.62 70 GLU B N 1
ATOM 3584 C CA . GLU B 1 70 ? 2.578 22.172 -12.141 1 89.62 70 GLU B CA 1
ATOM 3585 C C . GLU B 1 70 ? 3.467 22.438 -13.359 1 89.62 70 GLU B C 1
ATOM 3587 O O . GLU B 1 70 ? 4.473 21.75 -13.555 1 89.62 70 GLU B O 1
ATOM 3592 N N . LYS B 1 71 ? 3.146 23.453 -14.164 1 92.06 71 LYS B N 1
ATOM 3593 C CA . LYS B 1 71 ? 3.891 23.75 -15.383 1 92.06 71 LYS B CA 1
ATOM 3594 C C . LYS B 1 71 ? 5.309 24.219 -15.062 1 92.06 71 LYS B C 1
ATOM 3596 O O . LYS B 1 71 ? 6.27 23.766 -15.688 1 92.06 71 LYS B O 1
ATOM 3601 N N . ALA B 1 72 ? 5.406 25.094 -14.109 1 90.25 72 ALA B N 1
ATOM 3602 C CA . ALA B 1 72 ? 6.719 25.609 -13.719 1 90.25 72 ALA B CA 1
ATOM 3603 C C . ALA B 1 72 ? 7.605 24.469 -13.203 1 90.25 72 ALA B C 1
ATOM 3605 O O . ALA B 1 72 ? 8.805 24.438 -13.484 1 90.25 72 ALA B O 1
ATOM 3606 N N . GLY B 1 73 ? 7.008 23.609 -12.453 1 92.38 73 GLY B N 1
ATOM 3607 C CA . GLY B 1 73 ? 7.75 22.469 -11.938 1 92.38 73 GLY B CA 1
ATOM 3608 C C . GLY B 1 73 ? 8.219 21.531 -13.031 1 92.38 73 GLY B C 1
ATOM 3609 O O . GLY B 1 73 ? 9.375 21.094 -13.023 1 92.38 73 GLY B O 1
ATOM 3610 N N . ASP B 1 74 ? 7.312 21.219 -14.031 1 94.12 74 ASP B N 1
ATOM 3611 C CA . ASP B 1 74 ? 7.68 20.359 -15.156 1 94.12 74 ASP B CA 1
ATOM 3612 C C . ASP B 1 74 ? 8.852 20.938 -15.93 1 94.12 74 ASP B C 1
ATOM 3614 O O . ASP B 1 74 ? 9.781 20.219 -16.297 1 94.12 74 ASP B O 1
ATOM 3618 N N . GLU B 1 75 ? 8.797 22.219 -16.125 1 93.94 75 GLU B N 1
ATOM 3619 C CA . GLU B 1 75 ? 9.852 22.906 -16.875 1 93.94 75 GLU B CA 1
ATOM 3620 C C . GLU B 1 75 ? 11.172 22.875 -16.125 1 93.94 75 GLU B C 1
ATOM 3622 O O . GLU B 1 75 ? 12.234 22.672 -16.719 1 93.94 75 GLU B O 1
ATOM 3627 N N . MET B 1 76 ? 11.102 23.125 -14.891 1 93.5 76 MET B N 1
ATOM 3628 C CA . MET B 1 76 ? 12.305 23.125 -14.062 1 93.5 76 MET B CA 1
ATOM 3629 C C . MET B 1 76 ? 12.969 21.75 -14.078 1 93.5 76 MET B C 1
ATOM 3631 O O . MET B 1 76 ? 14.18 21.641 -14.25 1 93.5 76 MET B O 1
ATOM 3635 N N . ILE B 1 77 ? 12.227 20.703 -13.906 1 93.94 77 ILE B N 1
ATOM 3636 C CA . ILE B 1 77 ? 12.727 19.328 -13.883 1 93.94 77 ILE B CA 1
ATOM 3637 C C . ILE B 1 77 ? 13.367 18.984 -15.227 1 93.94 77 ILE B C 1
ATOM 3639 O O . ILE B 1 77 ? 14.438 18.375 -15.281 1 93.94 77 ILE B O 1
ATOM 3643 N N . GLU B 1 78 ? 12.711 19.422 -16.266 1 93.19 78 GLU B N 1
ATOM 3644 C CA . GLU B 1 78 ? 13.266 19.188 -17.594 1 93.19 78 GLU B CA 1
ATOM 3645 C C . GLU B 1 78 ? 14.594 19.922 -17.781 1 93.19 78 GLU B C 1
ATOM 3647 O O . GLU B 1 78 ? 15.523 19.391 -18.391 1 93.19 78 GLU B O 1
ATOM 3652 N N . ARG B 1 79 ? 14.672 21.078 -17.312 1 93.31 79 ARG B N 1
ATOM 3653 C CA . ARG B 1 79 ? 15.844 21.922 -17.469 1 93.31 79 ARG B CA 1
ATOM 3654 C C . ARG B 1 79 ? 17.047 21.344 -16.719 1 93.31 79 ARG B C 1
ATOM 3656 O O . ARG B 1 79 ? 18.172 21.438 -17.188 1 93.31 79 ARG B O 1
ATOM 3663 N N . VAL B 1 80 ? 16.812 20.75 -15.57 1 94.25 80 VAL B N 1
ATOM 3664 C CA . VAL B 1 80 ? 17.906 20.312 -14.719 1 94.25 80 VAL B CA 1
ATOM 3665 C C . VAL B 1 80 ? 18.312 18.891 -15.102 1 94.25 80 VAL B C 1
ATOM 3667 O O . VAL B 1 80 ? 19.422 18.438 -14.773 1 94.25 80 VAL B O 1
ATOM 3670 N N . SER B 1 81 ? 17.5 18.125 -15.789 1 92.44 81 SER B N 1
ATOM 3671 C CA . SER B 1 81 ? 17.656 16.703 -16.062 1 92.44 81 SER B CA 1
ATOM 3672 C C . SER B 1 81 ? 19 16.422 -16.75 1 92.44 81 SER B C 1
ATOM 3674 O O . SER B 1 81 ? 19.719 15.508 -16.359 1 92.44 81 SER B O 1
ATOM 3676 N N . PRO B 1 82 ? 19.438 17.25 -17.719 1 91.06 82 PRO B N 1
ATOM 3677 C CA . PRO B 1 82 ? 20.703 16.953 -18.375 1 91.06 82 PRO B CA 1
ATOM 3678 C C . PRO B 1 82 ? 21.906 17.062 -17.438 1 91.06 82 PRO B C 1
ATOM 3680 O O . PRO B 1 82 ? 22.797 16.203 -17.469 1 91.06 82 PRO B O 1
ATOM 3683 N N . ALA B 1 83 ? 21.906 18.047 -16.609 1 88.81 83 ALA B N 1
ATOM 3684 C CA . ALA B 1 83 ? 23 18.234 -15.664 1 88.81 83 ALA B CA 1
ATOM 3685 C C . ALA B 1 83 ? 23.078 17.078 -14.68 1 88.81 83 ALA B C 1
ATOM 3687 O O . ALA B 1 83 ? 24.172 16.656 -14.281 1 88.81 83 ALA B O 1
ATOM 3688 N N . VAL B 1 84 ? 21.984 16.516 -14.336 1 89.44 84 VAL B N 1
ATOM 3689 C CA . VAL B 1 84 ? 21.906 15.43 -13.375 1 89.44 84 VAL B CA 1
ATOM 3690 C C . VAL B 1 84 ? 22.359 14.125 -14.031 1 89.44 84 VAL B C 1
ATOM 3692 O O . VAL B 1 84 ? 23.109 13.344 -13.43 1 89.44 84 VAL B O 1
ATOM 3695 N N . SER B 1 85 ? 21.891 13.945 -15.219 1 86.19 85 SER B N 1
ATOM 3696 C CA . SER B 1 85 ? 22.203 12.711 -15.93 1 86.19 85 SER B CA 1
ATOM 3697 C C . SER B 1 85 ? 23.719 12.586 -16.156 1 86.19 85 SER B C 1
ATOM 3699 O O . SER B 1 85 ? 24.25 11.477 -16.172 1 86.19 85 SER B O 1
ATOM 3701 N N . GLU B 1 86 ? 24.391 13.68 -16.219 1 85 86 GLU B N 1
ATOM 3702 C CA . GLU B 1 86 ? 25.812 13.68 -16.516 1 85 86 GLU B CA 1
ATOM 3703 C C . GLU B 1 86 ? 26.641 13.727 -15.227 1 85 86 GLU B C 1
ATOM 3705 O O . GLU B 1 86 ? 27.859 13.492 -15.258 1 85 86 GLU B O 1
ATOM 3710 N N . SER B 1 87 ? 25.938 13.938 -14.195 1 84.81 87 SER B N 1
ATOM 3711 C CA . SER B 1 87 ? 26.656 14.141 -12.945 1 84.81 87 SER B CA 1
ATOM 3712 C C . SER B 1 87 ? 26.891 12.812 -12.234 1 84.81 87 SER B C 1
ATOM 3714 O O . SER B 1 87 ? 26.047 11.922 -12.266 1 84.81 87 SER B O 1
ATOM 3716 N N . LEU B 1 88 ? 27.984 12.789 -11.578 1 80.44 88 LEU B N 1
ATOM 3717 C CA . LEU B 1 88 ? 28.312 11.625 -10.758 1 80.44 88 LEU B CA 1
ATOM 3718 C C . LEU B 1 88 ? 28.062 11.922 -9.281 1 80.44 88 LEU B C 1
ATOM 3720 O O . LEU B 1 88 ? 28.328 11.078 -8.43 1 80.44 88 LEU B O 1
ATOM 3724 N N . ASP B 1 89 ? 27.547 13.07 -9.055 1 89.12 89 ASP B N 1
ATOM 3725 C CA . ASP B 1 89 ? 27.297 13.461 -7.676 1 89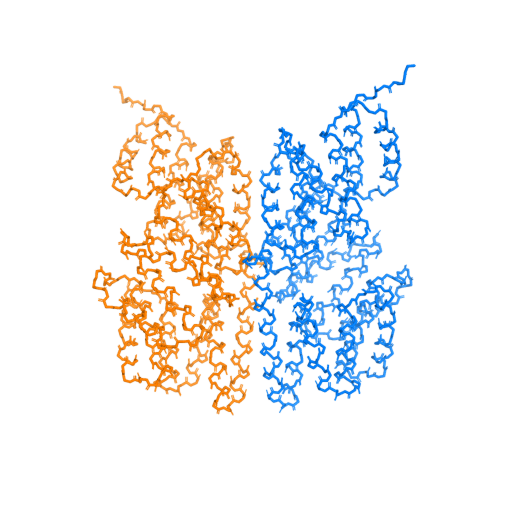.12 89 ASP B CA 1
ATOM 3726 C C . ASP B 1 89 ? 26.031 12.789 -7.137 1 89.12 89 ASP B C 1
ATOM 3728 O O . ASP B 1 89 ? 24.922 13.102 -7.574 1 89.12 89 ASP B O 1
ATOM 3732 N N . HIS B 1 90 ? 26.219 11.961 -6.133 1 89 90 HIS B N 1
ATOM 3733 C CA . HIS B 1 90 ? 25.125 11.18 -5.582 1 89 90 HIS B CA 1
ATOM 3734 C C . HIS B 1 90 ? 24.094 12.07 -4.883 1 89 90 HIS B C 1
ATOM 3736 O O . HIS B 1 90 ? 22.906 11.789 -4.91 1 89 90 HIS B O 1
ATOM 3742 N N . MET B 1 91 ? 24.578 13.141 -4.336 1 89.5 91 MET B N 1
ATOM 3743 C CA . MET B 1 91 ? 23.672 14.031 -3.639 1 89.5 91 MET B CA 1
ATOM 3744 C C . MET B 1 91 ? 22.781 14.773 -4.629 1 89.5 91 MET B C 1
ATOM 3746 O O . MET B 1 91 ? 21.578 14.945 -4.387 1 89.5 91 MET B O 1
ATOM 3750 N N . LEU B 1 92 ? 23.406 15.258 -5.707 1 92.5 92 LEU B N 1
ATOM 3751 C CA . LEU B 1 92 ? 22.625 15.945 -6.73 1 92.5 92 LEU B CA 1
ATOM 3752 C C . LEU B 1 92 ? 21.594 15.008 -7.34 1 92.5 92 LEU B C 1
ATOM 3754 O O . LEU B 1 92 ? 20.438 15.398 -7.539 1 92.5 92 LEU B O 1
ATOM 3758 N N . ARG B 1 93 ? 21.938 13.781 -7.582 1 94.19 93 ARG B N 1
ATOM 3759 C CA . ARG B 1 93 ? 21.016 12.789 -8.141 1 94.19 93 ARG B CA 1
ATOM 3760 C C . ARG B 1 93 ? 19.891 12.469 -7.156 1 94.19 93 ARG B C 1
ATOM 3762 O O . ARG B 1 93 ? 18.719 12.391 -7.547 1 94.19 93 ARG B O 1
ATOM 3769 N N . TYR B 1 94 ? 20.297 12.344 -5.906 1 94.81 94 TYR B N 1
ATOM 3770 C CA . TYR B 1 94 ? 19.312 12.117 -4.863 1 94.81 94 TYR B CA 1
ATOM 3771 C C . TYR B 1 94 ? 18.281 13.242 -4.836 1 94.81 94 TYR B C 1
ATOM 3773 O O . TYR B 1 94 ? 17.078 12.992 -4.852 1 94.81 94 TYR B O 1
ATOM 3781 N N . MET B 1 95 ? 18.797 14.43 -4.84 1 94.38 95 MET B N 1
ATOM 3782 C CA . MET B 1 95 ? 17.906 15.586 -4.758 1 94.38 95 MET B CA 1
ATOM 3783 C C . MET B 1 95 ? 17 15.656 -5.98 1 94.38 95 MET B C 1
ATOM 3785 O O . MET B 1 95 ? 15.82 15.992 -5.863 1 94.38 95 MET B O 1
ATOM 3789 N N . TYR B 1 96 ? 17.562 15.352 -7.074 1 96.06 96 TYR B N 1
ATOM 3790 C CA . TYR B 1 96 ? 16.781 15.367 -8.312 1 96.06 96 TYR B CA 1
ATOM 3791 C C . TYR B 1 96 ? 15.625 14.375 -8.242 1 96.06 96 TYR B C 1
ATOM 3793 O O . TYR B 1 96 ? 14.484 14.734 -8.539 1 96.06 96 TYR B O 1
ATOM 3801 N N . TYR B 1 97 ? 15.828 13.148 -7.844 1 96.44 97 TYR B N 1
ATOM 3802 C CA . TYR B 1 97 ? 14.797 12.125 -7.785 1 96.44 97 TYR B CA 1
ATOM 3803 C C . TYR B 1 97 ? 13.766 12.445 -6.707 1 96.44 97 TYR B C 1
ATOM 3805 O O . TYR B 1 97 ? 12.562 12.297 -6.93 1 96.44 97 TYR B O 1
ATOM 3813 N N . PHE B 1 98 ? 14.242 12.883 -5.586 1 96.88 98 PHE B N 1
ATOM 3814 C CA . PHE B 1 98 ? 13.336 13.148 -4.469 1 96.88 98 PHE B CA 1
ATOM 3815 C C . PHE B 1 98 ? 12.398 14.305 -4.797 1 96.88 98 PHE B C 1
ATOM 3817 O O . PHE B 1 98 ? 11.18 14.18 -4.664 1 96.88 98 PHE B O 1
ATOM 3824 N N . VAL B 1 99 ? 13.008 15.398 -5.27 1 96.06 99 VAL B N 1
ATOM 3825 C CA . VAL B 1 99 ? 12.219 16.594 -5.566 1 96.06 99 VAL B CA 1
ATOM 3826 C C . VAL B 1 99 ? 11.289 16.312 -6.746 1 96.06 99 VAL B C 1
ATOM 3828 O O . VAL B 1 99 ? 10.125 16.719 -6.738 1 96.06 99 VAL B O 1
ATOM 3831 N N . SER B 1 100 ? 11.805 15.648 -7.785 1 96 100 SER B N 1
ATOM 3832 C CA . SER B 1 100 ? 10.961 15.273 -8.914 1 96 100 SER B CA 1
ATOM 3833 C C . SER B 1 100 ? 9.82 14.359 -8.477 1 96 100 SER B C 1
ATOM 3835 O O . SER B 1 100 ? 8.695 14.492 -8.961 1 96 100 SER B O 1
ATOM 3837 N N . GLY B 1 101 ? 10.148 13.391 -7.578 1 96.12 101 GLY B N 1
ATOM 3838 C CA . GLY B 1 101 ? 9.109 12.531 -7.027 1 96.12 101 GLY B CA 1
ATOM 3839 C C . GLY B 1 101 ? 8.039 13.297 -6.277 1 96.12 101 GLY B C 1
ATOM 3840 O O . GLY B 1 101 ? 6.848 13.023 -6.438 1 96.12 101 GLY B O 1
ATOM 3841 N N . GLN B 1 102 ? 8.438 14.266 -5.469 1 95.06 102 GLN B N 1
ATOM 3842 C CA . GLN B 1 102 ? 7.484 15.102 -4.738 1 95.06 102 GLN B CA 1
ATOM 3843 C C . GLN B 1 102 ? 6.57 15.859 -5.695 1 95.06 102 GLN B C 1
ATOM 3845 O O . GLN B 1 102 ? 5.359 15.938 -5.473 1 95.06 102 GLN B O 1
ATOM 3850 N N . HIS B 1 103 ? 7.207 16.406 -6.727 1 93.56 103 HIS B N 1
ATOM 3851 C CA . HIS B 1 103 ? 6.445 17.141 -7.734 1 93.56 103 HIS B CA 1
ATOM 3852 C C . HIS B 1 103 ? 5.41 16.234 -8.398 1 93.56 103 HIS B C 1
ATOM 3854 O O . HIS B 1 103 ? 4.242 16.609 -8.523 1 93.56 103 HIS B O 1
ATOM 3860 N N . GLU B 1 104 ? 5.816 15.055 -8.844 1 94.19 104 GLU B N 1
ATOM 3861 C CA . GLU B 1 104 ? 4.91 14.102 -9.477 1 94.19 104 GLU B CA 1
ATOM 3862 C C . GLU B 1 104 ? 3.781 13.695 -8.531 1 94.19 104 GLU B C 1
ATOM 3864 O O . GLU B 1 104 ? 2.625 13.602 -8.938 1 94.19 104 GLU B O 1
ATOM 3869 N N . PHE B 1 105 ? 4.105 13.5 -7.324 1 93.06 105 PHE B N 1
ATOM 3870 C CA . PHE B 1 105 ? 3.121 13.07 -6.34 1 93.06 105 PHE B CA 1
ATOM 3871 C C . PHE B 1 105 ? 2.076 14.156 -6.109 1 93.06 105 PHE B C 1
ATOM 3873 O O . PHE B 1 105 ? 0.877 13.875 -6.078 1 93.06 105 PHE B O 1
ATOM 3880 N N . MET B 1 106 ? 2.539 15.359 -5.934 1 89.38 106 MET B N 1
ATOM 3881 C CA . MET B 1 106 ? 1.652 16.484 -5.652 1 89.38 106 MET B CA 1
ATOM 3882 C C . MET B 1 106 ? 0.657 16.688 -6.789 1 89.38 106 MET B C 1
ATOM 3884 O O . MET B 1 106 ? -0.457 17.172 -6.566 1 89.38 106 MET B O 1
ATOM 3888 N N . HIS B 1 107 ? 1.032 16.266 -7.934 1 88.44 107 HIS B N 1
ATOM 3889 C CA . HIS B 1 107 ? 0.151 16.438 -9.078 1 88.44 107 HIS B CA 1
ATOM 3890 C C . HIS B 1 107 ? -0.483 15.117 -9.492 1 88.44 107 HIS B C 1
ATOM 3892 O O . HIS B 1 107 ? -0.823 14.922 -10.664 1 88.44 107 HIS B O 1
ATOM 3898 N N . HIS B 1 108 ? -0.534 14.117 -8.695 1 87.5 108 HIS B N 1
ATOM 3899 C CA . HIS B 1 108 ? -1.313 12.883 -8.727 1 87.5 108 HIS B CA 1
ATOM 3900 C C . HIS B 1 108 ? -0.791 11.93 -9.797 1 87.5 108 HIS B C 1
ATOM 3902 O O . HIS B 1 108 ? -1.554 11.141 -10.359 1 87.5 108 HIS B O 1
ATOM 3908 N N . ARG B 1 109 ? 0.463 12.156 -10.141 1 91.81 109 ARG B N 1
ATOM 3909 C CA . ARG B 1 109 ? 1.15 11.188 -10.984 1 91.81 109 ARG B CA 1
ATOM 3910 C C . ARG B 1 109 ? 1.927 10.18 -10.148 1 91.81 109 ARG B C 1
ATOM 3912 O O . ARG B 1 109 ? 3.16 10.188 -10.141 1 91.81 109 ARG B O 1
ATOM 3919 N N . TYR B 1 110 ? 1.179 9.297 -9.562 1 93.06 110 TYR B N 1
ATOM 3920 C CA . TYR B 1 110 ? 1.672 8.453 -8.477 1 93.06 110 TYR B CA 1
ATOM 3921 C C . TYR B 1 110 ? 2.633 7.395 -9 1 93.06 110 TYR B C 1
ATOM 3923 O O . TYR B 1 110 ? 3.633 7.078 -8.352 1 93.06 110 TYR B O 1
ATOM 3931 N N . ARG B 1 111 ? 2.344 6.867 -10.164 1 92.94 111 ARG B N 1
ATOM 3932 C CA . ARG B 1 111 ? 3.221 5.855 -10.742 1 92.94 111 ARG B CA 1
ATOM 3933 C C . ARG B 1 111 ? 4.641 6.391 -10.914 1 92.94 111 ARG B C 1
ATOM 3935 O O . ARG B 1 111 ? 5.602 5.77 -10.461 1 92.94 111 ARG B O 1
ATOM 3942 N N . SER B 1 112 ? 4.734 7.551 -11.531 1 94.62 112 SER B N 1
ATOM 3943 C CA . SER B 1 112 ? 6.031 8.195 -11.727 1 94.62 112 SER B CA 1
ATOM 3944 C C . SER B 1 112 ? 6.656 8.594 -10.398 1 94.62 112 SER B C 1
ATOM 3946 O O . SER B 1 112 ? 7.867 8.438 -10.203 1 94.62 112 SER B O 1
ATOM 3948 N N . ALA B 1 113 ? 5.848 9.078 -9.5 1 96.06 113 ALA B N 1
ATOM 3949 C CA . ALA B 1 113 ? 6.344 9.484 -8.188 1 96.06 113 ALA B CA 1
ATOM 3950 C C . ALA B 1 113 ? 7.008 8.32 -7.469 1 96.06 113 ALA B C 1
ATOM 3952 O O . ALA B 1 113 ? 8.133 8.445 -6.973 1 96.06 113 ALA B O 1
ATOM 3953 N N . ILE B 1 114 ? 6.367 7.148 -7.492 1 94.88 114 ILE B N 1
ATOM 3954 C CA . ILE B 1 114 ? 6.859 5.973 -6.781 1 94.88 114 ILE B CA 1
ATOM 3955 C C . ILE B 1 114 ? 8.18 5.516 -7.398 1 94.88 114 ILE B C 1
ATOM 3957 O O . ILE B 1 114 ? 9.133 5.207 -6.676 1 94.88 114 ILE B O 1
ATOM 3961 N N . ARG B 1 115 ? 8.25 5.508 -8.688 1 94.25 115 ARG B N 1
ATOM 3962 C CA . ARG B 1 115 ? 9.492 5.148 -9.367 1 94.25 115 ARG B CA 1
ATOM 3963 C C . ARG B 1 115 ? 10.633 6.07 -8.945 1 94.25 115 ARG B C 1
ATOM 3965 O O . ARG B 1 115 ? 11.734 5.609 -8.648 1 94.25 115 ARG B O 1
ATOM 3972 N N . LEU B 1 116 ? 10.367 7.344 -8.922 1 96.25 116 LEU B N 1
ATOM 3973 C CA . LEU B 1 116 ? 11.383 8.336 -8.562 1 96.25 116 LEU B CA 1
ATOM 3974 C C . LEU B 1 116 ? 11.766 8.219 -7.094 1 96.25 116 LEU B C 1
ATOM 3976 O O . LEU B 1 116 ? 12.945 8.32 -6.746 1 96.25 116 LEU B O 1
ATOM 3980 N N . PHE B 1 117 ? 10.75 7.941 -6.23 1 96.56 117 PHE B N 1
ATOM 3981 C CA . PHE B 1 117 ? 11.023 7.777 -4.805 1 96.56 117 PHE B CA 1
ATOM 3982 C C . PHE B 1 117 ? 11.93 6.578 -4.562 1 96.56 117 PHE B C 1
ATOM 3984 O O . PHE B 1 117 ? 12.836 6.637 -3.732 1 96.56 117 PHE B O 1
ATOM 3991 N N . ARG B 1 118 ? 11.641 5.492 -5.238 1 94.25 118 ARG B N 1
ATOM 3992 C CA . ARG B 1 118 ? 12.461 4.297 -5.082 1 94.25 118 ARG B CA 1
ATOM 3993 C C . ARG B 1 118 ? 13.898 4.559 -5.512 1 94.25 118 ARG B C 1
ATOM 3995 O O . ARG B 1 118 ? 14.844 4.102 -4.863 1 94.25 118 ARG B O 1
ATOM 4002 N N . LYS B 1 119 ? 14.117 5.316 -6.598 1 93.69 119 LYS B N 1
ATOM 4003 C CA . LYS B 1 119 ? 15.453 5.699 -7.027 1 93.69 119 LYS B CA 1
ATOM 4004 C C . LYS B 1 119 ? 16.141 6.578 -5.984 1 93.69 119 LYS B C 1
ATOM 4006 O O . LYS B 1 119 ? 17.328 6.402 -5.695 1 93.69 119 LYS B O 1
ATOM 4011 N N . ALA B 1 120 ? 15.391 7.516 -5.453 1 95.88 120 ALA B N 1
ATOM 4012 C CA . ALA B 1 120 ? 15.938 8.383 -4.41 1 95.88 120 ALA B CA 1
ATOM 4013 C C . ALA B 1 120 ? 16.344 7.57 -3.186 1 95.88 120 ALA B C 1
ATOM 4015 O O . ALA B 1 120 ? 17.406 7.805 -2.605 1 95.88 120 ALA B O 1
ATOM 4016 N N . GLU B 1 121 ? 15.508 6.621 -2.781 1 94.38 121 GLU B N 1
ATOM 4017 C CA . GLU B 1 121 ? 15.773 5.824 -1.588 1 94.38 121 GLU B CA 1
ATOM 4018 C C . GLU B 1 121 ? 17.062 5.016 -1.743 1 94.38 121 GLU B C 1
ATOM 4020 O O . GLU B 1 121 ? 17.812 4.84 -0.782 1 94.38 121 GLU B O 1
ATOM 4025 N N . ARG B 1 122 ? 17.359 4.539 -2.918 1 91.06 122 ARG B N 1
ATOM 4026 C CA . ARG B 1 122 ? 18.578 3.775 -3.176 1 91.06 122 ARG B CA 1
ATOM 4027 C C . ARG B 1 122 ? 19.828 4.625 -2.939 1 91.06 122 ARG B C 1
ATOM 4029 O O . ARG B 1 122 ? 20.891 4.102 -2.6 1 91.06 122 ARG B O 1
ATOM 4036 N N . LEU B 1 123 ? 19.688 5.941 -3.092 1 92.56 123 LEU B N 1
ATOM 4037 C CA . LEU B 1 123 ? 20.828 6.848 -2.984 1 92.56 123 LEU B CA 1
ATOM 4038 C C . LEU B 1 123 ? 20.953 7.398 -1.567 1 92.56 123 LEU B C 1
ATOM 4040 O O . LEU B 1 123 ? 21.891 8.148 -1.266 1 92.56 123 LEU B O 1
ATOM 4044 N N . LEU B 1 124 ? 20.047 6.949 -0.651 1 91.69 124 LEU B N 1
ATOM 4045 C CA . LEU B 1 124 ? 20.031 7.477 0.709 1 91.69 124 LEU B CA 1
ATOM 4046 C C . LEU B 1 124 ? 21.312 7.098 1.444 1 91.69 124 LEU B C 1
ATOM 4048 O O . LEU B 1 124 ? 21.75 7.816 2.342 1 91.69 124 LEU B O 1
ATOM 4052 N N . GLU B 1 125 ? 21.938 5.977 1.024 1 86.88 125 GLU B N 1
ATOM 4053 C CA . GLU B 1 125 ? 23.172 5.52 1.665 1 86.88 125 GLU B CA 1
ATOM 4054 C C . GLU B 1 125 ? 24.297 6.539 1.494 1 86.88 125 GLU B C 1
ATOM 4056 O O . GLU B 1 125 ? 25.234 6.566 2.287 1 86.88 125 GLU B O 1
ATOM 4061 N N . TYR B 1 126 ? 24.141 7.441 0.512 1 88.12 126 TYR B N 1
ATOM 4062 C CA . TYR B 1 126 ? 25.172 8.43 0.221 1 88.12 126 TYR B CA 1
ATOM 4063 C C . TYR B 1 126 ? 24.844 9.773 0.852 1 88.12 126 TYR B C 1
ATOM 4065 O O . TYR B 1 126 ? 25.641 10.711 0.8 1 88.12 126 TYR B O 1
ATOM 4073 N N . VAL B 1 127 ? 23.656 9.883 1.392 1 87.62 127 VAL B N 1
ATOM 4074 C CA . VAL B 1 127 ? 23.25 11.102 2.094 1 87.62 127 VAL B CA 1
ATOM 4075 C C . VAL B 1 127 ? 23.812 11.086 3.512 1 87.62 127 VAL B C 1
ATOM 4077 O O . VAL B 1 127 ? 23.469 10.219 4.32 1 87.62 127 VAL B O 1
ATOM 4080 N N . LYS B 1 128 ? 24.672 12 3.816 1 85.62 128 LYS B N 1
ATOM 4081 C CA . LYS B 1 128 ? 25.375 12.016 5.098 1 85.62 128 LYS B CA 1
ATOM 4082 C C . LYS B 1 128 ? 24.594 12.812 6.141 1 85.62 128 LYS B C 1
ATOM 4084 O O . LYS B 1 128 ? 24.75 12.594 7.34 1 85.62 128 LYS B O 1
ATOM 4089 N N . ASP B 1 129 ? 23.719 13.656 5.746 1 87.81 129 ASP B N 1
ATOM 4090 C CA . ASP B 1 129 ? 22.938 14.477 6.656 1 87.81 129 ASP B CA 1
ATOM 4091 C C . ASP B 1 129 ? 21.75 13.695 7.219 1 87.81 129 ASP B C 1
ATOM 4093 O O . ASP B 1 129 ? 20.797 13.414 6.5 1 87.81 129 ASP B O 1
ATOM 4097 N N . GLU B 1 130 ? 21.766 13.422 8.508 1 91 130 GLU B N 1
ATOM 4098 C CA . GLU B 1 130 ? 20.719 12.633 9.156 1 91 130 GLU B CA 1
ATOM 4099 C C . GLU B 1 130 ? 19.375 13.352 9.102 1 91 130 GLU B C 1
ATOM 4101 O O . GLU B 1 130 ? 18.328 12.711 9.023 1 91 130 GLU B O 1
ATOM 4106 N N . ALA B 1 131 ? 19.422 14.656 9.172 1 91.19 131 ALA B N 1
ATOM 4107 C CA . ALA B 1 131 ? 18.172 15.422 9.117 1 91.19 131 ALA B CA 1
ATOM 4108 C C . ALA B 1 131 ? 17.5 15.273 7.75 1 91.19 131 ALA B C 1
ATOM 4110 O O . ALA B 1 131 ? 16.281 15.188 7.66 1 91.19 131 ALA B O 1
ATOM 4111 N N . GLU B 1 132 ? 18.328 15.242 6.695 1 91.25 132 GLU B N 1
ATOM 4112 C CA . GLU B 1 132 ? 17.797 15.047 5.348 1 91.25 132 GLU B CA 1
ATOM 4113 C C . GLU B 1 132 ? 17.172 13.656 5.195 1 91.25 132 GLU B C 1
ATOM 4115 O O . GLU B 1 132 ? 16.109 13.516 4.59 1 91.25 132 GLU B O 1
ATOM 4120 N N . GLU B 1 133 ? 17.812 12.719 5.734 1 93.56 133 GLU B N 1
ATOM 4121 C CA . GLU B 1 133 ? 17.281 11.359 5.688 1 93.56 133 GLU B CA 1
ATOM 4122 C C . GLU B 1 133 ? 15.945 11.266 6.434 1 93.56 133 GLU B C 1
ATOM 4124 O O . GLU B 1 133 ? 15.008 10.625 5.961 1 93.56 133 GLU B O 1
ATOM 4129 N N . ALA B 1 134 ? 15.906 11.852 7.613 1 95.44 134 ALA B N 1
ATOM 4130 C CA . ALA B 1 134 ? 14.672 11.844 8.391 1 95.44 134 ALA B CA 1
ATOM 4131 C C . ALA B 1 134 ? 13.547 12.562 7.645 1 95.44 134 ALA B C 1
ATOM 4133 O O . ALA B 1 134 ? 12.398 12.117 7.664 1 95.44 134 ALA B O 1
ATOM 4134 N N . GLU B 1 135 ? 13.891 13.648 7.012 1 93.56 135 GLU B N 1
ATOM 4135 C CA . GLU B 1 135 ? 12.914 14.398 6.223 1 93.56 135 GLU B CA 1
ATOM 4136 C C . GLU B 1 135 ? 12.383 13.555 5.07 1 93.56 135 GLU B C 1
ATOM 4138 O O . GLU B 1 135 ? 11.195 13.602 4.758 1 93.56 135 GLU B O 1
ATOM 4143 N N . PHE B 1 136 ? 13.297 12.867 4.441 1 96.06 136 PHE B N 1
ATOM 4144 C CA . PHE B 1 136 ? 12.883 11.938 3.393 1 96.06 136 PHE B CA 1
ATOM 4145 C C . PHE B 1 136 ? 11.875 10.93 3.928 1 96.06 136 PHE B C 1
ATOM 4147 O O . PHE B 1 136 ? 10.82 10.711 3.332 1 96.06 136 PHE B O 1
ATOM 4154 N N . GLN B 1 137 ? 12.242 10.297 5.02 1 97.12 137 GLN B N 1
ATOM 4155 C CA . GLN B 1 137 ? 11.383 9.281 5.629 1 97.12 137 GLN B CA 1
ATOM 4156 C C . GLN B 1 137 ? 10.031 9.867 6.02 1 97.12 137 GLN B C 1
ATOM 4158 O O . GLN B 1 137 ? 8.992 9.234 5.812 1 97.12 137 GLN B O 1
ATOM 4163 N N . TYR B 1 138 ? 10.07 11.031 6.566 1 96.31 138 TYR B N 1
ATOM 4164 C CA . TYR B 1 138 ? 8.844 11.719 6.969 1 96.31 138 TYR B CA 1
ATOM 4165 C C . TYR B 1 138 ? 7.93 11.953 5.773 1 96.31 138 TYR B C 1
ATOM 4167 O O . TYR B 1 138 ? 6.742 11.633 5.824 1 96.31 138 TYR B O 1
ATOM 4175 N N . PHE B 1 139 ? 8.523 12.469 4.754 1 94.94 139 PHE B N 1
ATOM 4176 C CA . PHE B 1 139 ? 7.727 12.766 3.566 1 94.94 139 PHE B CA 1
ATOM 4177 C C . PHE B 1 139 ? 7.148 11.492 2.971 1 94.94 139 PHE B C 1
ATOM 4179 O O . PHE B 1 139 ? 5.984 11.461 2.559 1 94.94 139 PHE B O 1
ATOM 4186 N N . MET B 1 140 ? 7.961 10.43 2.896 1 96.81 140 MET B N 1
ATOM 4187 C CA . MET B 1 140 ? 7.496 9.156 2.359 1 96.81 140 MET B CA 1
ATOM 4188 C C . MET B 1 140 ? 6.312 8.625 3.16 1 96.81 140 MET B C 1
ATOM 4190 O O . MET B 1 140 ? 5.344 8.133 2.588 1 96.81 140 MET B O 1
ATOM 4194 N N . GLY B 1 141 ? 6.453 8.703 4.465 1 96.56 141 GLY B N 1
ATOM 4195 C CA . GLY B 1 141 ? 5.348 8.273 5.309 1 96.56 141 GLY B CA 1
ATOM 4196 C C . GLY B 1 141 ? 4.055 9.016 5.012 1 96.56 141 GLY B C 1
ATOM 4197 O O . GLY B 1 141 ? 3.004 8.391 4.848 1 96.56 141 GLY B O 1
ATOM 4198 N N . MET B 1 142 ? 4.133 10.305 4.91 1 94.12 142 MET B N 1
ATOM 4199 C CA . MET B 1 142 ? 2.975 11.148 4.621 1 94.12 142 MET B CA 1
ATOM 4200 C C . MET B 1 142 ? 2.396 10.82 3.248 1 94.12 142 MET B C 1
ATOM 4202 O O . MET B 1 142 ? 1.182 10.672 3.1 1 94.12 142 MET B O 1
ATOM 4206 N N . ALA B 1 143 ? 3.262 10.703 2.256 1 93.69 143 ALA B N 1
ATOM 4207 C CA . ALA B 1 143 ? 2.844 10.461 0.876 1 93.69 143 ALA B CA 1
ATOM 4208 C C . ALA B 1 143 ? 2.166 9.102 0.735 1 93.69 143 ALA B C 1
ATOM 4210 O O . ALA B 1 143 ? 1.097 8.992 0.132 1 93.69 143 ALA B O 1
ATOM 4211 N N . LEU B 1 144 ? 2.766 8.094 1.329 1 94.44 144 LEU B N 1
ATOM 4212 C CA . LEU B 1 144 ? 2.268 6.734 1.159 1 94.44 144 LEU B CA 1
ATOM 4213 C C . LEU B 1 144 ? 0.951 6.543 1.903 1 94.44 144 LEU B C 1
ATOM 4215 O O . LEU B 1 144 ? 0.084 5.789 1.454 1 94.44 144 LEU B O 1
ATOM 4219 N N . MET B 1 145 ? 0.803 7.234 2.996 1 93.31 145 MET B N 1
ATOM 4220 C CA . MET B 1 145 ? -0.477 7.184 3.697 1 93.31 145 MET B CA 1
ATOM 4221 C C . MET B 1 145 ? -1.605 7.695 2.807 1 93.31 145 MET B C 1
ATOM 4223 O O . MET B 1 145 ? -2.719 7.168 2.848 1 93.31 145 MET B O 1
ATOM 4227 N N . LYS B 1 146 ? -1.351 8.609 1.979 1 88.94 146 LYS B N 1
ATOM 4228 C CA . LYS B 1 146 ? -2.359 9.234 1.128 1 88.94 146 LYS B CA 1
ATOM 4229 C C . LYS B 1 146 ? -2.875 8.258 0.077 1 88.94 146 LYS B C 1
ATOM 4231 O O . LYS B 1 146 ? -3.975 8.43 -0.452 1 88.94 146 LYS B O 1
ATOM 4236 N N . ILE B 1 147 ? -2.146 7.262 -0.215 1 89 147 ILE B N 1
ATOM 4237 C CA . ILE B 1 147 ? -2.576 6.297 -1.223 1 89 147 ILE B CA 1
ATOM 4238 C C . ILE B 1 147 ? -2.785 4.93 -0.574 1 89 147 ILE B C 1
ATOM 4240 O O . ILE B 1 147 ? -2.676 3.898 -1.238 1 89 147 ILE B O 1
ATOM 4244 N N . ASN B 1 148 ? -2.844 4.875 0.684 1 90 148 ASN B N 1
ATOM 4245 C CA . ASN B 1 148 ? -3.254 3.73 1.493 1 90 148 ASN B CA 1
ATOM 4246 C C . ASN B 1 148 ? -2.156 2.674 1.568 1 90 148 ASN B C 1
ATOM 4248 O O . ASN B 1 148 ? -2.443 1.484 1.721 1 90 148 ASN B O 1
ATOM 4252 N N . HIS B 1 149 ? -0.943 3.049 1.332 1 93.25 149 HIS B N 1
ATOM 4253 C CA . HIS B 1 149 ? 0.185 2.164 1.6 1 93.25 149 HIS B CA 1
ATOM 4254 C C . HIS B 1 149 ? 0.653 2.289 3.045 1 93.25 149 HIS B C 1
ATOM 4256 O O . HIS B 1 149 ? 1.777 2.725 3.303 1 93.25 149 HIS B O 1
ATOM 4262 N N . ASN B 1 150 ? -0.211 1.816 3.906 1 93.81 150 ASN B N 1
ATOM 4263 C CA . ASN B 1 150 ? -0.098 2.146 5.324 1 93.81 150 ASN B CA 1
ATOM 4264 C C . ASN B 1 150 ? 1.079 1.425 5.977 1 93.81 150 ASN B C 1
ATOM 4266 O O . ASN B 1 150 ? 1.761 1.989 6.832 1 93.81 150 ASN B O 1
ATOM 4270 N N . ALA B 1 151 ? 1.332 0.19 5.613 1 93.5 151 ALA B N 1
ATOM 4271 C CA . ALA B 1 151 ? 2.441 -0.541 6.219 1 93.5 151 ALA B CA 1
ATOM 4272 C C . ALA B 1 151 ? 3.773 0.145 5.926 1 93.5 151 ALA B C 1
ATOM 4274 O O . ALA B 1 151 ? 4.586 0.349 6.832 1 93.5 151 ALA B O 1
ATOM 4275 N N . TYR B 1 152 ? 3.955 0.508 4.691 1 94.81 152 TYR B N 1
ATOM 4276 C CA . TYR B 1 152 ? 5.16 1.236 4.312 1 94.81 152 TYR B CA 1
ATOM 4277 C C . TYR B 1 152 ? 5.211 2.6 4.988 1 94.81 152 TYR B C 1
ATOM 4279 O O . TYR B 1 152 ? 6.266 3.021 5.473 1 94.81 152 TYR B O 1
ATOM 4287 N N . ALA B 1 153 ? 4.074 3.277 4.969 1 96.19 153 ALA B N 1
ATOM 4288 C CA . ALA B 1 153 ? 4.008 4.586 5.617 1 96.19 153 ALA B CA 1
ATOM 4289 C C . ALA B 1 153 ? 4.469 4.504 7.07 1 96.19 153 ALA B C 1
ATOM 4291 O O . ALA B 1 153 ? 5.289 5.309 7.512 1 96.19 153 ALA B O 1
ATOM 4292 N N . CYS B 1 154 ? 3.996 3.512 7.781 1 96.38 154 CYS B N 1
ATOM 4293 C CA . CYS B 1 154 ? 4.367 3.334 9.18 1 96.38 154 CYS B CA 1
ATOM 4294 C C . CYS B 1 154 ? 5.867 3.096 9.32 1 96.38 154 CYS B C 1
ATOM 4296 O O . CYS B 1 154 ? 6.516 3.678 10.195 1 96.38 154 CYS B O 1
ATOM 4298 N N . SER B 1 155 ? 6.391 2.254 8.484 1 95.81 155 SER B N 1
ATOM 4299 C CA . SER B 1 155 ? 7.816 1.944 8.547 1 95.81 155 SER B CA 1
ATOM 4300 C C . SER B 1 155 ? 8.664 3.197 8.359 1 95.81 155 SER B C 1
ATOM 4302 O O . SER B 1 155 ? 9.625 3.42 9.094 1 95.81 155 SER B O 1
ATOM 4304 N N . TYR B 1 156 ? 8.32 4.023 7.406 1 97.19 156 TYR B N 1
ATOM 4305 C CA . TYR B 1 156 ? 9.031 5.27 7.156 1 97.19 156 TYR B CA 1
ATOM 4306 C C . TYR B 1 156 ? 8.898 6.223 8.344 1 97.19 156 TYR B C 1
ATOM 4308 O O . TYR B 1 156 ? 9.891 6.801 8.797 1 97.19 156 TYR B O 1
ATOM 4316 N N . LEU B 1 157 ? 7.688 6.348 8.859 1 97.62 157 LEU B N 1
ATOM 4317 C CA . LEU B 1 157 ? 7.441 7.277 9.961 1 97.62 157 LEU B CA 1
ATOM 4318 C C . LEU B 1 157 ? 8.203 6.855 11.211 1 97.62 157 LEU B C 1
ATOM 4320 O O . LEU B 1 157 ? 8.758 7.695 11.922 1 97.62 157 LEU B O 1
ATOM 4324 N N . GLU B 1 158 ? 8.227 5.621 11.477 1 96.56 158 GLU B N 1
ATOM 4325 C CA . GLU B 1 158 ? 8.945 5.117 12.641 1 96.56 158 GLU B CA 1
ATOM 4326 C C . GLU B 1 158 ? 10.43 5.461 12.57 1 96.56 158 GLU B C 1
ATOM 4328 O O . GLU B 1 158 ? 11.031 5.871 13.562 1 96.56 158 GLU B O 1
ATOM 4333 N N . GLU B 1 159 ? 11 5.281 11.406 1 95.94 159 GLU B N 1
ATOM 4334 C CA . GLU B 1 159 ? 12.406 5.625 11.234 1 95.94 159 GLU B CA 1
ATOM 4335 C C . GLU B 1 159 ? 12.625 7.129 11.359 1 95.94 159 GLU B C 1
ATOM 4337 O O . GLU B 1 159 ? 13.625 7.57 11.945 1 95.94 159 GLU B O 1
ATOM 4342 N N . ALA B 1 160 ? 11.734 7.926 10.797 1 97 160 ALA B N 1
ATOM 4343 C CA . ALA B 1 160 ? 11.828 9.375 10.922 1 97 160 ALA B CA 1
ATOM 4344 C C . ALA B 1 160 ? 11.789 9.805 12.391 1 97 160 ALA B C 1
ATOM 4346 O O . ALA B 1 160 ? 12.602 10.617 12.828 1 97 160 ALA B O 1
ATOM 4347 N N . ILE B 1 161 ? 10.859 9.227 13.148 1 97.19 161 ILE B N 1
ATOM 4348 C CA . ILE B 1 161 ? 10.656 9.57 14.547 1 97.19 161 ILE B CA 1
ATOM 4349 C C . ILE B 1 161 ? 11.922 9.273 15.344 1 97.19 161 ILE B C 1
ATOM 4351 O O . ILE B 1 161 ? 12.375 10.102 16.141 1 97.19 161 ILE B O 1
ATOM 4355 N N . VAL B 1 162 ? 12.531 8.117 15.133 1 96.94 162 VAL B N 1
ATOM 4356 C CA . VAL B 1 162 ? 13.75 7.73 15.836 1 96.94 162 VAL B CA 1
ATOM 4357 C C . VAL B 1 162 ? 14.852 8.75 15.57 1 96.94 162 VAL B C 1
ATOM 4359 O O . VAL B 1 162 ? 15.531 9.195 16.5 1 96.94 162 VAL B O 1
ATOM 4362 N N . THR B 1 163 ? 15.016 9.125 14.305 1 96.38 163 THR B N 1
ATOM 4363 C CA . THR B 1 163 ? 16.062 10.062 13.922 1 96.38 163 THR B CA 1
ATOM 4364 C C . THR B 1 163 ? 15.773 11.453 14.469 1 96.38 163 THR B C 1
ATOM 4366 O O . THR B 1 163 ? 16.672 12.125 15 1 96.38 163 THR B O 1
ATOM 4369 N N . PHE B 1 164 ? 14.539 11.945 14.406 1 94.62 164 PHE B N 1
ATOM 4370 C CA . PHE B 1 164 ? 14.188 13.266 14.914 1 94.62 164 PHE B CA 1
ATOM 4371 C C . PHE B 1 164 ? 14.383 13.336 16.422 1 94.62 164 PHE B C 1
ATOM 4373 O O . PHE B 1 164 ? 14.766 14.375 16.969 1 94.62 164 PHE B O 1
ATOM 4380 N N . LYS B 1 165 ? 14.062 12.266 17.094 1 95.75 165 LYS B N 1
ATOM 4381 C CA . LYS B 1 165 ? 14.305 12.211 18.531 1 95.75 165 LYS B CA 1
ATOM 4382 C C . LYS B 1 165 ? 15.789 12.359 18.844 1 95.75 165 LYS B C 1
ATOM 4384 O O . LYS B 1 165 ? 16.172 13.117 19.734 1 95.75 165 LYS B O 1
ATOM 4389 N N . ARG B 1 166 ? 16.578 11.68 18.062 1 95.38 166 ARG B N 1
ATOM 4390 C CA . ARG B 1 166 ? 18.031 11.773 18.25 1 95.38 166 ARG B CA 1
ATOM 4391 C C . ARG B 1 166 ? 18.531 13.188 17.984 1 95.38 166 ARG B C 1
ATOM 4393 O O . ARG B 1 166 ? 19.438 13.664 18.656 1 95.38 166 ARG B O 1
ATOM 4400 N N . LEU B 1 167 ? 17.953 13.891 17.062 1 92.19 167 LEU B N 1
ATOM 4401 C CA . LEU B 1 167 ? 18.359 15.234 16.672 1 92.19 167 LEU B CA 1
ATOM 4402 C C . LEU B 1 167 ? 17.719 16.281 17.562 1 92.19 167 LEU B C 1
ATOM 4404 O O . LEU B 1 167 ? 18.109 17.453 17.531 1 92.19 167 LEU B O 1
ATOM 4408 N N . GLY B 1 168 ? 16.75 15.93 18.312 1 91.75 168 GLY B N 1
ATOM 4409 C CA . GLY B 1 168 ? 16.062 16.844 19.219 1 91.75 168 GLY B CA 1
ATOM 4410 C C . GLY B 1 168 ? 15.086 17.766 18.5 1 91.75 168 GLY B C 1
ATOM 4411 O O . GLY B 1 168 ? 14.859 18.891 18.953 1 91.75 168 GLY B O 1
ATOM 4412 N N . TYR B 1 169 ? 14.523 17.344 17.359 1 89.88 169 TYR B N 1
ATOM 4413 C CA . TYR B 1 169 ? 13.547 18.141 16.609 1 89.88 169 TYR B CA 1
ATOM 4414 C C . TYR B 1 169 ? 12.133 17.844 17.094 1 89.88 169 TYR B C 1
ATOM 4416 O O . TYR B 1 169 ? 11.383 17.109 16.438 1 89.88 169 TYR B O 1
ATOM 4424 N N . THR B 1 170 ? 11.672 18.469 18.094 1 92.81 170 THR B N 1
ATOM 4425 C CA . THR B 1 170 ? 10.445 18.141 18.828 1 92.81 170 THR B CA 1
ATOM 4426 C C . THR B 1 170 ? 9.227 18.312 17.938 1 92.81 170 THR B C 1
ATOM 4428 O O . THR B 1 170 ? 8.336 17.453 17.906 1 92.81 170 THR B O 1
ATOM 4431 N N . GLU B 1 171 ? 9.133 19.406 17.25 1 91.5 171 GLU B N 1
ATOM 4432 C CA . GLU B 1 171 ? 7.98 19.656 16.391 1 91.5 171 GLU B CA 1
ATOM 4433 C C . GLU B 1 171 ? 7.844 18.578 15.328 1 91.5 171 GLU B C 1
ATOM 4435 O O . GLU B 1 171 ? 6.734 18.141 15.023 1 91.5 171 GLU B O 1
ATOM 4440 N N . ARG B 1 172 ? 9 18.172 14.781 1 92.25 172 ARG B N 1
ATOM 4441 C CA . ARG B 1 172 ? 9 17.125 13.75 1 92.25 172 ARG B CA 1
ATOM 4442 C C . ARG B 1 172 ? 8.57 15.789 14.336 1 92.25 172 ARG B C 1
ATOM 4444 O O . ARG B 1 172 ? 7.926 14.984 13.648 1 92.25 172 ARG B O 1
ATOM 4451 N N . ILE B 1 173 ? 8.953 15.586 15.57 1 95.94 173 ILE B N 1
ATOM 4452 C CA . ILE B 1 173 ? 8.516 14.375 16.266 1 95.94 173 ILE B CA 1
ATOM 4453 C C . ILE B 1 173 ? 6.992 14.359 16.359 1 95.94 173 ILE B C 1
ATOM 4455 O O . ILE B 1 173 ? 6.352 13.367 16.031 1 95.94 173 ILE B O 1
ATOM 4459 N N . ILE B 1 174 ? 6.414 15.5 16.75 1 96.69 174 ILE B N 1
ATOM 4460 C CA . ILE B 1 174 ? 4.973 15.594 16.953 1 96.69 174 ILE B CA 1
ATOM 4461 C C . ILE B 1 174 ? 4.25 15.383 15.625 1 96.69 174 ILE B C 1
ATOM 4463 O O . ILE B 1 174 ? 3.279 14.625 15.555 1 96.69 174 ILE B O 1
ATOM 4467 N N . PHE B 1 175 ? 4.75 15.961 14.594 1 94.81 175 PHE B N 1
ATOM 4468 C CA . PHE B 1 175 ? 4.121 15.836 13.281 1 94.81 175 PHE B CA 1
ATOM 4469 C C . PHE B 1 175 ? 4.152 14.383 12.812 1 94.81 175 PHE B C 1
ATOM 4471 O O . PHE B 1 175 ? 3.135 13.852 12.359 1 94.81 175 PHE B O 1
ATOM 4478 N N . SER B 1 176 ? 5.305 13.734 12.922 1 97 176 SER B N 1
ATOM 4479 C CA . SER B 1 176 ? 5.465 12.352 12.469 1 97 176 SER B CA 1
ATOM 4480 C C . SER B 1 176 ? 4.59 11.406 13.281 1 97 176 SER B C 1
ATOM 4482 O O . SER B 1 176 ? 3.912 10.539 12.719 1 97 176 SER B O 1
ATOM 4484 N N . THR B 1 177 ? 4.598 11.586 14.586 1 97.94 177 THR B N 1
ATOM 4485 C CA . THR B 1 177 ? 3.805 10.719 15.453 1 97.94 177 THR B CA 1
ATOM 4486 C C . THR B 1 177 ? 2.314 10.977 15.258 1 97.94 177 THR B C 1
ATOM 4488 O O . THR B 1 177 ? 1.497 10.062 15.375 1 97.94 177 THR B O 1
ATOM 4491 N N . ASN B 1 178 ? 1.998 12.195 14.969 1 97.56 178 ASN B N 1
ATOM 4492 C CA . ASN B 1 178 ? 0.597 12.516 14.719 1 97.56 178 ASN B CA 1
ATOM 4493 C C . ASN B 1 178 ? 0.067 11.797 13.484 1 97.56 178 ASN B C 1
ATOM 4495 O O . ASN B 1 178 ? -1.062 11.305 13.484 1 97.56 178 ASN B O 1
ATOM 4499 N N . ILE B 1 179 ? 0.856 11.758 12.461 1 97.06 179 ILE B N 1
ATOM 4500 C CA . ILE B 1 179 ? 0.477 11.023 11.258 1 97.06 179 ILE B CA 1
ATOM 4501 C C . ILE B 1 179 ? 0.337 9.539 11.586 1 97.06 179 ILE B C 1
ATOM 4503 O O . ILE B 1 179 ? -0.629 8.898 11.172 1 97.06 179 ILE B O 1
ATOM 4507 N N . LEU B 1 180 ? 1.279 9.016 12.352 1 97.62 180 LEU B N 1
ATOM 4508 C CA . LEU B 1 180 ? 1.231 7.617 12.766 1 97.62 180 LEU B CA 1
ATOM 4509 C C . LEU B 1 180 ? -0.045 7.328 13.555 1 97.62 180 LEU B C 1
ATOM 4511 O O . LEU B 1 180 ? -0.697 6.305 13.328 1 97.62 180 LEU B O 1
ATOM 4515 N N . ALA B 1 181 ? -0.4 8.211 14.445 1 97.69 181 ALA B N 1
ATOM 4516 C CA . ALA B 1 181 ? -1.64 8.07 15.203 1 97.69 181 ALA B CA 1
ATOM 4517 C C . ALA B 1 181 ? -2.854 8.07 14.281 1 97.69 181 ALA B C 1
ATOM 4519 O O . ALA B 1 181 ? -3.814 7.332 14.508 1 97.69 181 ALA B O 1
ATOM 4520 N N . GLY B 1 182 ? -2.805 8.914 13.297 1 96.12 182 GLY B N 1
ATOM 4521 C CA . GLY B 1 182 ? -3.865 8.922 12.297 1 96.12 182 GLY B CA 1
ATOM 4522 C C . GLY B 1 182 ? -4.023 7.594 11.586 1 96.12 182 GLY B C 1
ATOM 4523 O O . GLY B 1 182 ? -5.145 7.109 11.414 1 96.12 182 GLY B O 1
ATOM 4524 N N . ILE B 1 183 ? -2.926 6.988 11.188 1 96 183 ILE B N 1
ATOM 4525 C CA . ILE B 1 183 ? -2.945 5.695 10.508 1 96 183 ILE B CA 1
ATOM 4526 C C . ILE B 1 183 ? -3.527 4.637 11.438 1 96 183 ILE B C 1
ATOM 4528 O O . ILE B 1 183 ? -4.363 3.828 11.023 1 96 183 ILE B O 1
ATOM 4532 N N . TYR B 1 184 ? -3.084 4.645 12.719 1 96.31 184 TYR B N 1
ATOM 4533 C CA . TYR B 1 184 ? -3.625 3.705 13.695 1 96.31 184 TYR B CA 1
ATOM 4534 C C . TYR B 1 184 ? -5.125 3.898 13.859 1 96.31 184 TYR B C 1
ATOM 4536 O O . TYR B 1 184 ? -5.879 2.924 13.938 1 96.31 184 TYR B O 1
ATOM 4544 N N . SER B 1 185 ? -5.539 5.105 13.859 1 95.44 185 SER B N 1
ATOM 4545 C CA . SER B 1 185 ? -6.957 5.422 14.016 1 95.44 185 SER B CA 1
ATOM 4546 C C . SER B 1 185 ? -7.777 4.871 12.859 1 95.44 185 SER B C 1
ATOM 4548 O O . SER B 1 185 ? -8.797 4.215 13.062 1 95.44 185 SER B O 1
ATOM 4550 N N . ILE B 1 186 ? -7.344 5.129 11.625 1 91.31 186 ILE B N 1
ATOM 4551 C CA . ILE B 1 186 ? -8.047 4.66 10.438 1 91.31 186 ILE B CA 1
ATOM 4552 C C . ILE B 1 186 ? -8.062 3.135 10.414 1 91.31 186 ILE B C 1
ATOM 4554 O O . ILE B 1 186 ? -9 2.523 9.898 1 91.31 186 ILE B O 1
ATOM 4558 N N . SER B 1 187 ? -7.086 2.488 11.078 1 91.88 187 SER B N 1
ATOM 4559 C CA . SER B 1 187 ? -6.938 1.036 11.102 1 91.88 187 SER B CA 1
ATOM 4560 C C . SER B 1 187 ? -7.652 0.429 12.312 1 91.88 187 SER B C 1
ATOM 4562 O O . SER B 1 187 ? -7.43 -0.735 12.648 1 91.88 187 SER B O 1
ATOM 4564 N N . ASP B 1 188 ? -8.367 1.206 13.047 1 91 188 ASP B N 1
ATOM 4565 C CA . ASP B 1 188 ? -9.156 0.803 14.211 1 91 188 ASP B CA 1
ATOM 4566 C C . ASP B 1 188 ? -8.258 0.373 15.367 1 91 188 ASP B C 1
ATOM 4568 O O . ASP B 1 188 ? -8.641 -0.472 16.172 1 91 188 ASP B O 1
ATOM 4572 N N . MET B 1 189 ? -7.059 0.769 15.344 1 94.38 189 MET B N 1
ATOM 4573 C CA . MET B 1 189 ? -6.137 0.58 16.453 1 94.38 189 MET B CA 1
ATOM 4574 C C . MET B 1 189 ? -6.164 1.782 17.391 1 94.38 189 MET B C 1
ATOM 4576 O O . MET B 1 189 ? -5.145 2.447 17.594 1 94.38 189 MET B O 1
ATOM 4580 N N . HIS B 1 190 ? -7.281 2.002 18.016 1 96.31 190 HIS B N 1
ATOM 4581 C CA . HIS B 1 190 ? -7.598 3.227 18.75 1 96.31 190 HIS B CA 1
ATOM 4582 C C . HIS B 1 190 ? -6.758 3.348 20.016 1 96.31 190 HIS B C 1
ATOM 4584 O O . HIS B 1 190 ? -6.328 4.445 20.375 1 96.31 190 HIS B O 1
ATOM 4590 N N . GLU B 1 191 ? -6.508 2.223 20.641 1 96.19 191 GLU B N 1
ATOM 4591 C CA . GLU B 1 191 ? -5.727 2.279 21.875 1 96.19 191 GLU B CA 1
ATOM 4592 C C . GLU B 1 191 ? -4.297 2.736 21.609 1 96.19 191 GLU B C 1
ATOM 4594 O O . GLU B 1 191 ? -3.76 3.576 22.328 1 96.19 191 GLU B O 1
ATOM 4599 N N . GLN B 1 192 ? -3.744 2.184 20.547 1 95.88 192 GLN B N 1
ATOM 4600 C CA . GLN B 1 192 ? -2.4 2.6 20.156 1 95.88 192 GLN B CA 1
ATOM 4601 C C . GLN B 1 192 ? -2.385 4.062 19.719 1 95.88 192 GLN B C 1
ATOM 4603 O O . GLN B 1 192 ? -1.447 4.797 20.016 1 95.88 192 GLN B O 1
ATOM 4608 N N . ALA B 1 193 ? -3.371 4.477 18.969 1 97.38 193 ALA B N 1
ATOM 4609 C CA . ALA B 1 193 ? -3.486 5.867 18.547 1 97.38 193 ALA B CA 1
ATOM 4610 C C . ALA B 1 193 ? -3.545 6.809 19.734 1 97.38 193 ALA B C 1
ATOM 4612 O O . ALA B 1 193 ? -2.828 7.812 19.781 1 97.38 193 ALA B O 1
ATOM 4613 N N . LYS B 1 194 ? -4.324 6.449 20.719 1 97.56 194 LYS B N 1
ATOM 4614 C CA . LYS B 1 194 ? -4.5 7.281 21.906 1 97.56 194 LYS B CA 1
ATOM 4615 C C . LYS B 1 194 ? -3.201 7.387 22.703 1 97.56 194 LYS B C 1
ATOM 4617 O O . LYS B 1 194 ? -2.893 8.445 23.266 1 97.56 194 LYS B O 1
ATOM 4622 N N . GLU B 1 195 ? -2.494 6.32 22.797 1 97.19 195 GLU B N 1
ATOM 4623 C CA . GLU B 1 195 ? -1.209 6.355 23.484 1 97.19 195 GLU B CA 1
ATOM 4624 C C . GLU B 1 195 ? -0.275 7.391 22.859 1 97.19 195 GLU B C 1
ATOM 4626 O O . GLU B 1 195 ? 0.348 8.18 23.578 1 97.19 195 GLU B O 1
ATOM 4631 N N . ILE B 1 196 ? -0.222 7.418 21.578 1 97.75 196 ILE B N 1
ATOM 4632 C CA . ILE B 1 196 ? 0.628 8.367 20.875 1 97.75 196 ILE B CA 1
ATOM 4633 C C . ILE B 1 196 ? 0.102 9.789 21.078 1 97.75 196 ILE B C 1
ATOM 4635 O O . ILE B 1 196 ? 0.872 10.703 21.359 1 97.75 196 ILE B O 1
ATOM 4639 N N . MET B 1 197 ? -1.148 9.969 20.953 1 97.69 197 MET B N 1
ATOM 4640 C CA . MET B 1 197 ? -1.759 11.289 21.062 1 97.69 197 MET B CA 1
ATOM 4641 C C . MET B 1 197 ? -1.548 11.875 22.453 1 97.69 197 MET B C 1
ATOM 4643 O O . MET B 1 197 ? -1.272 13.062 22.594 1 97.69 197 MET B O 1
ATOM 4647 N N . ASN B 1 198 ? -1.676 11.016 23.422 1 96.88 198 ASN B N 1
ATOM 4648 C CA . ASN B 1 198 ? -1.456 11.469 24.797 1 96.88 198 ASN B CA 1
ATOM 4649 C C . ASN B 1 198 ? -0.022 11.945 25.016 1 96.88 198 ASN B C 1
ATOM 4651 O O . ASN B 1 198 ? 0.208 12.953 25.672 1 96.88 198 ASN B O 1
ATOM 4655 N N . GLU B 1 199 ? 0.903 11.242 24.484 1 97.19 199 GLU B N 1
ATOM 4656 C CA . GLU B 1 199 ? 2.293 11.68 24.547 1 97.19 199 GLU B CA 1
ATOM 4657 C C . GLU B 1 199 ? 2.492 13 23.812 1 97.19 199 GLU B C 1
ATOM 4659 O O . GLU B 1 199 ? 3.225 13.875 24.281 1 97.19 199 GLU B O 1
ATOM 4664 N N . ASN B 1 200 ? 1.812 13.141 22.703 1 97.88 200 ASN B N 1
ATOM 4665 C CA . ASN B 1 200 ? 1.944 14.344 21.891 1 97.88 200 ASN B CA 1
ATOM 4666 C C . ASN B 1 200 ? 1.364 15.57 22.594 1 97.88 200 ASN B C 1
ATOM 4668 O O . ASN B 1 200 ? 1.858 16.688 22.422 1 97.88 200 ASN B O 1
ATOM 4672 N N . VAL B 1 201 ? 0.323 15.383 23.375 1 96.25 201 VAL B N 1
ATOM 4673 C CA . VAL B 1 201 ? -0.267 16.484 24.125 1 96.25 201 VAL B CA 1
ATOM 4674 C C . VAL B 1 201 ? 0.773 17.094 25.062 1 96.25 201 VAL B C 1
ATOM 4676 O O . VAL B 1 201 ? 0.911 18.312 25.141 1 96.25 201 VAL B O 1
ATOM 4679 N N . SER B 1 202 ? 1.496 16.266 25.656 1 95.31 202 SER B N 1
ATOM 4680 C CA . SER B 1 202 ? 2.533 16.719 26.578 1 95.31 202 SER B CA 1
ATOM 4681 C C . SER B 1 202 ? 3.691 17.375 25.828 1 95.31 202 SER B C 1
ATOM 4683 O O . SER B 1 202 ? 4.18 18.438 26.219 1 95.31 202 SER B O 1
ATOM 4685 N N . LEU B 1 203 ? 4.039 16.812 24.719 1 95.56 203 LEU B N 1
ATOM 4686 C CA . LEU B 1 203 ? 5.18 17.281 23.938 1 95.56 203 LEU B CA 1
ATOM 4687 C C . LEU B 1 203 ? 4.859 18.625 23.266 1 95.56 203 LEU B C 1
ATOM 4689 O O . LEU B 1 203 ? 5.762 19.422 23 1 95.56 203 LEU B O 1
ATOM 4693 N N . SER B 1 204 ? 3.592 18.891 23.016 1 95.88 204 SER B N 1
ATOM 4694 C CA . SER B 1 204 ? 3.217 20.031 22.188 1 95.88 204 SER B CA 1
ATOM 4695 C C . SER B 1 204 ? 2.924 21.266 23.031 1 95.88 204 SER B C 1
ATOM 4697 O O . SER B 1 204 ? 2.504 22.312 22.516 1 95.88 204 SER B O 1
ATOM 4699 N N . ASN B 1 205 ? 3.164 21.25 24.281 1 93 205 ASN B N 1
ATOM 4700 C CA . ASN B 1 205 ? 2.84 22.344 25.172 1 93 205 ASN B CA 1
ATOM 4701 C C . ASN B 1 205 ? 3.518 23.641 24.75 1 93 205 ASN B C 1
ATOM 4703 O O . ASN B 1 205 ? 2.955 24.734 24.906 1 93 205 ASN B O 1
ATOM 4707 N N . ASP B 1 206 ? 4.691 23.531 24.203 1 92.06 206 ASP B N 1
ATOM 4708 C CA . ASP B 1 206 ? 5.434 24.719 23.781 1 92.06 206 ASP B CA 1
ATOM 4709 C C . ASP B 1 206 ? 5.273 24.953 22.281 1 92.06 206 ASP B C 1
ATOM 4711 O O . ASP B 1 206 ? 5.98 25.766 21.688 1 92.06 206 ASP B O 1
ATOM 4715 N N . TYR B 1 207 ? 4.418 24.219 21.672 1 92 207 TYR B N 1
ATOM 4716 C CA . TYR B 1 207 ? 4.191 24.312 20.234 1 92 207 TYR B CA 1
ATOM 4717 C C . TYR B 1 207 ? 2.701 24.422 19.922 1 92 207 TYR B C 1
ATOM 4719 O O . TYR B 1 207 ? 2.061 23.438 19.547 1 92 207 TYR B O 1
ATOM 4727 N N . PRO B 1 208 ? 2.176 25.594 19.984 1 91.06 208 PRO B N 1
ATOM 4728 C CA . PRO B 1 208 ? 0.727 25.797 19.938 1 91.06 208 PRO B CA 1
ATOM 4729 C C . PRO B 1 208 ? 0.101 25.234 18.656 1 91.06 208 PRO B C 1
ATOM 4731 O O . PRO B 1 208 ? -0.969 24.625 18.703 1 91.06 208 PRO B O 1
ATOM 4734 N N . TYR B 1 209 ? 0.699 25.484 17.531 1 90.62 209 TYR B N 1
ATOM 4735 C CA . TYR B 1 209 ? 0.121 25 16.297 1 90.62 209 TYR B CA 1
ATOM 4736 C C . TYR B 1 209 ? 0.111 23.469 16.266 1 90.62 209 TYR B C 1
ATOM 4738 O O . TYR B 1 209 ? -0.877 22.859 15.859 1 90.62 209 TYR B O 1
ATOM 4746 N N . ALA B 1 210 ? 1.239 22.875 16.688 1 92.75 210 ALA B N 1
ATOM 4747 C CA . ALA B 1 210 ? 1.306 21.422 16.766 1 92.75 210 ALA B CA 1
ATOM 4748 C C . ALA B 1 210 ? 0.234 20.859 17.703 1 92.75 210 ALA B C 1
ATOM 4750 O O . ALA B 1 210 ? -0.374 19.828 17.422 1 92.75 210 ALA B O 1
ATOM 4751 N N . LYS B 1 211 ? 0.009 21.578 18.766 1 94.12 211 LYS B N 1
ATOM 4752 C CA . LYS B 1 211 ? -1.008 21.156 19.719 1 94.12 211 LYS B CA 1
ATOM 4753 C C . LYS B 1 211 ? -2.396 21.156 19.094 1 94.12 211 LYS B C 1
ATOM 4755 O O . LYS B 1 211 ? -3.199 20.266 19.328 1 94.12 211 LYS B O 1
ATOM 4760 N N . GLN B 1 212 ? -2.625 22.172 18.297 1 94.31 212 GLN B N 1
ATOM 4761 C CA . GLN B 1 212 ? -3.898 22.266 17.594 1 94.31 212 GLN B CA 1
ATOM 4762 C C . GLN B 1 212 ? -4.113 21.047 16.703 1 94.31 212 GLN B C 1
ATOM 4764 O O . GLN B 1 212 ? -5.219 20.5 16.641 1 94.31 212 GLN B O 1
ATOM 4769 N N . LEU B 1 213 ? -3.119 20.641 16.062 1 94.94 213 LEU B N 1
ATOM 4770 C CA . LEU B 1 213 ? -3.199 19.484 15.164 1 94.94 213 LEU B CA 1
ATOM 4771 C C . LEU B 1 213 ? -3.441 18.203 15.961 1 94.94 213 LEU B C 1
ATOM 4773 O O . LEU B 1 213 ? -4.215 17.344 15.531 1 94.94 213 LEU B O 1
ATOM 4777 N N . VAL B 1 214 ? -2.764 18.062 17.047 1 97 214 VAL B N 1
ATOM 4778 C CA . VAL B 1 214 ? -2.914 16.891 17.906 1 97 214 VAL B CA 1
ATOM 4779 C C . VAL B 1 214 ? -4.355 16.797 18.406 1 97 214 VAL B C 1
ATOM 4781 O O . VAL B 1 214 ? -4.965 15.719 18.344 1 97 214 VAL B O 1
ATOM 4784 N N . ILE B 1 215 ? -4.902 17.906 18.828 1 96.5 215 ILE B N 1
ATOM 4785 C CA . ILE B 1 215 ? -6.27 17.938 19.328 1 96.5 215 ILE B CA 1
ATOM 4786 C C . ILE B 1 215 ? -7.246 17.562 18.219 1 96.5 215 ILE B C 1
ATOM 4788 O O . ILE B 1 215 ? -8.227 16.859 18.453 1 96.5 215 ILE B O 1
ATOM 4792 N N . ASN B 1 216 ? -6.969 18.062 17.094 1 96.31 216 ASN B N 1
ATOM 4793 C CA . ASN B 1 216 ? -7.797 17.703 15.945 1 96.31 216 ASN B CA 1
ATOM 4794 C C . ASN B 1 216 ? -7.793 16.188 15.711 1 96.31 216 ASN B C 1
ATOM 4796 O O . ASN B 1 216 ? -8.844 15.594 15.492 1 96.31 216 ASN B O 1
ATOM 4800 N N . THR B 1 217 ? -6.66 15.609 15.773 1 97.12 217 THR B N 1
ATOM 4801 C CA . THR B 1 217 ? -6.523 14.164 15.57 1 97.12 217 THR B CA 1
ATOM 4802 C C . THR B 1 217 ? -7.234 13.398 16.672 1 97.12 217 THR B C 1
ATOM 4804 O O . THR B 1 217 ? -7.859 12.367 16.422 1 97.12 217 THR B O 1
ATOM 4807 N N . MET B 1 218 ? -7.172 13.906 17.844 1 97.94 218 MET B N 1
ATOM 4808 C CA . MET B 1 218 ? -7.887 13.297 18.969 1 97.94 218 MET B CA 1
ATOM 4809 C C . MET B 1 218 ? -9.391 13.328 18.734 1 97.94 218 MET B C 1
ATOM 4811 O O . MET B 1 218 ? -10.086 12.352 19 1 97.94 218 MET B O 1
ATOM 4815 N N . GLY B 1 219 ? -9.844 14.461 18.25 1 98.12 219 GLY B N 1
ATOM 4816 C CA . GLY B 1 219 ? -11.258 14.57 17.922 1 98.12 219 GLY B CA 1
ATOM 4817 C C . GLY B 1 219 ? -11.711 13.578 16.859 1 98.12 219 GLY B C 1
ATOM 4818 O O . GLY B 1 219 ? -12.734 12.914 17.016 1 98.12 219 GLY B O 1
ATOM 4819 N N . ILE B 1 220 ? -10.945 13.453 15.82 1 96.94 220 ILE B N 1
ATOM 4820 C CA . ILE B 1 220 ? -11.258 12.539 14.727 1 96.94 220 ILE B CA 1
ATOM 4821 C C . ILE B 1 220 ? -11.281 11.102 15.242 1 96.94 220 ILE B C 1
ATOM 4823 O O . ILE B 1 220 ? -12.18 10.328 14.906 1 96.94 220 ILE B O 1
ATOM 4827 N N . ASN B 1 221 ? -10.281 10.742 16.031 1 98 221 ASN B N 1
ATOM 4828 C CA . ASN B 1 221 ? -10.234 9.398 16.609 1 98 221 ASN B CA 1
ATOM 4829 C C . ASN B 1 221 ? -11.438 9.117 17.5 1 98 221 ASN B C 1
ATOM 4831 O O . ASN B 1 221 ? -12.023 8.039 17.438 1 98 221 ASN B O 1
ATOM 4835 N N . ALA B 1 222 ? -11.773 10.078 18.328 1 98.19 222 ALA B N 1
ATOM 4836 C CA . ALA B 1 222 ? -12.938 9.922 19.188 1 98.19 222 ALA B CA 1
ATOM 4837 C C . ALA B 1 222 ? -14.211 9.719 18.359 1 98.19 222 ALA B C 1
ATOM 4839 O O . ALA B 1 222 ? -15.062 8.906 18.719 1 98.19 222 ALA B O 1
ATOM 4840 N N . TYR B 1 223 ? -14.336 10.469 17.328 1 97.44 223 TYR B N 1
ATOM 4841 C CA . TYR B 1 223 ? -15.477 10.328 16.422 1 97.44 223 TYR B CA 1
ATOM 4842 C C . TYR B 1 223 ? -15.547 8.914 15.852 1 97.44 223 TYR B C 1
ATOM 4844 O O . TYR B 1 223 ? -16.609 8.297 15.82 1 97.44 223 TYR B O 1
ATOM 4852 N N . ARG B 1 224 ? -14.438 8.367 15.477 1 94.25 224 ARG B N 1
ATOM 4853 C CA . ARG B 1 224 ? -14.375 7.035 14.891 1 94.25 224 ARG B CA 1
ATOM 4854 C C . ARG B 1 224 ? -14.742 5.969 15.914 1 94.25 224 ARG B C 1
ATOM 4856 O O . ARG B 1 224 ? -15.32 4.938 15.57 1 94.25 224 ARG B O 1
ATOM 4863 N N . GLU B 1 225 ? -14.445 6.277 17.141 1 96.19 225 GLU B N 1
ATOM 4864 C CA . GLU B 1 225 ? -14.805 5.367 18.219 1 96.19 225 GLU B CA 1
ATOM 4865 C C . GLU B 1 225 ? -16.266 5.555 18.641 1 96.19 225 GLU B C 1
ATOM 4867 O O . GLU B 1 225 ? -16.734 4.922 19.594 1 96.19 225 GLU B O 1
ATOM 4872 N N . LYS B 1 226 ? -16.953 6.469 18 1 94.88 226 LYS B N 1
ATOM 4873 C CA . LYS B 1 226 ? -18.359 6.797 18.25 1 94.88 226 LYS B CA 1
ATOM 4874 C C . LYS B 1 226 ? -18.531 7.434 19.641 1 94.88 226 LYS B C 1
ATOM 4876 O O . LYS B 1 226 ? -19.578 7.305 20.25 1 94.88 226 LYS B O 1
ATOM 4881 N N . ASP B 1 227 ? -17.438 7.859 20.188 1 97.38 227 ASP B N 1
ATOM 4882 C CA . ASP B 1 227 ? -17.531 8.727 21.359 1 97.38 227 ASP B CA 1
ATOM 4883 C C . ASP B 1 227 ? -17.766 10.18 20.953 1 97.38 227 ASP B C 1
ATOM 4885 O O . ASP B 1 227 ? -16.859 11.008 21.047 1 97.38 227 ASP B O 1
ATOM 4889 N N . PHE B 1 228 ? -18.922 10.516 20.625 1 97.75 228 PHE B N 1
ATOM 4890 C CA . PHE B 1 228 ? -19.281 11.766 19.969 1 97.75 228 PHE B CA 1
ATOM 4891 C C . PHE B 1 228 ? -19.172 12.938 20.938 1 97.75 228 PHE B C 1
ATOM 4893 O O . PHE B 1 228 ? -18.797 14.047 20.547 1 97.75 228 PHE B O 1
ATOM 4900 N N . GLU B 1 229 ? -19.469 12.672 22.188 1 98.25 229 GLU B N 1
ATOM 4901 C CA . GLU B 1 229 ? -19.359 13.75 23.172 1 98.25 229 GLU B CA 1
ATOM 4902 C C . GLU B 1 229 ? -17.922 14.195 23.344 1 98.25 229 GLU B C 1
ATOM 4904 O O . GLU B 1 229 ? -17.641 15.398 23.406 1 98.25 229 GLU B O 1
ATOM 4909 N N . LYS B 1 230 ? -17.047 13.242 23.391 1 97.81 230 LYS B N 1
ATOM 4910 C CA . LYS B 1 230 ? -15.625 13.578 23.484 1 97.81 230 LYS B CA 1
ATOM 4911 C C . LYS B 1 230 ? -15.133 14.266 22.219 1 97.81 230 LYS B C 1
ATOM 4913 O O . LYS B 1 230 ? -14.352 15.211 22.281 1 97.81 230 LYS B O 1
ATOM 4918 N N . ALA B 1 231 ? -15.484 13.727 21.062 1 98.44 231 ALA B N 1
ATOM 4919 C CA . ALA B 1 231 ? -15.133 14.359 19.781 1 98.44 231 ALA B CA 1
ATOM 4920 C C . ALA B 1 231 ? -15.578 15.812 19.75 1 98.44 231 ALA B C 1
ATOM 4922 O O . ALA B 1 231 ? -14.805 16.703 19.375 1 98.44 231 ALA B O 1
ATOM 4923 N N . LYS B 1 232 ? -16.781 16.031 20.172 1 98.56 232 LYS B N 1
ATOM 4924 C CA . LYS B 1 232 ? -17.328 17.375 20.234 1 98.56 232 LYS B CA 1
ATOM 4925 C C . LYS B 1 232 ? -16.438 18.297 21.078 1 98.56 232 LYS B C 1
ATOM 4927 O O . LYS B 1 232 ? -16.109 19.406 20.641 1 98.56 232 LYS B O 1
ATOM 4932 N N . SER B 1 233 ? -16.094 17.797 22.234 1 98.25 233 SER B N 1
ATOM 4933 C CA . SER B 1 233 ? -15.273 18.594 23.141 1 98.25 233 SER B CA 1
ATOM 4934 C C . SER B 1 233 ? -13.945 18.984 22.5 1 98.25 233 SER B C 1
ATOM 4936 O O . SER B 1 233 ? -13.5 20.125 22.641 1 98.25 233 SER B O 1
ATOM 4938 N N . TYR B 1 234 ? -13.305 18.062 21.828 1 97.75 234 TYR B N 1
ATOM 4939 C CA . TYR B 1 234 ? -12.031 18.344 21.188 1 97.75 234 TYR B CA 1
ATOM 4940 C C . TYR B 1 234 ? -12.188 19.375 20.078 1 97.75 234 TYR B C 1
ATOM 4942 O O . TYR B 1 234 ? -11.383 20.297 19.969 1 97.75 234 TYR B O 1
ATOM 4950 N N . PHE B 1 235 ? -13.203 19.25 19.234 1 97.88 235 PHE B N 1
ATOM 4951 C CA . PHE B 1 235 ? -13.398 20.172 18.125 1 97.88 235 PHE B CA 1
ATOM 4952 C C . PHE B 1 235 ? -13.781 21.562 18.641 1 97.88 235 PHE B C 1
ATOM 4954 O O . PHE B 1 235 ? -13.383 22.578 18.062 1 97.88 235 PHE B O 1
ATOM 4961 N N . GLU B 1 236 ? -14.539 21.547 19.75 1 97.44 236 GLU B N 1
ATOM 4962 C CA . GLU B 1 236 ? -14.859 22.828 20.375 1 97.44 236 GLU B CA 1
ATOM 4963 C C . GLU B 1 236 ? -13.602 23.547 20.859 1 97.44 236 GLU B C 1
ATOM 4965 O O . GLU B 1 236 ? -13.469 24.75 20.703 1 97.44 236 GLU B O 1
ATOM 4970 N N . GLN B 1 237 ? -12.766 22.797 21.453 1 95.06 237 GLN B N 1
ATOM 4971 C CA . GLN B 1 237 ? -11.492 23.359 21.891 1 95.06 237 GLN B CA 1
ATOM 4972 C C . GLN B 1 237 ? -10.727 23.953 20.719 1 95.06 237 GLN B C 1
ATOM 4974 O O . GLN B 1 237 ? -10.133 25.031 20.844 1 95.06 237 GLN B O 1
ATOM 4979 N N . ASN B 1 238 ? -10.727 23.328 19.594 1 94.19 238 ASN B N 1
ATOM 4980 C CA . ASN B 1 238 ? -10 23.766 18.422 1 94.19 238 ASN B CA 1
ATOM 4981 C C . ASN B 1 238 ? -10.625 25.016 17.812 1 94.19 238 ASN B C 1
ATOM 4983 O O . ASN B 1 238 ? -9.914 25.922 17.359 1 94.19 238 ASN B O 1
ATOM 4987 N N . THR B 1 239 ? -11.898 25.062 17.734 1 94.38 239 THR B N 1
ATOM 4988 C CA . THR B 1 239 ? -12.578 26.203 17.109 1 94.38 239 THR B CA 1
ATOM 4989 C C . THR B 1 239 ? -12.516 27.422 18.016 1 94.38 239 THR B C 1
ATOM 4991 O O . THR B 1 239 ? -12.672 28.562 17.547 1 94.38 239 THR B O 1
ATOM 4994 N N . SER B 1 240 ? -12.289 27.234 19.281 1 91.12 240 SER B N 1
ATOM 4995 C CA . SER B 1 240 ? -12.281 28.328 20.234 1 91.12 240 SER B CA 1
ATOM 4996 C C . SER B 1 240 ? -10.914 28.984 20.328 1 91.12 240 SER B C 1
ATOM 4998 O O . SER B 1 240 ? -10.766 30.047 20.922 1 91.12 240 SER B O 1
ATOM 5000 N N . ALA B 1 241 ? -9.953 28.359 19.734 1 86.25 241 ALA B N 1
ATOM 5001 C CA . ALA B 1 241 ? -8.602 28.922 19.781 1 86.25 241 ALA B CA 1
ATOM 5002 C C . ALA B 1 241 ? -8.477 30.109 18.844 1 86.25 241 ALA B C 1
ATOM 5004 O O . ALA B 1 241 ? -8.305 29.953 17.625 1 86.25 241 ALA B O 1
ATOM 5005 N N . ASP B 1 242 ? -8.391 31.312 19.281 1 83.38 242 ASP B N 1
ATOM 5006 C CA . ASP B 1 242 ? -8.398 32.531 18.5 1 83.38 242 ASP B CA 1
ATOM 5007 C C . ASP B 1 242 ? -7.07 32.719 17.766 1 83.38 242 ASP B C 1
ATOM 5009 O O . ASP B 1 242 ? -7.023 33.375 16.719 1 83.38 242 ASP B O 1
ATOM 5013 N N . GLU B 1 243 ? -6.09 32.125 18.344 1 87.12 243 GLU B N 1
ATOM 5014 C CA . GLU B 1 243 ? -4.738 32.312 17.828 1 87.12 243 GLU B CA 1
ATOM 5015 C C . GLU B 1 243 ? -4.617 31.797 16.391 1 87.12 243 GLU B C 1
ATOM 5017 O O . GLU B 1 243 ? -3.75 32.25 15.633 1 87.12 243 GLU B O 1
ATOM 5022 N N . PHE B 1 244 ? -5.477 30.953 15.977 1 87.94 244 PHE B N 1
ATOM 5023 C CA . PHE B 1 244 ? -5.309 30.312 14.68 1 87.94 244 PHE B CA 1
ATOM 5024 C C . PHE B 1 244 ? -6.504 30.609 13.781 1 87.94 244 PHE B C 1
ATOM 5026 O O . PHE B 1 244 ? -6.75 29.875 12.82 1 87.94 244 PHE B O 1
ATOM 5033 N N . THR B 1 245 ? -7.184 31.594 14.125 1 85.44 245 THR B N 1
ATOM 5034 C CA . THR B 1 245 ? -8.273 32.031 13.266 1 85.44 245 THR B CA 1
ATOM 5035 C C . THR B 1 245 ? -7.785 32.25 11.836 1 85.44 245 THR B C 1
ATOM 5037 O O . THR B 1 245 ? -6.738 32.875 11.625 1 85.44 245 THR B O 1
ATOM 5040 N N . GLY B 1 246 ? -8.484 31.672 10.891 1 86.12 246 GLY B N 1
ATOM 5041 C CA . GLY B 1 246 ? -8.102 31.797 9.492 1 86.12 246 GLY B CA 1
ATOM 5042 C C . GLY B 1 246 ? -7.277 30.625 8.992 1 86.12 246 GLY B C 1
ATOM 5043 O O . GLY B 1 246 ? -7.082 30.469 7.785 1 86.12 246 GLY B O 1
ATOM 5044 N N . TYR B 1 247 ? -6.75 29.859 9.859 1 86.88 247 TYR B N 1
ATOM 5045 C CA . TYR B 1 247 ? -6.016 28.672 9.453 1 86.88 247 TYR B CA 1
ATOM 5046 C C . TYR B 1 247 ? -6.965 27.562 9.031 1 86.88 247 TYR B C 1
ATOM 5048 O O . TYR B 1 247 ? -8.094 27.469 9.531 1 86.88 247 TYR B O 1
ATOM 5056 N N . PHE B 1 248 ? -6.488 26.781 8.172 1 87.94 248 PHE B N 1
ATOM 5057 C CA . PHE B 1 248 ? -7.336 25.734 7.621 1 87.94 248 PHE B CA 1
ATOM 5058 C C . PHE B 1 248 ? -7.738 24.734 8.703 1 87.94 248 PHE B C 1
ATOM 5060 O O . PHE B 1 248 ? -8.852 24.203 8.68 1 87.94 248 PHE B O 1
ATOM 5067 N N . VAL B 1 249 ? -6.84 24.484 9.664 1 88.75 249 VAL B N 1
ATOM 5068 C CA . VAL B 1 249 ? -7.125 23.531 10.727 1 88.75 249 VAL B CA 1
ATOM 5069 C C . VAL B 1 249 ? -8.391 23.938 11.469 1 88.75 249 VAL B C 1
ATOM 5071 O O . VAL B 1 249 ? -9.172 23.094 11.906 1 88.75 249 VAL B O 1
ATOM 5074 N N . VAL B 1 250 ? -8.648 25.188 11.594 1 91.94 250 VAL B N 1
ATOM 5075 C CA . VAL B 1 250 ? -9.844 25.688 12.273 1 91.94 250 VAL B CA 1
ATOM 5076 C C . VAL B 1 250 ? -11.062 25.484 11.383 1 91.94 250 VAL B C 1
ATOM 5078 O O . VAL B 1 250 ? -12.141 25.125 11.867 1 91.94 250 VAL B O 1
ATOM 5081 N N . ALA B 1 251 ? -10.906 25.75 10.086 1 93.19 251 ALA B N 1
ATOM 5082 C CA . ALA B 1 251 ? -11.984 25.484 9.133 1 93.19 251 ALA B CA 1
ATOM 5083 C C . ALA B 1 251 ? -12.422 24.031 9.195 1 93.19 251 ALA B C 1
ATOM 5085 O O . ALA B 1 251 ? -13.617 23.734 9.234 1 93.19 251 ALA B O 1
ATOM 5086 N N . GLN B 1 252 ? -11.469 23.172 9.234 1 94.56 252 GLN B N 1
ATOM 5087 C CA . GLN B 1 252 ? -11.727 21.75 9.344 1 94.56 252 GLN B CA 1
ATOM 5088 C C . GLN B 1 252 ? -12.453 21.422 10.648 1 94.56 252 GLN B C 1
ATOM 5090 O O . GLN B 1 252 ? -13.352 20.578 10.672 1 94.56 252 GLN B O 1
ATOM 5095 N N . ALA B 1 253 ? -12 22.047 11.648 1 96.06 253 ALA B N 1
ATOM 5096 C CA . ALA B 1 253 ? -12.602 21.797 12.961 1 96.06 253 ALA B CA 1
ATOM 5097 C C . ALA B 1 253 ? -14.07 22.219 12.977 1 96.06 253 ALA B C 1
ATOM 5099 O O . ALA B 1 253 ? -14.898 21.547 13.594 1 96.06 253 ALA B O 1
ATOM 5100 N N . HIS B 1 254 ? -14.391 23.312 12.328 1 97.31 254 HIS B N 1
ATOM 5101 C CA . HIS B 1 254 ? -15.781 23.719 12.227 1 97.31 254 HIS B CA 1
ATOM 5102 C C . HIS B 1 254 ? -16.609 22.672 11.508 1 97.31 254 HIS B C 1
ATOM 5104 O O . HIS B 1 254 ? -17.734 22.359 11.938 1 97.31 254 HIS B O 1
ATOM 5110 N N . TYR B 1 255 ? -16.109 22.172 10.492 1 97.88 255 TYR B N 1
ATOM 5111 C CA . TYR B 1 255 ? -16.797 21.109 9.773 1 97.88 255 TYR B CA 1
ATOM 5112 C C . TYR B 1 255 ? -17.016 19.891 10.672 1 97.88 255 TYR B C 1
ATOM 5114 O O . TYR B 1 255 ? -18.109 19.344 10.734 1 97.88 255 TYR B O 1
ATOM 5122 N N . CYS B 1 256 ? -15.945 19.438 11.305 1 97.88 256 CYS B N 1
ATOM 5123 C CA . CYS B 1 256 ? -16.016 18.266 12.156 1 97.88 256 CYS B CA 1
ATOM 5124 C C . CYS B 1 256 ? -17 18.484 13.312 1 97.88 256 CYS B C 1
ATOM 5126 O O . CYS B 1 256 ? -17.75 17.578 13.672 1 97.88 256 CYS B O 1
ATOM 5128 N N . LEU B 1 257 ? -16.938 19.688 13.82 1 98.25 257 LEU B N 1
ATOM 5129 C CA . LEU B 1 257 ? -17.875 20.016 14.898 1 98.25 257 LEU B CA 1
ATOM 5130 C C . LEU B 1 257 ? -19.312 19.984 14.406 1 98.25 257 LEU B C 1
ATOM 5132 O O . LEU B 1 257 ? -20.188 19.438 15.078 1 98.25 257 LEU B O 1
ATOM 5136 N N . ALA B 1 258 ? -19.578 20.531 13.266 1 98.38 258 ALA B N 1
ATOM 5137 C CA . ALA B 1 258 ? -20.906 20.469 12.68 1 98.38 258 ALA B CA 1
ATOM 5138 C C . ALA B 1 258 ? -21.375 19.016 12.523 1 98.38 258 ALA B C 1
ATOM 5140 O O . ALA B 1 258 ? -22.484 18.672 12.906 1 98.38 258 ALA B O 1
ATOM 5141 N N . ARG B 1 259 ? -20.484 18.234 12.008 1 97.19 259 ARG B N 1
ATOM 5142 C CA . ARG B 1 259 ? -20.781 16.828 11.758 1 97.19 259 ARG B CA 1
ATOM 5143 C C . ARG B 1 259 ? -21.172 16.109 13.055 1 97.19 259 ARG B C 1
ATOM 5145 O O . ARG B 1 259 ? -22.188 15.43 13.109 1 97.19 259 ARG B O 1
ATOM 5152 N N . VAL B 1 260 ? -20.375 16.281 14.055 1 98.06 260 VAL B N 1
ATOM 5153 C CA . VAL B 1 260 ? -20.609 15.594 15.312 1 98.06 260 VAL B CA 1
ATOM 5154 C C . VAL B 1 260 ? -21.891 16.125 15.969 1 98.06 260 VAL B C 1
ATOM 5156 O O . VAL B 1 260 ? -22.656 15.375 16.562 1 98.06 260 VAL B O 1
ATOM 5159 N N . LEU B 1 261 ? -22.141 17.375 15.852 1 98.25 261 LEU B N 1
ATOM 5160 C CA . LEU B 1 261 ? -23.359 17.969 16.406 1 98.25 261 LEU B CA 1
ATOM 5161 C C . LEU B 1 261 ? -24.594 17.422 15.719 1 98.25 261 LEU B C 1
ATOM 5163 O O . LEU B 1 261 ? -25.609 17.156 16.375 1 98.25 261 LEU B O 1
ATOM 5167 N N . PHE B 1 262 ? -24.547 17.25 14.43 1 96.62 262 PHE B N 1
ATOM 5168 C CA . PHE B 1 262 ? -25.656 16.656 13.703 1 96.62 262 PHE B CA 1
ATOM 5169 C C . PHE B 1 262 ? -25.938 15.25 14.195 1 96.62 262 PHE B C 1
ATOM 5171 O O . PHE B 1 262 ? -27.094 14.883 14.422 1 96.62 262 PHE B O 1
ATOM 5178 N N . VAL B 1 263 ? -24.906 14.508 14.406 1 94.56 263 VAL B N 1
ATOM 5179 C CA . VAL B 1 263 ? -25.047 13.125 14.836 1 94.56 263 VAL B CA 1
ATOM 5180 C C . VAL B 1 263 ? -25.656 13.078 16.234 1 94.56 263 VAL B C 1
ATOM 5182 O O . VAL B 1 263 ? -26.453 12.195 16.547 1 94.56 263 VAL B O 1
ATOM 5185 N N . LEU B 1 264 ? -25.328 14.062 17.047 1 96.38 264 LEU B N 1
ATOM 5186 C CA . LEU B 1 264 ? -25.797 14.133 18.422 1 96.38 264 LEU B CA 1
ATOM 5187 C C . LEU B 1 264 ? -27.203 14.703 18.484 1 96.38 264 LEU B C 1
ATOM 5189 O O . LEU B 1 264 ? -27.844 14.703 19.547 1 96.38 264 LEU B O 1
ATOM 5193 N N . GLY B 1 265 ? -27.703 15.234 17.422 1 94.88 265 GLY B N 1
ATOM 5194 C CA . GLY B 1 265 ? -29.062 15.719 17.359 1 94.88 265 GLY B CA 1
ATOM 5195 C C . GLY B 1 265 ? -29.188 17.203 17.656 1 94.88 265 GLY B C 1
ATOM 5196 O O . GLY B 1 265 ? -30.297 17.734 17.75 1 94.88 265 GLY B O 1
ATOM 5197 N N . ASN B 1 266 ? -28.062 17.844 17.859 1 96.69 266 ASN B N 1
ATOM 5198 C CA . ASN B 1 266 ? -28.062 19.297 18.062 1 96.69 266 ASN B CA 1
ATOM 5199 C C . ASN B 1 266 ? -28.109 20.047 16.734 1 96.69 266 ASN B C 1
ATOM 5201 O O . ASN B 1 266 ? -27.141 20.734 16.391 1 96.69 266 ASN B O 1
ATOM 5205 N N . HIS B 1 267 ? -29.172 20.109 16.062 1 95.94 267 HIS B N 1
ATOM 5206 C CA . HIS B 1 267 ? -29.297 20.531 14.672 1 95.94 267 HIS B CA 1
ATOM 5207 C C . HIS B 1 267 ? -29.094 22.031 14.516 1 95.94 267 HIS B C 1
ATOM 5209 O O . HIS B 1 267 ? -28.484 22.484 13.547 1 95.94 267 HIS B O 1
ATOM 5215 N N . LYS B 1 268 ? -29.609 22.766 15.453 1 96.81 268 LYS B N 1
ATOM 5216 C CA . LYS B 1 268 ? -29.484 24.219 15.352 1 96.81 268 LYS B CA 1
ATOM 5217 C C . LYS B 1 268 ? -28.031 24.641 15.445 1 96.81 268 LYS B C 1
ATOM 5219 O O . LYS B 1 268 ? -27.547 25.375 14.586 1 96.81 268 LYS B O 1
ATOM 5224 N N . GLU B 1 269 ? -27.391 24.203 16.484 1 97.44 269 GLU B N 1
ATOM 5225 C CA . GLU B 1 269 ? -25.969 24.516 16.656 1 97.44 269 GLU B CA 1
ATOM 5226 C C . GLU B 1 269 ? -25.141 23.969 15.5 1 97.44 269 GLU B C 1
ATOM 5228 O O . GLU B 1 269 ? -24.188 24.609 15.055 1 97.44 269 GLU B O 1
ATOM 5233 N N . ALA B 1 270 ? -25.453 22.797 15.039 1 97.94 270 ALA B N 1
ATOM 5234 C CA . ALA B 1 270 ? -24.766 22.156 13.914 1 97.94 270 ALA B CA 1
ATOM 5235 C C . ALA B 1 270 ? -24.859 23.031 12.664 1 97.94 270 ALA B C 1
ATOM 5237 O O . ALA B 1 270 ? -23.875 23.188 11.938 1 97.94 270 ALA B O 1
ATOM 5238 N N . GLY B 1 271 ? -26.062 23.531 12.438 1 97.06 271 GLY B N 1
ATOM 5239 C CA . GLY B 1 271 ? -26.25 24.406 11.289 1 97.06 271 GLY B CA 1
ATOM 5240 C C . GLY B 1 271 ? -25.375 25.641 11.328 1 97.06 271 GLY B C 1
ATOM 5241 O O . GLY B 1 271 ? -24.828 26.047 10.305 1 97.06 271 GLY B O 1
ATOM 5242 N N . THR B 1 272 ? -25.25 26.219 12.508 1 97.69 272 THR B N 1
ATOM 5243 C CA . THR B 1 272 ? -24.422 27.391 12.68 1 97.69 272 THR B CA 1
ATOM 5244 C C . THR B 1 272 ? -22.953 27.062 12.375 1 97.69 272 THR B C 1
ATOM 5246 O O . THR B 1 272 ? -22.281 27.828 11.672 1 97.69 272 THR B O 1
ATOM 5249 N N . GLU B 1 273 ? -22.5 25.953 12.945 1 97.94 273 GLU B N 1
ATOM 5250 C CA . GLU B 1 273 ? -21.109 25.547 12.711 1 97.94 273 GLU B CA 1
ATOM 5251 C C . GLU B 1 273 ? -20.875 25.203 11.242 1 97.94 273 GLU B C 1
ATOM 5253 O O . GLU B 1 273 ? -19.797 25.453 10.703 1 97.94 273 GLU B O 1
ATOM 5258 N N . LEU B 1 274 ? -21.828 24.594 10.602 1 98.12 274 LEU B N 1
ATOM 5259 C CA . LEU B 1 274 ? -21.719 24.266 9.18 1 98.12 274 LEU B CA 1
ATOM 5260 C C . LEU B 1 274 ? -21.562 25.531 8.344 1 98.12 274 LEU B C 1
ATOM 5262 O O . LEU B 1 274 ? -20.781 25.578 7.398 1 98.12 274 LEU B O 1
ATOM 5266 N N . ASP B 1 275 ? -22.328 26.547 8.703 1 97.38 275 ASP B N 1
ATOM 5267 C CA . ASP B 1 275 ? -22.234 27.828 7.996 1 97.38 275 ASP B CA 1
ATOM 5268 C C . ASP B 1 275 ? -20.844 28.438 8.133 1 97.38 275 ASP B C 1
ATOM 5270 O O . ASP B 1 275 ? -20.281 28.953 7.168 1 97.38 275 ASP B O 1
ATOM 5274 N N . LYS B 1 276 ? -20.328 28.375 9.32 1 96.31 276 LYS B N 1
ATOM 5275 C CA . LYS B 1 276 ? -18.969 28.844 9.539 1 96.31 276 LYS B CA 1
ATOM 5276 C C . LYS B 1 276 ? -17.969 28.047 8.727 1 96.31 276 LYS B C 1
ATOM 5278 O O . LYS B 1 276 ? -17.031 28.609 8.148 1 96.31 276 LYS B O 1
ATOM 5283 N N . ALA B 1 277 ? -18.125 26.75 8.734 1 97.19 277 ALA B N 1
ATOM 5284 C CA . ALA B 1 277 ? -17.25 25.875 7.961 1 97.19 277 ALA B CA 1
ATOM 5285 C C . ALA B 1 277 ? -17.281 26.25 6.48 1 97.19 277 ALA B C 1
ATOM 5287 O O . ALA B 1 277 ? -16.219 26.391 5.852 1 97.19 277 ALA B O 1
ATOM 5288 N N . PHE B 1 278 ? -18.469 26.484 5.93 1 96.19 278 PHE B N 1
ATOM 5289 C CA . PHE B 1 278 ? -18.625 26.859 4.527 1 96.19 278 PHE B CA 1
ATOM 5290 C C . PHE B 1 278 ? -17.844 28.125 4.215 1 96.19 278 PHE B C 1
ATOM 5292 O O . PHE B 1 278 ? -17.125 28.188 3.213 1 96.19 278 PHE B O 1
ATOM 5299 N N . GLN B 1 279 ? -17.969 29.031 5.055 1 95 279 GLN B N 1
ATOM 5300 C CA . GLN B 1 279 ? -17.312 30.328 4.844 1 95 279 GLN B CA 1
ATOM 5301 C C . GLN B 1 279 ? -15.797 30.188 4.883 1 95 279 GLN B C 1
ATOM 5303 O O . GLN B 1 279 ? -15.094 30.703 4.004 1 95 279 GLN B O 1
ATOM 5308 N N . GLU B 1 280 ? -15.289 29.5 5.867 1 93.75 280 GLU B N 1
ATOM 5309 C CA . GLU B 1 280 ? -13.852 29.375 6.07 1 93.75 280 GLU B CA 1
ATOM 5310 C C . GLU B 1 280 ? -13.211 28.484 5.008 1 93.75 280 GLU B C 1
ATOM 5312 O O . GLU B 1 280 ? -12.125 28.797 4.504 1 93.75 280 GLU B O 1
ATOM 5317 N N . VAL B 1 281 ? -13.859 27.375 4.684 1 94.12 281 VAL B N 1
ATOM 5318 C CA . VAL B 1 281 ? -13.305 26.453 3.703 1 94.12 281 VAL B CA 1
ATOM 5319 C C . VAL B 1 281 ? -13.266 27.109 2.328 1 94.12 281 VAL B C 1
ATOM 5321 O O . VAL B 1 281 ? -12.352 26.875 1.541 1 94.12 281 VAL B O 1
ATOM 5324 N N . THR B 1 282 ? -14.258 27.938 2.012 1 93.56 282 THR B N 1
ATOM 5325 C CA . THR B 1 282 ? -14.305 28.672 0.755 1 93.56 282 THR B CA 1
ATOM 5326 C C . THR B 1 282 ? -13.133 29.641 0.658 1 93.56 282 THR B C 1
ATOM 5328 O O . THR B 1 282 ? -12.531 29.797 -0.407 1 93.56 282 THR B O 1
ATOM 5331 N N . LYS B 1 283 ? -12.789 30.281 1.757 1 91.56 283 LYS B N 1
ATOM 5332 C CA . LYS B 1 283 ? -11.656 31.203 1.788 1 91.56 283 LYS B CA 1
ATOM 5333 C C . LYS B 1 283 ? -10.352 30.469 1.46 1 91.56 283 LYS B C 1
ATOM 5335 O O . LYS B 1 283 ? -9.445 31.062 0.86 1 91.56 283 LYS B O 1
ATOM 5340 N N . HIS B 1 284 ? -10.273 29.25 1.862 1 88.25 284 HIS B N 1
ATOM 5341 C CA . HIS B 1 284 ? -9.062 28.453 1.637 1 88.25 284 HIS B CA 1
ATOM 5342 C C . HIS B 1 284 ? -9.117 27.734 0.294 1 88.25 284 HIS B C 1
ATOM 5344 O O . HIS B 1 284 ? -8.188 27.016 -0.068 1 88.25 284 HIS B O 1
ATOM 5350 N N . ASN B 1 285 ? -10.203 27.844 -0.451 1 86.38 285 ASN B N 1
ATOM 5351 C CA . ASN B 1 285 ? -10.422 27.219 -1.752 1 86.38 285 ASN B CA 1
ATOM 5352 C C . ASN B 1 285 ? -10.211 25.719 -1.69 1 86.38 285 ASN B C 1
ATOM 5354 O O . ASN B 1 285 ? -9.602 25.125 -2.584 1 86.38 285 ASN B O 1
ATOM 5358 N N . ASN B 1 286 ? -10.633 25.109 -0.604 1 88.25 286 ASN B N 1
ATOM 5359 C CA . ASN B 1 286 ? -10.523 23.672 -0.481 1 88.25 286 ASN B CA 1
ATOM 5360 C C . ASN B 1 286 ? -11.758 22.969 -1.048 1 88.25 286 ASN B C 1
ATOM 5362 O O . ASN B 1 286 ? -12.812 22.938 -0.411 1 88.25 286 ASN B O 1
ATOM 5366 N N . GLU B 1 287 ? -11.578 22.328 -2.107 1 90.38 287 GLU B N 1
ATOM 5367 C CA . GLU B 1 287 ? -12.703 21.75 -2.826 1 90.38 287 GLU B CA 1
ATOM 5368 C C . GLU B 1 287 ? -13.266 20.547 -2.076 1 90.38 287 GLU B C 1
ATOM 5370 O O . GLU B 1 287 ? -14.484 20.344 -2.035 1 90.38 287 GLU B O 1
ATOM 5375 N N . GLU B 1 288 ? -12.406 19.75 -1.562 1 92.44 288 GLU B N 1
ATOM 5376 C CA . GLU B 1 288 ? -12.852 18.547 -0.872 1 92.44 288 GLU B CA 1
ATOM 5377 C C . GLU B 1 288 ? -13.773 18.875 0.293 1 92.44 288 GLU B C 1
ATOM 5379 O O . GLU B 1 288 ? -14.867 18.312 0.41 1 92.44 288 GLU B O 1
ATOM 5384 N N . PHE B 1 289 ? -13.406 19.859 1.103 1 94.75 289 PHE B N 1
ATOM 5385 C CA . PHE B 1 289 ? -14.188 20.188 2.289 1 94.75 289 PHE B CA 1
ATOM 5386 C C . PHE B 1 289 ? -15.445 20.969 1.916 1 94.75 289 PHE B C 1
ATOM 5388 O O . PHE B 1 289 ? -16.438 20.938 2.639 1 94.75 289 PHE B O 1
ATOM 5395 N N . LEU B 1 290 ? -15.344 21.609 0.816 1 95.69 290 LEU B N 1
ATOM 5396 C CA . LEU B 1 290 ? -16.562 22.234 0.322 1 95.69 290 LEU B CA 1
ATOM 5397 C C . LEU B 1 290 ? -17.625 21.188 -0.007 1 95.69 290 LEU B C 1
ATOM 5399 O O . LEU B 1 290 ? -18.781 21.328 0.368 1 95.69 290 LEU B O 1
ATOM 5403 N N . ILE B 1 291 ? -17.203 20.156 -0.692 1 96.56 291 ILE B N 1
ATOM 5404 C CA . ILE B 1 291 ? -18.109 19.078 -1.043 1 96.56 291 ILE B CA 1
ATOM 5405 C C . ILE B 1 291 ? -18.594 18.375 0.225 1 96.56 291 ILE B C 1
ATOM 5407 O O . ILE B 1 291 ? -19.766 18.031 0.343 1 96.56 291 ILE B O 1
ATOM 5411 N N . ARG B 1 292 ? -17.703 18.156 1.201 1 96.75 292 ARG B N 1
ATOM 5412 C CA . ARG B 1 292 ? -18.078 17.562 2.477 1 96.75 292 ARG B CA 1
ATOM 5413 C C . ARG B 1 292 ? -19.188 18.359 3.156 1 96.75 292 ARG B C 1
ATOM 5415 O O . ARG B 1 292 ? -20.141 17.797 3.68 1 96.75 292 ARG B O 1
ATOM 5422 N N . CYS B 1 293 ? -19.016 19.656 3.143 1 97.62 293 CYS B N 1
ATOM 5423 C CA . CYS B 1 293 ? -20.016 20.516 3.736 1 97.62 293 CYS B CA 1
ATOM 5424 C C . CYS B 1 293 ? -21.359 20.375 3.014 1 97.62 293 CYS B C 1
ATOM 5426 O O . CYS B 1 293 ? -22.406 20.312 3.652 1 97.62 293 CYS B O 1
ATOM 5428 N N . LYS B 1 294 ? -21.312 20.312 1.744 1 97.19 294 LYS B N 1
ATOM 5429 C CA . LYS B 1 294 ? -22.531 20.156 0.956 1 97.19 294 LYS B CA 1
ATOM 5430 C C . LYS B 1 294 ? -23.234 18.844 1.268 1 97.19 294 LYS B C 1
ATOM 5432 O O . LYS B 1 294 ? -24.453 18.781 1.323 1 97.19 294 LYS B O 1
ATOM 5437 N N . ILE B 1 295 ? -22.453 17.844 1.43 1 97 295 ILE B N 1
ATOM 5438 C CA . ILE B 1 295 ? -23 16.531 1.752 1 97 295 ILE B CA 1
ATOM 5439 C C . ILE B 1 295 ? -23.719 16.594 3.098 1 97 295 ILE B C 1
ATOM 5441 O O . ILE B 1 295 ? -24.844 16.109 3.227 1 97 295 ILE B O 1
ATOM 5445 N N . LEU B 1 296 ? -23.094 17.203 4.082 1 96.19 296 LEU B N 1
ATOM 5446 C CA . LEU B 1 296 ? -23.719 17.344 5.387 1 96.19 296 LEU B CA 1
ATOM 5447 C C . LEU B 1 296 ? -25.031 18.125 5.277 1 96.19 296 LEU B C 1
ATOM 5449 O O . LEU B 1 296 ? -26.031 17.766 5.895 1 96.19 296 LEU B O 1
ATOM 5453 N N . GLN B 1 297 ? -24.969 19.188 4.527 1 96.31 297 GLN B N 1
ATOM 5454 C CA . GLN B 1 297 ? -26.156 20.016 4.32 1 96.31 297 GLN B CA 1
ATOM 5455 C C . GLN B 1 297 ? -27.281 19.203 3.686 1 96.31 297 GLN B C 1
ATOM 5457 O O . GLN B 1 297 ? -28.438 19.312 4.102 1 96.31 297 GLN B O 1
ATOM 5462 N N . LYS B 1 298 ? -26.969 18.422 2.736 1 95.5 298 LYS B N 1
ATOM 5463 C CA . LYS B 1 298 ? -27.969 17.656 1.995 1 95.5 298 LYS B CA 1
ATOM 5464 C C . LYS B 1 298 ? -28.516 16.516 2.836 1 95.5 298 LYS B C 1
ATOM 5466 O O . LYS B 1 298 ? -29.672 16.125 2.691 1 95.5 298 LYS B O 1
ATOM 5471 N N . ILE B 1 299 ? -27.734 16.016 3.701 1 93.75 299 ILE B N 1
ATOM 5472 C CA . ILE B 1 299 ? -28.156 14.898 4.547 1 93.75 299 ILE B CA 1
ATOM 5473 C C . ILE B 1 299 ? -29.062 15.422 5.66 1 93.75 299 ILE B C 1
ATOM 5475 O O . ILE B 1 299 ? -30.172 14.906 5.855 1 93.75 299 ILE B O 1
ATOM 5479 N N . TYR B 1 300 ? -28.719 16.516 6.336 1 92.81 300 TYR B N 1
ATOM 5480 C CA . TYR B 1 300 ? -29.328 16.844 7.621 1 92.81 300 TYR B CA 1
ATOM 5481 C C . TYR B 1 300 ? -30.25 18.062 7.5 1 92.81 300 TYR B C 1
ATOM 5483 O O . TYR B 1 300 ? -31.156 18.25 8.32 1 92.81 300 TYR B O 1
ATOM 5491 N N . VAL B 1 301 ? -30 18.844 6.543 1 92.62 301 VAL B N 1
ATOM 5492 C CA . VAL B 1 301 ? -30.781 20.078 6.445 1 92.62 301 VAL B CA 1
ATOM 5493 C C . VAL B 1 301 ? -31.797 19.938 5.316 1 92.62 301 VAL B C 1
ATOM 5495 O O . VAL B 1 301 ? -33 20.031 5.555 1 92.62 301 VAL B O 1
ATOM 5498 N N . GLU B 1 302 ? -31.297 19.594 4.129 1 93.25 302 GLU B N 1
ATOM 5499 C CA . GLU B 1 302 ? -32.156 19.594 2.945 1 93.25 302 GLU B CA 1
ATOM 5500 C C . GLU B 1 302 ? -32.812 18.234 2.766 1 93.25 302 GLU B C 1
ATOM 5502 O O . GLU B 1 302 ? -33.875 18.125 2.127 1 93.25 302 GLU B O 1
ATOM 5507 N N . LYS B 1 303 ? -32.25 17.172 3.236 1 89.94 303 LYS B N 1
ATOM 5508 C CA . LYS B 1 303 ? -32.719 15.812 3.012 1 89.94 303 LYS B CA 1
ATOM 5509 C C . LYS B 1 303 ? -32.906 15.539 1.523 1 89.94 303 LYS B C 1
ATOM 5511 O O . LYS B 1 303 ? -33.969 15.086 1.103 1 89.94 303 LYS B O 1
ATOM 5516 N N . ASN B 1 304 ? -31.938 15.906 0.789 1 92.69 304 ASN B N 1
ATOM 5517 C CA . ASN B 1 304 ? -31.938 15.805 -0.667 1 92.69 304 ASN B CA 1
ATOM 5518 C C . ASN B 1 304 ? -31.078 14.648 -1.15 1 92.69 304 ASN B C 1
ATOM 5520 O O . ASN B 1 304 ? -29.875 14.82 -1.399 1 92.69 304 ASN B O 1
ATOM 5524 N N . TYR B 1 305 ? -31.719 13.57 -1.431 1 90.94 305 TYR B N 1
ATOM 5525 C CA . TYR B 1 305 ? -31 12.352 -1.801 1 90.94 305 TYR B CA 1
ATOM 5526 C C . TYR B 1 305 ? -30.359 12.5 -3.17 1 90.94 305 TYR B C 1
ATOM 5528 O O . TYR B 1 305 ? -29.203 12.086 -3.365 1 90.94 305 TYR B O 1
ATOM 5536 N N . LYS B 1 306 ? -31.109 13.016 -4.18 1 92.56 306 LYS B N 1
ATOM 5537 C CA . LYS B 1 306 ? -30.562 13.195 -5.52 1 92.56 306 LYS B CA 1
ATOM 5538 C C . LYS B 1 306 ? -29.312 14.078 -5.492 1 92.56 306 LYS B C 1
ATOM 5540 O O . LYS B 1 306 ? -28.328 13.797 -6.172 1 92.56 306 LYS B O 1
ATOM 5545 N N . GLY B 1 307 ? -29.438 15.133 -4.754 1 94.81 307 GLY B N 1
ATOM 5546 C CA . GLY B 1 307 ? -28.281 16.016 -4.602 1 94.81 307 GLY B CA 1
ATOM 5547 C C . GLY B 1 307 ? -27.109 15.344 -3.926 1 94.81 307 GLY B C 1
ATOM 5548 O O . GLY B 1 307 ? -25.953 15.641 -4.242 1 94.81 307 GLY B O 1
ATOM 5549 N N . LEU B 1 308 ? -27.375 14.484 -2.994 1 95.19 308 LEU B N 1
ATOM 5550 C CA . LEU B 1 308 ? -26.359 13.734 -2.281 1 95.19 308 LEU B CA 1
ATOM 5551 C C . LEU B 1 308 ? -25.562 12.859 -3.242 1 95.19 308 LEU B C 1
ATOM 5553 O O . LEU B 1 308 ? -24.328 12.852 -3.197 1 95.19 308 LEU B O 1
ATOM 5557 N N . VAL B 1 309 ? -26.234 12.156 -4.113 1 95.75 309 VAL B N 1
ATOM 5558 C CA . VAL B 1 309 ? -25.594 11.281 -5.098 1 95.75 309 VAL B CA 1
ATOM 5559 C C . VAL B 1 309 ? -24.688 12.109 -6.008 1 95.75 309 VAL B C 1
ATOM 5561 O O . VAL B 1 309 ? -23.578 11.688 -6.332 1 95.75 309 VAL B O 1
ATOM 5564 N N . HIS B 1 310 ? -25.141 13.297 -6.34 1 96.31 310 HIS B N 1
ATOM 5565 C CA . HIS B 1 310 ? -24.359 14.188 -7.18 1 96.31 310 HIS B CA 1
ATOM 5566 C C . HIS B 1 310 ? -23.047 14.57 -6.504 1 96.31 310 HIS B C 1
ATOM 5568 O O . HIS B 1 310 ? -22 14.602 -7.148 1 96.31 310 HIS B O 1
ATOM 5574 N N . GLU B 1 311 ? -23.094 14.898 -5.211 1 97.19 311 GLU B N 1
ATOM 5575 C CA . GLU B 1 311 ? -21.891 15.273 -4.477 1 97.19 311 GLU B CA 1
ATOM 5576 C C . GLU B 1 311 ? -20.891 14.117 -4.43 1 97.19 311 GLU B C 1
ATOM 5578 O O . GLU B 1 311 ? -19.688 14.336 -4.547 1 97.19 311 GLU B O 1
ATOM 5583 N N . PHE B 1 312 ? -21.328 12.898 -4.25 1 97.12 312 PHE B N 1
ATOM 5584 C CA . PHE B 1 312 ? -20.453 11.734 -4.219 1 97.12 312 PHE B CA 1
ATOM 5585 C C . PHE B 1 312 ? -19.828 11.484 -5.59 1 97.12 312 PHE B C 1
ATOM 5587 O O . PHE B 1 312 ? -18.672 11.086 -5.691 1 97.12 312 PHE B O 1
ATOM 5594 N N . ASP B 1 313 ? -20.609 11.711 -6.648 1 96.38 313 ASP B N 1
ATOM 5595 C CA . ASP B 1 313 ? -20.047 11.609 -7.996 1 96.38 313 ASP B CA 1
ATOM 5596 C C . ASP B 1 313 ? -18.906 12.602 -8.195 1 96.38 313 ASP B C 1
ATOM 5598 O O . ASP B 1 313 ? -17.906 12.281 -8.82 1 96.38 313 ASP B O 1
ATOM 5602 N N . LEU B 1 314 ? -19.109 13.742 -7.633 1 95.81 314 LEU B N 1
ATOM 5603 C CA . LEU B 1 314 ? -18.094 14.773 -7.73 1 95.81 314 LEU B CA 1
ATOM 5604 C C . LEU B 1 314 ? -16.828 14.359 -6.98 1 95.81 314 LEU B C 1
ATOM 5606 O O . LEU B 1 314 ? -15.711 14.586 -7.457 1 95.81 314 LEU B O 1
ATOM 5610 N N . LEU B 1 315 ? -16.969 13.766 -5.746 1 95.44 315 LEU B N 1
ATOM 5611 C CA . LEU B 1 315 ? -15.828 13.266 -4.988 1 95.44 315 LEU B CA 1
ATOM 5612 C C . LEU B 1 315 ? -15.039 12.242 -5.797 1 95.44 315 LEU B C 1
ATOM 5614 O O . LEU B 1 315 ? -13.805 12.312 -5.859 1 95.44 315 LEU B O 1
ATOM 5618 N N . GLU B 1 316 ? -15.727 11.328 -6.41 1 92.56 316 GLU B N 1
ATOM 5619 C CA . GLU B 1 316 ? -15.078 10.281 -7.195 1 92.56 316 GLU B CA 1
ATOM 5620 C C . GLU B 1 316 ? -14.414 10.852 -8.438 1 92.56 316 GLU B C 1
ATOM 5622 O O . GLU B 1 316 ? -13.281 10.477 -8.773 1 92.56 316 GLU B O 1
ATOM 5627 N N . LYS B 1 317 ? -15.07 11.797 -9.094 1 91.56 317 LYS B N 1
ATOM 5628 C CA . LYS B 1 317 ? -14.555 12.414 -10.312 1 91.56 317 LYS B CA 1
ATOM 5629 C C . LYS B 1 317 ? -13.273 13.195 -10.031 1 91.56 317 LYS B C 1
ATOM 5631 O O . LYS B 1 317 ? -12.367 13.234 -10.867 1 91.56 317 LYS B O 1
ATOM 5636 N N . ARG B 1 318 ? -13.234 13.789 -8.852 1 89.5 318 ARG B N 1
ATOM 5637 C CA . ARG B 1 318 ? -12.086 14.609 -8.477 1 89.5 318 ARG B CA 1
ATOM 5638 C C . ARG B 1 318 ? -11.047 13.781 -7.723 1 89.5 318 ARG B C 1
ATOM 5640 O O . ARG B 1 318 ? -10.117 14.328 -7.141 1 89.5 318 ARG B O 1
ATOM 5647 N N . ASN B 1 319 ? -11.242 12.492 -7.648 1 86 319 ASN B N 1
ATOM 5648 C CA . ASN B 1 319 ? -10.336 11.516 -7.043 1 86 319 ASN B CA 1
ATOM 5649 C C . ASN B 1 319 ? -10.172 11.766 -5.547 1 86 319 ASN B C 1
ATOM 5651 O O . ASN B 1 319 ? -9.078 11.609 -5.008 1 86 319 ASN B O 1
ATOM 5655 N N . MET B 1 320 ? -11.195 12.344 -4.996 1 91.94 320 MET B N 1
ATOM 5656 C CA . MET B 1 320 ? -11.25 12.461 -3.539 1 91.94 320 MET B CA 1
ATOM 5657 C C . MET B 1 320 ? -11.844 11.203 -2.912 1 91.94 320 MET B C 1
ATOM 5659 O O . MET B 1 320 ? -12.891 11.266 -2.264 1 91.94 320 MET B O 1
ATOM 5663 N N . LEU B 1 321 ? -11.086 10.117 -3.049 1 92.12 321 LEU B N 1
ATOM 5664 C CA . LEU B 1 321 ? -11.594 8.773 -2.822 1 92.12 321 LEU B CA 1
ATOM 5665 C C . LEU B 1 321 ? -11.711 8.477 -1.331 1 92.12 321 LEU B C 1
ATOM 5667 O O . LEU B 1 321 ? -12.633 7.785 -0.898 1 92.12 321 LEU B O 1
ATOM 5671 N N . TYR B 1 322 ? -10.844 9.008 -0.581 1 89.5 322 TYR B N 1
ATOM 5672 C CA . TYR B 1 322 ? -10.914 8.805 0.861 1 89.5 322 TYR B CA 1
ATOM 5673 C C . TYR B 1 322 ? -12.188 9.406 1.436 1 89.5 322 TYR B C 1
ATOM 5675 O O . TYR B 1 322 ? -12.883 8.758 2.225 1 89.5 322 TYR B O 1
ATOM 5683 N N . ALA B 1 323 ? -12.43 10.625 1.05 1 92.31 323 ALA B N 1
ATOM 5684 C CA . ALA B 1 323 ? -13.641 11.289 1.519 1 92.31 323 ALA B CA 1
ATOM 5685 C C . ALA B 1 323 ? -14.891 10.539 1.074 1 92.31 323 ALA B C 1
ATOM 5687 O O . ALA B 1 323 ? -15.828 10.359 1.854 1 92.31 323 ALA B O 1
ATOM 5688 N N . CYS B 1 324 ? -14.852 10.117 -0.149 1 95.38 324 CYS B N 1
ATOM 5689 C CA . CYS B 1 324 ? -15.977 9.367 -0.69 1 95.38 324 CYS B CA 1
ATOM 5690 C C . CYS B 1 324 ? -16.219 8.094 0.113 1 95.38 324 CYS B C 1
ATOM 5692 O O . CYS B 1 324 ? -17.344 7.801 0.5 1 95.38 324 CYS B O 1
ATOM 5694 N N . GLU B 1 325 ? -15.164 7.418 0.378 1 95.06 325 GLU B N 1
ATOM 5695 C CA . GLU B 1 325 ? -15.242 6.156 1.11 1 95.06 325 GLU B CA 1
ATOM 5696 C C . GLU B 1 325 ? -15.781 6.371 2.521 1 95.06 325 GLU B C 1
ATOM 5698 O O . GLU B 1 325 ? -16.734 5.707 2.938 1 95.06 325 GLU B O 1
ATOM 5703 N N . GLU B 1 326 ? -15.203 7.262 3.232 1 92.5 326 GLU B N 1
ATOM 5704 C CA . GLU B 1 326 ? -15.555 7.52 4.625 1 92.5 326 GLU B CA 1
ATOM 5705 C C . GLU B 1 326 ? -17.016 7.945 4.754 1 92.5 326 GLU B C 1
ATOM 5707 O O . GLU B 1 326 ? -17.766 7.391 5.566 1 92.5 326 GLU B O 1
ATOM 5712 N N . LEU B 1 327 ? -17.406 8.891 3.951 1 95.62 327 LEU B N 1
ATOM 5713 C CA . LEU B 1 327 ? -18.766 9.438 4.055 1 95.62 327 LEU B CA 1
ATOM 5714 C C . LEU B 1 327 ? -19.797 8.422 3.564 1 95.62 327 LEU B C 1
ATOM 5716 O O . LEU B 1 327 ? -20.891 8.328 4.133 1 95.62 327 LEU B O 1
ATOM 5720 N N . ALA B 1 328 ? -19.438 7.703 2.518 1 97.06 328 ALA B N 1
ATOM 5721 C CA . ALA B 1 328 ? -20.359 6.691 2.01 1 97.06 328 ALA B CA 1
ATOM 5722 C C . ALA B 1 328 ? -20.609 5.602 3.049 1 97.06 328 ALA B C 1
ATOM 5724 O O . ALA B 1 328 ? -21.734 5.137 3.219 1 97.06 328 ALA B O 1
ATOM 5725 N N . GLN B 1 329 ? -19.594 5.191 3.678 1 95.88 329 GLN B N 1
ATOM 5726 C CA . GLN B 1 329 ? -19.734 4.191 4.73 1 95.88 329 GLN B CA 1
ATOM 5727 C C . GLN B 1 329 ? -20.641 4.695 5.852 1 95.88 329 GLN B C 1
ATOM 5729 O O . GLN B 1 329 ? -21.484 3.957 6.344 1 95.88 329 GLN B O 1
ATOM 5734 N N . GLU B 1 330 ? -20.422 5.855 6.23 1 93.31 330 GLU B N 1
ATOM 5735 C CA . GLU B 1 330 ? -21.25 6.449 7.285 1 93.31 330 GLU B CA 1
ATOM 5736 C C . GLU B 1 330 ? -22.703 6.547 6.859 1 93.31 330 GLU B C 1
ATOM 5738 O O . GLU B 1 330 ? -23.609 6.258 7.648 1 93.31 330 GLU B O 1
ATOM 5743 N N . LEU B 1 331 ? -22.922 7 5.645 1 95.62 331 LEU B N 1
ATOM 5744 C CA . LEU B 1 331 ? -24.281 7.125 5.141 1 95.62 331 LEU B CA 1
ATOM 5745 C C . LEU B 1 331 ? -24.953 5.758 5.062 1 95.62 331 LEU B C 1
ATOM 5747 O O . LEU B 1 331 ? -26.156 5.641 5.316 1 95.62 331 LEU B O 1
ATOM 5751 N N . SER B 1 332 ? -24.188 4.777 4.641 1 97.31 332 SER B N 1
ATOM 5752 C CA . SER B 1 332 ? -24.719 3.424 4.625 1 97.31 332 SER B CA 1
ATOM 5753 C C . SER B 1 332 ? -25.25 3.023 6 1 97.31 332 SER B C 1
ATOM 5755 O O . SER B 1 332 ? -26.359 2.496 6.113 1 97.31 332 SER B O 1
ATOM 5757 N N . ALA B 1 333 ? -24.5 3.27 7.008 1 94.56 333 ALA B N 1
ATOM 5758 C CA . ALA B 1 333 ? -24.906 2.945 8.375 1 94.56 333 ALA B CA 1
ATOM 5759 C C . ALA B 1 333 ? -26.156 3.73 8.773 1 94.56 333 ALA B C 1
ATOM 5761 O O . ALA B 1 333 ? -27.047 3.195 9.438 1 94.56 333 ALA B O 1
ATOM 5762 N N . LEU B 1 334 ? -26.219 4.973 8.43 1 92.5 334 LEU B N 1
ATOM 5763 C CA . LEU B 1 334 ? -27.375 5.82 8.742 1 92.5 334 LEU B CA 1
ATOM 5764 C C . LEU B 1 334 ? -28.641 5.27 8.102 1 92.5 334 LEU B C 1
ATOM 5766 O O . LEU B 1 334 ? -29.672 5.148 8.773 1 92.5 334 LEU B O 1
ATOM 5770 N N . PHE B 1 335 ? -28.609 4.941 6.852 1 95.25 335 PHE B N 1
ATOM 5771 C CA . PHE B 1 335 ? -29.781 4.434 6.145 1 95.25 335 PHE B CA 1
ATOM 5772 C C . PHE B 1 335 ? -30.188 3.064 6.672 1 95.25 335 PHE B C 1
ATOM 5774 O O . PHE B 1 335 ? -31.359 2.725 6.703 1 95.25 335 PHE B O 1
ATOM 5781 N N . GLN B 1 336 ? -29.203 2.316 7.035 1 95.62 336 GLN B N 1
ATOM 5782 C CA . GLN B 1 336 ? -29.516 1.034 7.66 1 95.62 336 GLN B CA 1
ATOM 5783 C C . GLN B 1 336 ? -30.312 1.23 8.945 1 95.62 336 GLN B C 1
ATOM 5785 O O . GLN B 1 336 ? -31.281 0.519 9.195 1 95.62 336 GLN B O 1
ATOM 5790 N N . GLN B 1 337 ? -29.906 2.141 9.773 1 92.94 337 GLN B N 1
ATOM 5791 C CA . GLN B 1 337 ? -30.609 2.463 11.008 1 92.94 337 GLN B CA 1
ATOM 5792 C C . GLN B 1 337 ? -32.031 2.924 10.711 1 92.94 337 GLN B C 1
ATOM 5794 O O . GLN B 1 337 ? -32.969 2.654 11.492 1 92.94 337 GLN B O 1
ATOM 5799 N N . GLN B 1 338 ? -32.25 3.615 9.633 1 92.31 338 GLN B N 1
ATOM 5800 C CA . GLN B 1 338 ? -33.562 4.094 9.219 1 92.31 338 GLN B CA 1
ATOM 5801 C C . GLN B 1 338 ? -34.344 2.988 8.531 1 92.31 338 GLN B C 1
ATOM 5803 O O . GLN B 1 338 ? -35.438 3.232 8.008 1 92.31 338 GLN B O 1
ATOM 5808 N N . GLN B 1 339 ? -33.781 1.823 8.391 1 94.25 339 GLN B N 1
ATOM 5809 C CA . GLN B 1 339 ? -34.406 0.626 7.832 1 94.25 339 GLN B CA 1
ATOM 5810 C C . GLN B 1 339 ? -34.625 0.774 6.332 1 94.25 339 GLN B C 1
ATOM 5812 O O . GLN B 1 339 ? -35.594 0.236 5.793 1 94.25 339 GLN B O 1
ATOM 5817 N N . ASP B 1 340 ? -33.906 1.661 5.781 1 95.12 340 ASP B N 1
ATOM 5818 C CA . ASP B 1 340 ? -33.875 1.757 4.324 1 95.12 340 ASP B CA 1
ATOM 5819 C C . ASP B 1 340 ? -32.719 0.958 3.746 1 95.12 340 ASP B C 1
ATOM 5821 O O . ASP B 1 340 ? -31.641 1.52 3.453 1 95.12 340 ASP B O 1
ATOM 5825 N N . MET B 1 341 ? -32.938 -0.285 3.461 1 95.94 341 MET B N 1
ATOM 5826 C CA . MET B 1 341 ? -31.859 -1.221 3.104 1 95.94 341 MET B CA 1
ATOM 5827 C C . MET B 1 341 ? -31.359 -0.951 1.692 1 95.94 341 MET B C 1
ATOM 5829 O O . MET B 1 341 ? -30.172 -1.162 1.403 1 95.94 341 MET B O 1
ATOM 5833 N N . GLU B 1 342 ? -32.156 -0.5 0.867 1 95 342 GLU B N 1
ATOM 5834 C CA . GLU B 1 342 ? -31.75 -0.216 -0.507 1 95 342 GLU B CA 1
ATOM 5835 C C . GLU B 1 342 ? -30.719 0.902 -0.556 1 95 342 GLU B C 1
ATOM 5837 O O . GLU B 1 342 ? -29.688 0.773 -1.223 1 95 342 GLU B O 1
ATOM 5842 N N . LYS B 1 343 ? -31.031 1.999 0.183 1 94.94 343 LYS B N 1
ATOM 5843 C CA . LYS B 1 343 ? -30.078 3.105 0.232 1 94.94 343 LYS B CA 1
ATOM 5844 C C . LYS B 1 343 ? -28.812 2.715 1.006 1 94.94 343 LYS B C 1
ATOM 5846 O O . LYS B 1 343 ? -27.719 3.145 0.665 1 94.94 343 LYS B O 1
ATOM 5851 N N . ALA B 1 344 ? -28.984 1.91 2.041 1 97.5 344 ALA B N 1
ATOM 5852 C CA . ALA B 1 344 ? -27.844 1.424 2.814 1 97.5 344 ALA B CA 1
ATOM 5853 C C . ALA B 1 344 ? -26.891 0.615 1.939 1 97.5 344 ALA B C 1
ATOM 5855 O O . ALA B 1 344 ? -25.688 0.828 1.971 1 97.5 344 ALA B O 1
ATOM 5856 N N . LEU B 1 345 ? -27.5 -0.261 1.168 1 97.75 345 LEU B N 1
ATOM 5857 C CA . LEU B 1 345 ? -26.688 -1.086 0.273 1 97.75 345 LEU B CA 1
ATOM 5858 C C . LEU B 1 345 ? -26.016 -0.232 -0.796 1 97.75 345 LEU B C 1
ATOM 5860 O O . LEU B 1 345 ? -24.859 -0.451 -1.128 1 97.75 345 LEU B O 1
ATOM 5864 N N . TYR B 1 346 ? -26.734 0.717 -1.335 1 96.75 346 TYR B N 1
ATOM 5865 C CA . TYR B 1 346 ? -26.203 1.599 -2.369 1 96.75 346 TYR B CA 1
ATOM 5866 C C . TYR B 1 346 ? -24.938 2.297 -1.892 1 96.75 346 TYR B C 1
ATOM 5868 O O . TYR B 1 346 ? -23.922 2.291 -2.586 1 96.75 346 TYR B O 1
ATOM 5876 N N . PHE B 1 347 ? -24.938 2.852 -0.732 1 97.44 347 PHE B N 1
ATOM 5877 C CA . PHE B 1 347 ? -23.812 3.633 -0.239 1 97.44 347 PHE B CA 1
ATOM 5878 C C . PHE B 1 347 ? -22.703 2.719 0.252 1 97.44 347 PHE B C 1
ATOM 5880 O O . PHE B 1 347 ? -21.516 3.07 0.164 1 97.44 347 PHE B O 1
ATOM 5887 N N . MET B 1 348 ? -23.031 1.574 0.719 1 97.81 348 MET B N 1
ATOM 5888 C CA . MET B 1 348 ? -22 0.62 1.076 1 97.81 348 MET B CA 1
ATOM 5889 C C . MET B 1 348 ? -21.219 0.178 -0.159 1 97.81 348 MET B C 1
ATOM 5891 O O . MET B 1 348 ? -19.984 0.067 -0.118 1 97.81 348 MET B O 1
ATOM 5895 N N . LYS B 1 349 ? -21.922 -0.089 -1.221 1 96.81 349 LYS B N 1
ATOM 5896 C CA . LYS B 1 349 ? -21.266 -0.429 -2.482 1 96.81 349 LYS B CA 1
ATOM 5897 C C . LYS B 1 349 ? -20.359 0.707 -2.961 1 96.81 349 LYS B C 1
ATOM 5899 O O . LYS B 1 349 ? -19.281 0.464 -3.498 1 96.81 349 LYS B O 1
ATOM 5904 N N . ARG B 1 350 ? -20.875 1.886 -2.754 1 96 350 ARG B N 1
ATOM 5905 C CA . ARG B 1 350 ? -20.094 3.051 -3.146 1 96 350 ARG B CA 1
ATOM 5906 C C . ARG B 1 350 ? -18.828 3.162 -2.305 1 96 350 ARG B C 1
ATOM 5908 O O . ARG B 1 350 ? -17.75 3.484 -2.826 1 96 350 ARG B O 1
ATOM 5915 N N . ALA B 1 351 ? -18.953 2.949 -0.987 1 96.5 351 ALA B N 1
ATOM 5916 C CA . ALA B 1 351 ? -17.797 2.949 -0.112 1 96.5 351 ALA B CA 1
ATOM 5917 C C . ALA B 1 351 ? -16.781 1.894 -0.547 1 96.5 351 ALA B C 1
ATOM 5919 O O . ALA B 1 351 ? -15.578 2.172 -0.634 1 96.5 351 ALA B O 1
ATOM 5920 N N . TYR B 1 352 ? -17.25 0.746 -0.867 1 95.31 352 TYR B N 1
ATOM 5921 C CA . TYR B 1 352 ? -16.406 -0.355 -1.314 1 95.31 352 TYR B CA 1
ATOM 5922 C C . TYR B 1 352 ? -15.695 -0.005 -2.619 1 95.31 352 TYR B C 1
ATOM 5924 O O . TYR B 1 352 ? -14.492 -0.231 -2.762 1 95.31 352 TYR B O 1
ATOM 5932 N N . ARG B 1 353 ? -16.438 0.536 -3.518 1 93.69 353 ARG B N 1
ATOM 5933 C CA . ARG B 1 353 ? -15.891 0.899 -4.82 1 93.69 353 ARG B CA 1
ATOM 5934 C C . ARG B 1 353 ? -14.836 1.986 -4.688 1 93.69 353 ARG B C 1
ATOM 5936 O O . ARG B 1 353 ? -13.805 1.947 -5.371 1 93.69 353 ARG B O 1
ATOM 5943 N N . ALA B 1 354 ? -15.148 2.951 -3.869 1 94.06 354 ALA B N 1
ATOM 5944 C CA . ALA B 1 354 ? -14.172 4.016 -3.635 1 94.06 354 ALA B CA 1
ATOM 5945 C C . ALA B 1 354 ? -12.883 3.459 -3.055 1 94.06 354 ALA B C 1
ATOM 5947 O O . ALA B 1 354 ? -11.789 3.883 -3.438 1 94.06 354 ALA B O 1
ATOM 5948 N N . LYS B 1 355 ? -12.969 2.564 -2.172 1 91.94 355 LYS B N 1
ATOM 5949 C CA . LYS B 1 355 ? -11.797 1.925 -1.587 1 91.94 355 LYS B CA 1
ATOM 5950 C C . LYS B 1 355 ? -11.016 1.147 -2.641 1 91.94 355 LYS B C 1
ATOM 5952 O O . LYS B 1 355 ? -9.781 1.226 -2.689 1 91.94 355 LYS B O 1
ATOM 5957 N N . GLN B 1 356 ? -11.703 0.401 -3.438 1 90.31 356 GLN B N 1
ATOM 5958 C CA . GLN B 1 356 ? -11.078 -0.349 -4.52 1 90.31 356 GLN B CA 1
ATOM 5959 C C . GLN B 1 356 ? -10.328 0.581 -5.469 1 90.31 356 GLN B C 1
ATOM 5961 O O . GLN B 1 356 ? -9.195 0.292 -5.863 1 90.31 356 GLN B O 1
ATOM 5966 N N . LYS B 1 357 ? -10.93 1.673 -5.77 1 90.19 357 LYS B N 1
ATOM 5967 C CA . LYS B 1 357 ? -10.32 2.641 -6.676 1 90.19 357 LYS B CA 1
ATOM 5968 C C . LYS B 1 357 ? -9.07 3.26 -6.055 1 90.19 357 LYS B C 1
ATOM 5970 O O . LYS B 1 357 ? -8.094 3.539 -6.758 1 90.19 357 LYS B O 1
ATOM 5975 N N . SER B 1 358 ? -9.172 3.484 -4.789 1 90 358 SER B N 1
ATOM 5976 C CA . SER B 1 358 ? -8.031 4.074 -4.109 1 90 358 SER B CA 1
ATOM 5977 C C . SER B 1 358 ? -6.816 3.148 -4.16 1 90 358 SER B C 1
ATOM 5979 O O . SER B 1 358 ? -5.676 3.613 -4.199 1 90 358 SER B O 1
ATOM 5981 N N . LEU B 1 359 ? -7 1.902 -4.227 1 88.5 359 LEU B N 1
ATOM 5982 C CA . LEU B 1 359 ? -5.926 0.916 -4.262 1 88.5 359 LEU B CA 1
ATOM 5983 C C . LEU B 1 359 ? -5.324 0.817 -5.66 1 88.5 359 LEU B C 1
ATOM 5985 O O . LEU B 1 359 ? -4.25 0.239 -5.84 1 88.5 359 LEU B O 1
ATOM 5989 N N . THR B 1 360 ? -5.977 1.383 -6.641 1 89.38 360 THR B N 1
ATOM 5990 C CA . THR B 1 360 ? -5.488 1.332 -8.016 1 89.38 360 THR B CA 1
ATOM 5991 C C . THR B 1 360 ? -4.66 2.572 -8.344 1 89.38 360 THR B C 1
ATOM 5993 O O . THR B 1 360 ? -4.094 2.676 -9.43 1 89.38 360 THR B O 1
ATOM 5996 N N . LEU B 1 361 ? -4.605 3.469 -7.359 1 88.5 361 LEU B N 1
ATOM 5997 C CA . LEU B 1 361 ? -3.787 4.656 -7.59 1 88.5 361 LEU B CA 1
ATOM 5998 C C . LEU B 1 361 ? -2.326 4.277 -7.809 1 88.5 361 LEU B C 1
ATOM 6000 O O . LEU B 1 361 ? -1.743 3.541 -7.008 1 88.5 361 LEU B O 1
ATOM 6004 N N . GLY B 1 362 ? -1.771 4.75 -8.938 1 89.56 362 GLY B N 1
ATOM 6005 C CA . GLY B 1 362 ? -0.386 4.465 -9.273 1 89.56 362 GLY B CA 1
ATOM 6006 C C . GLY B 1 362 ? -0.218 3.188 -10.078 1 89.56 362 GLY B C 1
ATOM 6007 O O . GLY B 1 362 ? 0.903 2.805 -10.414 1 89.56 362 GLY B O 1
ATOM 6008 N N . VAL B 1 363 ? -1.403 2.539 -10.32 1 90.94 363 VAL B N 1
ATOM 6009 C CA . VAL B 1 363 ? -1.375 1.322 -11.125 1 90.94 363 VAL B CA 1
ATOM 6010 C C . VAL B 1 363 ? -1.635 1.665 -12.594 1 90.94 363 VAL B C 1
ATOM 6012 O O . VAL B 1 363 ? -2.545 2.436 -12.906 1 90.94 363 VAL B O 1
ATOM 6015 N N . GLY B 1 364 ? -0.849 1.108 -13.492 1 77.81 364 GLY B N 1
ATOM 6016 C CA . GLY B 1 364 ? -1.084 1.259 -14.922 1 77.81 364 GLY B CA 1
ATOM 6017 C C . GLY B 1 364 ? -0.474 2.523 -15.492 1 77.81 364 GLY B C 1
ATOM 6018 O O . GLY B 1 364 ? 0.642 2.902 -15.133 1 77.81 364 GLY B O 1
ATOM 6019 N N . SER B 1 365 ? -1.165 3.125 -16.531 1 64.88 365 SER B N 1
ATOM 6020 C CA . SER B 1 365 ? -0.549 4.152 -17.359 1 64.88 365 SER B CA 1
ATOM 6021 C C . SER B 1 365 ? -0.637 5.523 -16.688 1 64.88 365 SER B C 1
ATOM 6023 O O . SER B 1 365 ? -1.577 5.801 -15.945 1 64.88 365 SER B O 1
ATOM 6025 N N . ASN B 1 366 ? 0.589 6.227 -16.531 1 53.47 366 ASN B N 1
ATOM 6026 C CA . ASN B 1 366 ? 0.562 7.633 -16.141 1 53.47 366 ASN B CA 1
ATOM 6027 C C . ASN B 1 366 ? -0.348 8.445 -17.062 1 53.47 366 ASN B C 1
ATOM 6029 O O . ASN B 1 366 ? -0.449 8.164 -18.25 1 53.47 366 ASN B O 1
#